Protein AF-A0A6P0Z089-F1 (afdb_monomer)

Mean predicted aligned error: 17.44 Å

Radius of gyration: 48.49 Å; Cα contacts (8 Å, |Δi|>4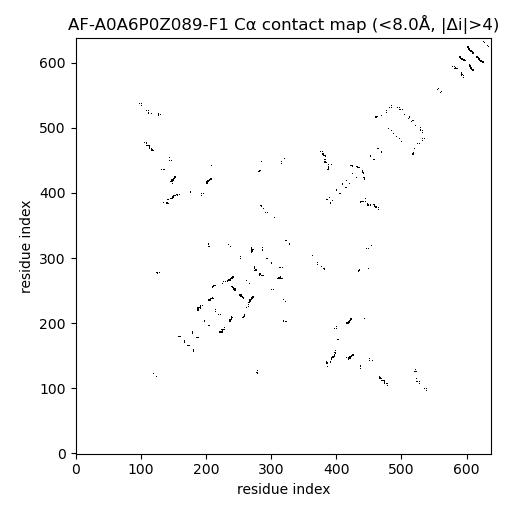): 826; chains: 1; bounding box: 135×86×166 Å

pLDDT: mean 76.05, std 23.88, range [25.08, 98.69]

Sequence (638 aa):
MTHKYQDKTELLNTDTPTRLLPQKTNAKPPGRQKEGKRKSRQKDGQQRNRQEQKITRSPITSSPGGRSRFRPTYLSSLTLSALKSRLWLHDGQSGPLRRMGHGAMLVSAIAAAGVTALDFSWVQVLERESQTFFFQRRGTVLPPQNIVIVEMDEASLSAFAAAEQGYRDEPERYLPLVPIAQWPWQRSAYGIATDRLIQAGAKVVAVDVIIDQPSTWGDWDDLALQQTLQQSPGQAVLASSFNHEQQDTGGLLSGIHPLSSLTDAGAMSGYINYPVEPNGRIHRFSRTWLQLQIANDPVISHHLKKLDPAFHHSFVQQTVAIAQSPATQSLSTQSLSTQPLTTAQSSEQPSVDNPQEGENLSAIAEYDVIANNTHQQRNQQIFFYGPTGETFEYESFWELLDPQTWKQHQQQQTFQDKIVLIGPTAQLFQDFHRTPFGQMPGVEVHANAIATYLEGRTINAALPHPHVRGIFVLIFTLGIGYGIGYPRRLLHRTAITIGAVGAWALLSYLGWLFLSLTFPIAVPMGALISIGMGYVVTGLVQGKIKLRGALKRYVSSPIVQDIINQQDDLQDLISEKEKESIGKRLDGRYEITSLLGAGGFGQTFVARDLHRPGSPQCVVKQLHPVTNDPQVFELSRR

Nearest PDB structures (foldseek):
  7jxy-assembly2_B  TM=6.820E-01  e=1.662E-01  Homo sapiens
  5u6b-assembly3_C  TM=6.631E-01  e=5.126E-01  Homo sapiens
  7kja-assembly1_A  TM=4.760E-01  e=1.759E+00  Homo sapiens
  7jpo-assembly1_C  TM=1.924E-01  e=2.066E+00  Homo sapiens

Structure (mmCIF, N/CA/C/O backbone):
data_AF-A0A6P0Z089-F1
#
_entry.id   AF-A0A6P0Z089-F1
#
loop_
_atom_site.group_PDB
_atom_site.id
_atom_site.type_symbol
_atom_site.label_atom_id
_atom_site.label_alt_id
_atom_site.label_comp_id
_atom_site.label_asym_id
_atom_site.label_entity_id
_atom_site.label_seq_id
_atom_site.pdbx_PDB_ins_code
_atom_site.Cartn_x
_atom_site.Cartn_y
_atom_site.Cartn_z
_atom_site.occupancy
_atom_site.B_iso_or_equiv
_atom_site.auth_seq_id
_atom_site.auth_comp_id
_atom_site.auth_asym_id
_atom_site.auth_atom_id
_atom_site.pdbx_PDB_model_num
ATOM 1 N N . MET A 1 1 ? 38.467 31.682 14.119 1.00 40.34 1 MET A N 1
ATOM 2 C CA . MET A 1 1 ? 37.704 30.941 15.147 1.00 40.34 1 MET A CA 1
ATOM 3 C C . MET A 1 1 ? 37.075 29.747 14.462 1.00 40.34 1 MET A C 1
ATOM 5 O O . MET A 1 1 ? 36.071 29.886 13.784 1.00 40.34 1 MET A O 1
ATOM 9 N N . THR A 1 2 ? 37.761 28.614 14.523 1.00 32.34 2 THR A N 1
ATOM 10 C CA . THR A 1 2 ? 37.500 27.415 13.720 1.00 32.34 2 THR A CA 1
ATOM 11 C C . THR A 1 2 ? 37.865 26.225 14.590 1.00 32.34 2 THR A C 1
ATOM 13 O O . THR A 1 2 ? 39.028 26.106 14.967 1.00 32.34 2 THR A O 1
ATOM 16 N N . HIS A 1 3 ? 36.904 25.362 14.914 1.00 33.75 3 HIS A N 1
ATOM 17 C CA . HIS A 1 3 ? 37.182 24.097 15.587 1.00 33.75 3 HIS A CA 1
ATOM 18 C C . HIS A 1 3 ? 36.707 22.926 14.726 1.00 33.75 3 HIS A C 1
ATOM 20 O O . HIS A 1 3 ? 35.521 22.635 14.631 1.00 33.75 3 HIS A O 1
ATOM 26 N N . LYS A 1 4 ? 37.697 22.271 14.108 1.00 34.19 4 LYS A N 1
ATOM 27 C CA . LYS A 1 4 ? 37.733 20.828 13.849 1.00 34.19 4 LYS A CA 1
ATOM 28 C C . LYS A 1 4 ? 37.973 20.106 15.180 1.00 34.19 4 LYS A C 1
ATOM 30 O O . LYS A 1 4 ? 38.725 20.630 16.003 1.00 34.19 4 LYS A O 1
ATOM 35 N N . TYR A 1 5 ? 37.466 18.883 15.328 1.00 31.95 5 TYR A N 1
ATOM 36 C CA . TYR A 1 5 ? 38.160 17.856 16.106 1.00 31.95 5 TYR A CA 1
ATOM 37 C C . TYR A 1 5 ? 37.970 16.472 15.481 1.00 31.95 5 TYR A C 1
ATOM 39 O O . TYR A 1 5 ? 36.861 16.088 15.120 1.00 31.95 5 TYR A O 1
ATOM 47 N N . GLN A 1 6 ? 39.104 15.792 15.318 1.00 31.16 6 GLN A N 1
ATOM 48 C CA . GLN A 1 6 ? 39.280 14.427 14.841 1.00 31.16 6 GLN A CA 1
ATOM 49 C C . GLN A 1 6 ? 39.202 13.425 16.001 1.00 31.16 6 GLN A C 1
ATOM 51 O O . GLN A 1 6 ? 39.595 13.729 17.125 1.00 31.16 6 GLN A O 1
ATOM 56 N N . ASP A 1 7 ? 38.712 12.247 15.634 1.00 35.69 7 ASP A N 1
ATOM 57 C CA . ASP A 1 7 ? 39.102 10.876 15.979 1.00 35.69 7 ASP A CA 1
ATOM 58 C C . ASP A 1 7 ? 40.245 10.615 16.987 1.00 35.69 7 ASP A C 1
ATOM 60 O O . ASP A 1 7 ? 41.305 11.244 16.927 1.00 35.69 7 ASP A O 1
ATOM 64 N N . LYS A 1 8 ? 40.049 9.585 17.830 1.00 29.72 8 LYS A N 1
ATOM 65 C CA . LYS A 1 8 ? 41.105 8.705 18.365 1.00 29.72 8 LYS A CA 1
ATOM 66 C C . LYS A 1 8 ? 40.525 7.469 19.067 1.00 29.72 8 LYS A C 1
ATOM 68 O O . LYS A 1 8 ? 39.864 7.563 20.099 1.00 29.72 8 LYS A O 1
ATOM 73 N N . THR A 1 9 ? 40.860 6.310 18.515 1.00 32.19 9 THR A N 1
ATOM 74 C CA . THR A 1 9 ? 40.803 4.969 19.114 1.00 32.19 9 THR A CA 1
ATOM 75 C C . THR A 1 9 ? 42.149 4.653 19.783 1.00 32.19 9 THR A C 1
ATOM 77 O O . THR A 1 9 ? 43.170 5.030 19.221 1.00 32.19 9 THR A O 1
ATOM 80 N N . GLU A 1 10 ? 42.169 3.943 20.923 1.00 31.28 10 GLU A N 1
ATOM 81 C CA . GLU A 1 10 ? 43.118 2.838 21.199 1.00 31.28 10 GLU A CA 1
ATOM 82 C C . GLU A 1 10 ? 42.841 2.104 22.536 1.00 31.28 10 GLU A C 1
ATOM 84 O O . GLU A 1 10 ? 42.766 2.712 23.599 1.00 31.28 10 GLU A O 1
ATOM 89 N N . LEU A 1 11 ? 42.716 0.773 22.408 1.00 32.84 11 LEU A N 1
ATOM 90 C CA . LEU A 1 11 ? 43.256 -0.329 23.229 1.00 32.84 11 LEU A CA 1
ATOM 91 C C . LEU A 1 11 ? 43.094 -0.339 24.764 1.00 32.84 11 LEU A C 1
ATOM 93 O O . LEU A 1 11 ? 43.761 0.399 25.477 1.00 32.84 11 LEU A O 1
ATOM 97 N N . LEU A 1 12 ? 42.413 -1.380 25.270 1.00 31.69 12 LEU A N 1
ATOM 98 C CA . LEU A 1 12 ? 42.988 -2.249 26.309 1.00 31.69 12 LEU A CA 1
ATOM 99 C C . LEU A 1 12 ? 42.360 -3.659 26.282 1.00 31.69 12 LEU A C 1
ATOM 101 O O . LEU A 1 12 ? 41.153 -3.827 26.435 1.00 31.69 12 LEU A O 1
ATOM 105 N N . ASN A 1 13 ? 43.226 -4.655 26.095 1.00 30.30 13 ASN A N 1
ATOM 106 C CA . ASN A 1 13 ? 42.994 -6.094 26.235 1.00 30.30 13 ASN A CA 1
ATOM 107 C C . ASN A 1 13 ? 43.137 -6.496 27.714 1.00 30.30 13 ASN A C 1
ATOM 109 O O . ASN A 1 13 ? 44.135 -6.113 28.322 1.00 30.30 13 ASN A O 1
ATOM 113 N N . THR A 1 14 ? 42.258 -7.354 28.241 1.00 31.78 14 THR A N 1
ATOM 114 C CA . THR A 1 14 ? 42.610 -8.336 29.285 1.00 31.78 14 THR A CA 1
ATOM 115 C C . THR A 1 14 ? 41.736 -9.591 29.184 1.00 31.78 14 THR A C 1
ATOM 117 O O . THR A 1 14 ? 40.516 -9.532 29.049 1.00 31.78 14 THR A O 1
ATOM 120 N N . ASP A 1 15 ? 42.427 -10.727 29.230 1.00 32.06 15 ASP A N 1
ATOM 121 C CA . ASP A 1 15 ? 41.975 -12.103 29.031 1.00 32.06 15 ASP A CA 1
ATOM 122 C C . ASP A 1 15 ? 41.294 -12.761 30.252 1.00 32.06 15 ASP A C 1
ATOM 124 O O . ASP A 1 15 ? 41.512 -12.377 31.402 1.00 32.06 15 ASP A O 1
ATOM 128 N N . THR A 1 16 ? 40.662 -13.915 29.957 1.00 32.91 16 THR A N 1
ATOM 129 C CA . THR A 1 16 ? 40.375 -15.128 30.785 1.00 32.91 16 THR A CA 1
ATOM 130 C C . THR A 1 16 ? 39.132 -15.181 31.711 1.00 32.91 16 THR A C 1
ATOM 132 O O . THR A 1 16 ? 38.798 -14.202 32.366 1.00 32.91 16 THR A O 1
ATOM 135 N N . PRO A 1 17 ? 38.533 -16.378 31.962 1.00 42.12 17 PRO A N 1
ATOM 136 C CA . PRO A 1 17 ? 38.135 -17.438 31.024 1.00 42.12 17 PRO A CA 1
ATOM 137 C C . PRO A 1 17 ? 36.702 -17.992 31.243 1.00 42.12 17 PRO A C 1
ATOM 139 O O . PRO A 1 17 ? 36.110 -17.950 32.322 1.00 42.12 17 PRO A O 1
ATOM 142 N N . THR A 1 18 ? 36.197 -18.630 30.190 1.00 31.30 18 THR A N 1
ATOM 143 C CA . THR A 1 18 ? 34.934 -19.373 30.076 1.00 31.30 18 THR A CA 1
ATOM 144 C C . THR A 1 18 ? 34.920 -20.667 30.905 1.00 31.30 18 THR A C 1
ATOM 146 O O . THR A 1 18 ? 35.819 -21.499 30.778 1.00 31.30 18 THR A O 1
ATOM 149 N N . ARG A 1 19 ? 33.849 -20.902 31.684 1.00 30.36 19 ARG A N 1
ATOM 150 C CA . ARG A 1 19 ? 33.515 -22.213 32.277 1.00 30.36 19 ARG A CA 1
ATOM 151 C C . ARG A 1 19 ? 32.163 -22.706 31.752 1.00 30.36 19 ARG A C 1
ATOM 153 O O . ARG A 1 19 ? 31.170 -21.987 31.756 1.00 30.36 19 ARG A O 1
ATOM 160 N N . LEU A 1 20 ? 32.197 -23.943 31.277 1.00 33.22 20 LEU A N 1
ATOM 161 C CA . LEU A 1 20 ? 31.190 -24.700 30.538 1.00 33.22 20 LEU A CA 1
ATOM 162 C C . LEU A 1 20 ? 30.049 -25.290 31.403 1.00 33.22 20 LEU A C 1
ATOM 164 O O . LEU A 1 20 ? 30.305 -25.761 32.510 1.00 33.22 20 LEU A O 1
ATOM 168 N N . LEU A 1 21 ? 28.872 -25.413 30.753 1.00 32.38 21 LEU A N 1
ATOM 169 C CA . LEU A 1 21 ? 27.784 -26.418 30.899 1.00 32.38 21 LEU A CA 1
ATOM 170 C C . LEU A 1 21 ? 26.762 -26.293 32.064 1.00 32.38 21 LEU A C 1
ATOM 172 O O . LEU A 1 21 ? 27.087 -25.686 33.080 1.00 32.38 21 LEU A O 1
ATOM 176 N N . PRO A 1 22 ? 25.552 -26.928 31.990 1.00 41.66 22 PRO A N 1
ATOM 177 C CA . PRO A 1 22 ? 25.028 -27.820 30.933 1.00 41.66 22 PRO A CA 1
ATOM 178 C C . PRO A 1 22 ? 23.576 -27.582 30.444 1.00 41.66 22 PRO A C 1
ATOM 180 O O . PRO A 1 22 ? 22.710 -27.026 31.121 1.00 41.66 22 PRO A O 1
ATOM 183 N N . GLN A 1 23 ? 23.311 -28.165 29.269 1.00 33.09 23 GLN A N 1
ATOM 184 C CA . GLN A 1 23 ? 21.997 -28.540 28.741 1.00 33.09 23 GLN A CA 1
ATOM 185 C C . GLN A 1 23 ? 21.231 -29.483 29.689 1.00 33.09 23 GLN A C 1
ATOM 187 O O . GLN A 1 23 ? 21.818 -30.373 30.306 1.00 33.09 23 GLN A O 1
ATOM 192 N N . LYS A 1 24 ? 19.900 -29.353 29.734 1.00 32.56 24 LYS A N 1
ATOM 193 C CA . LYS A 1 24 ? 18.995 -30.362 30.304 1.00 32.56 24 LYS A CA 1
ATOM 194 C C . LYS A 1 24 ? 18.232 -31.075 29.191 1.00 32.56 24 LYS A C 1
ATOM 196 O O . LYS A 1 24 ? 17.326 -30.508 28.590 1.00 32.56 24 LYS A O 1
ATOM 201 N N . THR A 1 25 ? 18.578 -32.340 28.991 1.00 32.75 25 THR A N 1
ATOM 202 C CA . THR A 1 25 ? 17.744 -33.377 28.378 1.00 32.75 25 THR A CA 1
ATOM 203 C C . THR A 1 25 ? 17.095 -34.242 29.466 1.00 32.75 25 THR A C 1
ATOM 205 O O . THR A 1 25 ? 17.578 -34.279 30.598 1.00 32.75 25 THR A O 1
ATOM 208 N N . ASN A 1 26 ? 16.028 -34.951 29.072 1.00 30.38 26 ASN A N 1
ATOM 209 C CA . ASN A 1 26 ? 15.441 -36.201 29.606 1.00 30.38 26 ASN A CA 1
ATOM 210 C C . ASN A 1 26 ? 13.922 -36.045 29.808 1.00 30.38 26 ASN A C 1
ATOM 212 O O . ASN A 1 26 ? 13.465 -35.298 30.665 1.00 30.38 26 ASN A O 1
ATOM 216 N N . ALA A 1 27 ? 13.093 -36.562 28.897 1.00 32.25 27 ALA A N 1
ATOM 217 C CA . ALA A 1 27 ? 12.726 -37.977 28.719 1.00 32.25 27 ALA A CA 1
ATOM 218 C C . ALA A 1 27 ? 11.880 -38.527 29.885 1.00 32.25 27 ALA A C 1
ATOM 220 O O . ALA A 1 27 ? 12.324 -38.571 31.029 1.00 32.25 27 ALA A O 1
ATOM 221 N N . LYS A 1 28 ? 10.659 -38.987 29.569 1.00 32.47 28 LYS A N 1
ATOM 222 C CA . LYS A 1 28 ? 9.765 -39.732 30.470 1.00 32.47 28 LYS A CA 1
ATOM 223 C C . LYS A 1 28 ? 9.296 -41.022 29.756 1.00 32.47 28 LYS A C 1
ATOM 225 O O . LYS A 1 28 ? 8.945 -40.924 28.581 1.00 32.47 28 LYS A O 1
ATOM 230 N N . PRO A 1 29 ? 9.321 -42.203 30.409 1.00 43.84 29 PRO A N 1
ATOM 231 C CA . PRO A 1 29 ? 9.156 -43.515 29.760 1.00 43.84 29 PRO A CA 1
ATOM 232 C C . PRO A 1 29 ? 7.700 -44.060 29.796 1.00 43.84 29 PRO A C 1
ATOM 234 O O . PRO A 1 29 ? 6.827 -43.406 30.375 1.00 43.84 29 PRO A O 1
ATOM 237 N N . PRO A 1 30 ? 7.418 -45.238 29.181 1.00 50.50 30 PRO A N 1
ATOM 238 C CA . PRO A 1 30 ? 6.067 -45.685 28.819 1.00 50.50 30 PRO A CA 1
ATOM 239 C C . PRO A 1 30 ? 5.469 -46.815 29.693 1.00 50.50 30 PRO A C 1
ATOM 241 O O . PRO A 1 30 ? 6.185 -47.582 30.328 1.00 50.50 30 PRO A O 1
ATOM 244 N N . GLY A 1 31 ? 4.137 -46.973 29.598 1.00 29.89 31 GLY A N 1
ATOM 245 C CA . GLY A 1 31 ? 3.422 -48.264 29.654 1.00 29.89 31 GLY A CA 1
ATOM 246 C C . GLY A 1 31 ? 2.755 -48.707 30.971 1.00 29.89 31 GLY A C 1
ATOM 247 O O . GLY A 1 31 ? 3.440 -49.125 31.895 1.00 29.89 31 GLY A O 1
ATOM 248 N N . ARG A 1 32 ? 1.408 -48.792 30.994 1.00 28.81 32 ARG A N 1
ATOM 249 C CA . ARG A 1 32 ? 0.647 -50.052 31.218 1.00 28.81 32 ARG A CA 1
ATOM 250 C C . ARG A 1 32 ? -0.878 -49.875 31.139 1.00 28.81 32 ARG A C 1
ATOM 252 O O . ARG A 1 32 ? -1.449 -48.914 31.638 1.00 28.81 32 ARG A O 1
ATOM 259 N N . GLN A 1 33 ? -1.495 -50.873 30.510 1.00 30.84 33 GLN A N 1
ATOM 260 C CA . GLN A 1 33 ? -2.925 -51.147 30.352 1.00 30.84 33 GLN A CA 1
ATOM 261 C C . GLN A 1 33 ? -3.602 -51.584 31.669 1.00 30.84 33 GLN A C 1
ATOM 263 O O . GLN A 1 33 ? -2.971 -52.301 32.443 1.00 30.84 33 GLN A O 1
ATOM 268 N N . LYS A 1 34 ? -4.906 -51.301 31.840 1.00 31.05 34 LYS A N 1
ATOM 269 C CA . LYS A 1 34 ? -6.044 -52.260 31.761 1.00 31.05 34 LYS A CA 1
ATOM 270 C C . LYS A 1 34 ? -7.298 -51.756 32.503 1.00 31.05 34 LYS A C 1
ATOM 272 O O . LYS A 1 34 ? -7.187 -51.147 33.555 1.00 31.05 34 LYS A O 1
ATOM 277 N N . GLU A 1 35 ? -8.450 -52.145 31.935 1.00 30.33 35 GLU A N 1
ATOM 278 C CA . GLU A 1 35 ? -9.780 -52.355 32.556 1.00 30.33 35 GLU A CA 1
ATOM 279 C C . GLU A 1 35 ? -10.523 -51.101 33.067 1.00 30.33 35 GLU A C 1
ATOM 281 O O . GLU A 1 35 ? -10.007 -50.304 33.826 1.00 30.33 35 GLU A O 1
ATOM 286 N N . GLY A 1 36 ? -11.770 -50.797 32.707 1.00 28.66 36 GLY A N 1
ATOM 287 C CA . GLY A 1 36 ? -12.865 -51.600 32.179 1.00 28.66 36 GLY A CA 1
ATOM 288 C C . GLY A 1 36 ? -14.111 -51.303 33.021 1.00 28.66 36 GLY A C 1
ATOM 289 O O . GLY A 1 36 ? -14.137 -51.675 34.186 1.00 28.66 36 GLY A O 1
ATOM 290 N N . LYS A 1 37 ? -15.132 -50.639 32.451 1.00 31.27 37 LYS A N 1
ATOM 291 C CA . LYS A 1 37 ? -16.572 -50.899 32.697 1.00 31.27 37 LYS A CA 1
ATOM 292 C C . LYS A 1 37 ? -17.480 -49.899 31.968 1.00 31.27 37 LYS A C 1
ATOM 294 O O . LYS A 1 37 ? -17.666 -48.759 32.376 1.00 31.27 37 LYS A O 1
ATOM 299 N N . ARG A 1 38 ? -18.107 -50.414 30.906 1.00 32.50 38 ARG A N 1
ATOM 300 C CA . ARG A 1 38 ? -19.426 -50.010 30.394 1.00 32.50 38 ARG A CA 1
ATOM 301 C C . ARG A 1 38 ? -20.516 -50.296 31.439 1.00 32.50 38 ARG A C 1
ATOM 303 O O . ARG A 1 38 ? -20.436 -51.323 32.106 1.00 32.50 38 ARG A O 1
ATOM 310 N N . LYS A 1 39 ? -21.556 -49.454 31.472 1.00 32.56 39 LYS A N 1
ATOM 311 C CA . LYS A 1 39 ? -22.994 -49.751 31.718 1.00 32.56 39 LYS A CA 1
ATOM 312 C C . LYS A 1 39 ? -23.749 -48.435 31.449 1.00 32.56 39 LYS A C 1
ATOM 314 O O . LYS A 1 39 ? -23.567 -47.487 32.195 1.00 32.56 39 LYS A O 1
ATOM 319 N N . SER A 1 40 ? -24.376 -48.184 30.297 1.00 30.56 40 SER A N 1
ATOM 320 C CA . SER A 1 40 ? -25.667 -48.698 29.797 1.00 30.56 40 SER A CA 1
ATOM 321 C C . SER A 1 40 ? -26.766 -48.811 30.863 1.00 30.56 40 SER A C 1
ATOM 323 O O . SER A 1 40 ? -26.737 -49.744 31.666 1.00 30.56 40 SER A O 1
ATOM 325 N N . ARG A 1 41 ? -27.778 -47.932 30.802 1.00 32.59 41 ARG A N 1
ATOM 326 C CA . ARG A 1 41 ? -29.163 -48.252 31.191 1.00 32.59 41 ARG A CA 1
ATOM 327 C C . ARG A 1 41 ? -30.178 -47.300 30.530 1.00 32.59 41 ARG A C 1
ATOM 329 O O . ARG A 1 41 ? -30.332 -46.151 30.929 1.00 32.59 41 ARG A O 1
ATOM 336 N N . GLN A 1 42 ? -30.810 -47.834 29.480 1.00 32.75 42 GLN A N 1
ATOM 337 C CA . GLN A 1 42 ? -32.228 -47.701 29.078 1.00 32.75 42 GLN A CA 1
ATOM 338 C C . GLN A 1 42 ? -33.146 -47.461 30.297 1.00 32.75 42 GLN A C 1
ATOM 340 O O . GLN A 1 42 ? -32.912 -48.071 31.337 1.00 32.75 42 GLN A O 1
ATOM 345 N N . LYS A 1 43 ? -34.076 -46.492 30.315 1.00 31.98 43 LYS A N 1
ATOM 346 C CA . LYS A 1 43 ? -35.367 -46.380 29.590 1.00 31.98 43 LYS A CA 1
ATOM 347 C C . LYS A 1 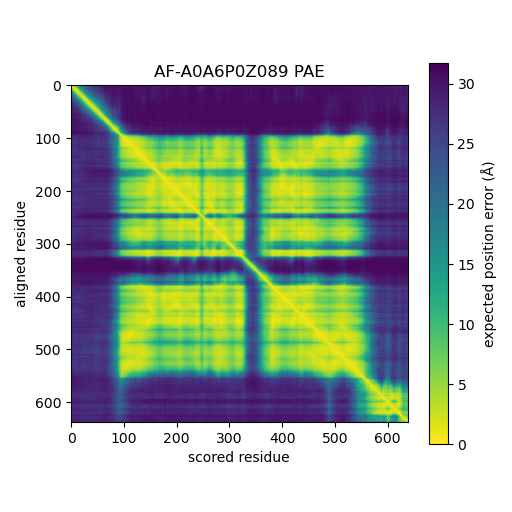43 ? -36.271 -47.620 29.698 1.00 31.98 43 LYS A C 1
ATOM 349 O O . LYS A 1 43 ? -36.195 -48.482 28.840 1.00 31.98 43 LYS A O 1
ATOM 354 N N . ASP A 1 44 ? -37.165 -47.564 30.687 1.00 32.75 44 ASP A N 1
ATOM 355 C CA . ASP A 1 44 ? -38.543 -48.086 30.735 1.00 32.75 44 ASP A CA 1
ATOM 356 C C . ASP A 1 44 ? -39.365 -46.948 31.396 1.00 32.75 44 ASP A C 1
ATOM 358 O O . ASP A 1 44 ? -38.855 -46.281 32.292 1.00 32.75 44 ASP A O 1
ATOM 362 N N . GLY A 1 45 ? -40.572 -46.536 31.008 1.00 29.64 45 GLY A N 1
ATOM 363 C CA . GLY A 1 45 ? -41.606 -47.213 30.243 1.00 29.64 45 GLY A CA 1
ATOM 364 C C . GLY A 1 45 ? -42.774 -47.570 31.165 1.00 29.64 45 GLY A C 1
ATOM 365 O O . GLY A 1 45 ? -42.842 -48.706 31.603 1.00 29.64 45 GLY A O 1
ATOM 366 N N . GLN A 1 46 ? -43.699 -46.638 31.449 1.00 31.95 46 GLN A N 1
ATOM 367 C CA . GLN A 1 46 ? -45.098 -47.012 31.718 1.00 31.95 46 GLN A CA 1
ATOM 368 C C . GLN A 1 46 ? -46.082 -45.837 31.601 1.00 31.95 46 GLN A C 1
ATOM 370 O O . GLN A 1 46 ? -46.100 -44.903 32.399 1.00 31.95 46 GLN A O 1
ATOM 375 N N . GLN A 1 47 ? -46.920 -45.940 30.569 1.00 33.12 47 GLN A N 1
ATOM 376 C CA . GLN A 1 47 ? -48.193 -45.250 30.388 1.00 33.12 47 GLN A CA 1
ATOM 377 C C . GLN A 1 47 ? -49.271 -45.876 31.289 1.00 33.12 47 GLN A C 1
ATOM 379 O O . GLN A 1 47 ? -49.300 -47.094 31.467 1.00 33.12 47 GLN A O 1
ATOM 384 N N . ARG A 1 48 ? -50.251 -45.073 31.717 1.00 33.56 48 ARG A N 1
ATOM 385 C CA . ARG A 1 48 ? -51.636 -45.528 31.921 1.00 33.56 48 ARG A CA 1
ATOM 386 C C . ARG A 1 48 ? -52.604 -44.477 31.375 1.00 33.56 48 ARG A C 1
ATOM 388 O O . ARG A 1 48 ? -52.639 -43.349 31.848 1.00 33.56 48 ARG A O 1
ATOM 395 N N . ASN A 1 49 ? -53.360 -44.898 30.365 1.00 32.06 49 ASN A N 1
ATOM 396 C CA . ASN A 1 49 ? -54.502 -44.233 29.739 1.00 32.06 49 ASN A CA 1
ATOM 397 C C . ASN A 1 49 ? -55.802 -44.882 30.248 1.00 32.06 49 ASN A C 1
ATOM 399 O O . ASN A 1 49 ? -55.822 -46.101 30.418 1.00 32.06 49 ASN A O 1
ATOM 403 N N . ARG A 1 50 ? -56.873 -44.090 30.390 1.00 31.55 50 ARG A N 1
ATOM 404 C CA . ARG A 1 50 ? -58.303 -44.393 30.099 1.00 31.55 50 ARG A CA 1
ATOM 405 C C . ARG A 1 50 ? -59.123 -43.170 30.548 1.00 31.55 50 ARG A C 1
ATOM 407 O O . ARG A 1 50 ? -59.079 -42.823 31.719 1.00 31.55 50 ARG A O 1
ATOM 414 N N . GLN A 1 51 ? -59.591 -42.303 29.643 1.00 32.44 51 GLN A N 1
ATOM 415 C CA . GLN A 1 51 ? -60.846 -42.383 28.867 1.00 32.44 51 GLN A CA 1
ATOM 416 C C . GLN A 1 51 ? -62.081 -42.713 29.713 1.00 32.44 51 GLN A C 1
ATOM 418 O O . GLN A 1 51 ? -62.162 -43.811 30.244 1.00 32.44 51 GLN A O 1
ATOM 423 N N . GLU A 1 52 ? -63.062 -41.802 29.727 1.00 31.56 52 GLU A N 1
ATOM 424 C CA . GLU A 1 52 ? -64.372 -42.053 29.105 1.00 31.56 52 GLU A CA 1
ATOM 425 C C . GLU A 1 52 ? -65.198 -40.760 28.949 1.00 31.56 52 GLU A C 1
ATOM 427 O O . GLU A 1 52 ? -65.308 -39.937 29.854 1.00 31.56 52 GLU A O 1
ATOM 432 N N . GLN A 1 53 ? -65.753 -40.591 27.746 1.00 32.81 53 GLN A N 1
ATOM 433 C CA . GLN A 1 53 ? -66.788 -39.625 27.381 1.00 32.81 53 GLN A CA 1
ATOM 434 C C . GLN A 1 53 ? -68.166 -40.214 27.703 1.00 32.81 53 GLN A C 1
ATOM 436 O O . GLN A 1 53 ? -68.384 -41.407 27.496 1.00 32.81 53 GLN A O 1
ATOM 441 N N . LYS A 1 54 ? -69.146 -39.370 28.046 1.00 29.44 54 LYS A N 1
ATOM 442 C CA . LYS A 1 54 ? -70.554 -39.681 27.764 1.00 29.44 54 LYS A CA 1
ATOM 443 C C . LYS A 1 54 ? -71.381 -38.411 27.567 1.00 29.44 54 LYS A C 1
ATOM 445 O O . LYS A 1 54 ? -71.495 -37.580 28.460 1.00 29.44 54 LYS A O 1
ATOM 450 N N . ILE A 1 55 ? -71.947 -38.292 26.369 1.00 34.62 55 ILE A N 1
ATOM 451 C CA . ILE A 1 55 ? -72.969 -37.324 25.962 1.00 34.62 55 ILE A CA 1
ATOM 452 C C . ILE A 1 55 ? -74.321 -38.040 26.027 1.00 34.62 55 ILE A C 1
ATOM 454 O O . ILE A 1 55 ? -74.452 -39.100 25.420 1.00 34.62 55 ILE A O 1
ATOM 458 N N . THR A 1 56 ? -75.338 -37.431 26.650 1.00 30.75 56 THR A N 1
ATOM 459 C CA . THR A 1 56 ? -76.749 -37.720 26.319 1.00 30.75 56 THR A CA 1
ATOM 460 C C . THR A 1 56 ? -77.684 -36.550 26.667 1.00 30.75 56 THR A C 1
ATOM 462 O O . THR A 1 56 ? -77.840 -36.208 27.829 1.00 30.75 56 THR A O 1
ATOM 465 N N . ARG A 1 57 ? -78.249 -35.961 25.601 1.00 28.95 57 ARG A N 1
ATOM 466 C CA . ARG A 1 57 ? -79.611 -35.427 25.340 1.00 28.95 57 ARG A CA 1
ATOM 467 C C . ARG A 1 57 ? -80.465 -34.744 26.446 1.00 28.95 57 ARG A C 1
ATOM 469 O O . ARG A 1 57 ? -80.743 -35.310 27.492 1.00 28.95 57 ARG A O 1
ATOM 476 N N . SER A 1 58 ? -80.976 -33.570 26.048 1.00 30.17 58 SER A N 1
ATOM 477 C CA . SER A 1 58 ? -82.135 -32.726 26.452 1.00 30.17 58 SER A CA 1
ATOM 478 C C . SER A 1 58 ? -83.477 -33.500 26.648 1.00 30.17 58 SER A C 1
ATOM 480 O O . SER A 1 58 ? -83.464 -34.673 26.269 1.00 30.17 58 SER A O 1
ATOM 482 N N . PRO A 1 59 ? -84.659 -32.917 27.051 1.00 44.22 59 PRO A N 1
ATOM 483 C CA . PRO A 1 59 ? -85.098 -31.502 26.912 1.00 44.22 59 PRO A CA 1
ATOM 484 C C . PRO A 1 59 ? -86.156 -30.926 27.936 1.00 44.22 59 PRO A C 1
ATOM 486 O O . PRO A 1 59 ? -86.592 -31.604 28.853 1.00 44.22 59 PRO A O 1
ATOM 489 N N . ILE A 1 60 ? -86.613 -29.679 27.665 1.00 28.88 60 ILE A N 1
ATOM 490 C CA . ILE A 1 60 ? -87.902 -28.984 28.001 1.00 28.88 60 ILE A CA 1
ATOM 491 C C . ILE A 1 60 ? -88.203 -28.547 29.464 1.00 28.88 60 ILE A C 1
ATOM 493 O O . ILE A 1 60 ? -88.363 -29.387 30.332 1.00 28.88 60 ILE A O 1
ATOM 497 N N . THR A 1 61 ? -88.369 -27.229 29.723 1.00 29.53 61 THR A N 1
ATOM 498 C CA . THR A 1 61 ? -89.660 -26.500 29.952 1.00 29.53 61 THR A CA 1
ATOM 499 C C . THR A 1 61 ? -89.498 -25.144 30.673 1.00 29.53 61 THR A C 1
ATOM 501 O O . THR A 1 61 ? -88.762 -25.024 31.645 1.00 29.53 61 THR A O 1
ATOM 504 N N . SER A 1 62 ? -90.300 -24.173 30.201 1.00 29.39 62 SER A N 1
ATOM 505 C CA . SER A 1 62 ? -90.931 -23.024 30.895 1.00 29.39 62 SER A CA 1
ATOM 506 C C . SER A 1 62 ? -90.112 -21.814 31.395 1.00 29.39 62 SER A C 1
ATOM 508 O O . SER A 1 62 ? -89.491 -21.832 32.452 1.00 29.39 62 SER A O 1
ATOM 510 N N . SER A 1 63 ? -90.286 -20.695 30.674 1.00 29.55 63 SER A N 1
ATOM 511 C CA . SER A 1 63 ? -90.458 -19.320 31.209 1.00 29.55 63 SER A CA 1
ATOM 512 C C . SER A 1 63 ? -91.809 -19.226 31.976 1.00 29.55 63 SER A C 1
ATOM 514 O O . SER A 1 63 ? -92.618 -20.124 31.727 1.00 29.55 63 SER A O 1
ATOM 516 N N . PRO A 1 64 ? -92.159 -18.194 32.797 1.00 43.25 64 PRO A N 1
ATOM 517 C CA . PRO A 1 64 ? -91.690 -16.800 32.731 1.00 43.25 64 PRO A CA 1
ATOM 518 C C . PRO A 1 64 ? -91.529 -16.014 34.059 1.00 43.25 64 PRO A C 1
ATOM 520 O O . PRO A 1 64 ? -92.020 -16.391 35.113 1.00 43.25 64 PRO A O 1
ATOM 523 N N . GLY A 1 65 ? -90.934 -14.818 33.944 1.00 30.08 65 GLY A N 1
ATOM 524 C CA . GLY A 1 65 ? -91.367 -13.632 34.701 1.00 30.08 65 GLY A CA 1
ATOM 525 C C . GLY A 1 65 ? -90.659 -13.327 36.025 1.00 30.08 65 GLY A C 1
ATOM 526 O O . GLY A 1 65 ? -90.917 -13.949 37.046 1.00 30.08 65 GLY A O 1
ATOM 527 N N . GLY A 1 66 ? -89.854 -12.258 36.043 1.00 30.06 66 GLY A N 1
ATOM 528 C CA . GLY A 1 66 ? -89.369 -11.667 37.293 1.00 30.06 66 GLY A CA 1
ATOM 529 C C . GLY A 1 66 ? -88.395 -10.508 37.095 1.00 30.06 66 GLY A C 1
ATOM 530 O O . GLY A 1 66 ? -87.183 -10.692 37.137 1.00 30.06 66 GLY A O 1
ATOM 531 N N . ARG A 1 67 ? -88.914 -9.291 36.893 1.00 36.31 67 ARG A N 1
ATOM 532 C CA . ARG A 1 67 ? -88.128 -8.049 36.992 1.00 36.31 67 ARG A CA 1
ATOM 533 C C . ARG A 1 67 ? -87.694 -7.839 38.447 1.00 36.31 67 ARG A C 1
ATOM 535 O O . ARG A 1 67 ? -88.554 -7.584 39.282 1.00 36.31 67 ARG A O 1
ATOM 542 N N . SER A 1 68 ? -86.390 -7.801 38.737 1.00 33.34 68 SER A N 1
ATOM 543 C CA . SER A 1 68 ? -85.874 -6.945 39.817 1.00 33.34 68 SER A CA 1
ATOM 544 C C . SER A 1 68 ? -84.380 -6.602 39.656 1.00 33.34 68 SER A C 1
ATOM 546 O O . SER A 1 68 ? -83.538 -7.471 39.478 1.00 33.34 68 SER A O 1
ATOM 548 N N . ARG A 1 69 ? -84.101 -5.290 39.707 1.00 33.88 69 ARG A N 1
ATOM 549 C CA . ARG A 1 69 ? -82.858 -4.592 40.105 1.00 33.88 69 ARG A CA 1
ATOM 550 C C . ARG A 1 69 ? -81.507 -5.122 39.590 1.00 33.88 69 ARG A C 1
ATOM 552 O O . ARG A 1 69 ? -80.818 -5.875 40.270 1.00 33.88 69 ARG A O 1
ATOM 559 N N . PHE A 1 70 ? -81.033 -4.526 38.495 1.00 29.70 70 PHE A N 1
ATOM 560 C CA . PHE A 1 70 ? -79.598 -4.413 38.214 1.00 29.70 70 PHE A CA 1
ATOM 561 C C . PHE A 1 70 ? -78.958 -3.358 39.135 1.00 29.70 70 PHE A C 1
ATOM 563 O O . PHE A 1 70 ? -79.347 -2.191 39.118 1.00 29.70 70 PHE A O 1
ATOM 570 N N . ARG A 1 71 ? -77.963 -3.770 39.930 1.00 33.16 71 ARG A N 1
ATOM 571 C CA . ARG A 1 71 ? -76.930 -2.888 40.499 1.00 33.16 71 ARG A CA 1
ATOM 572 C C . ARG A 1 71 ? -75.761 -2.811 39.503 1.00 33.16 71 ARG A C 1
ATOM 574 O O . ARG A 1 71 ? -75.448 -3.836 38.899 1.00 33.16 71 ARG A O 1
ATOM 581 N N . PRO A 1 72 ? -75.082 -1.664 39.343 1.00 36.53 72 PRO A N 1
ATOM 582 C CA . PRO A 1 72 ? -73.891 -1.580 38.511 1.00 36.53 72 PRO A CA 1
ATOM 583 C C . PRO A 1 72 ? -72.690 -2.117 39.300 1.00 36.53 72 PRO A C 1
ATOM 585 O O . PRO A 1 72 ? -72.498 -1.764 40.464 1.00 36.53 72 PRO A O 1
ATOM 588 N N . THR A 1 73 ? -71.862 -2.963 38.691 1.00 35.59 73 THR A N 1
ATOM 589 C CA . THR A 1 73 ? -70.508 -3.231 39.199 1.00 35.59 73 THR A CA 1
ATOM 590 C C . THR A 1 73 ? -69.518 -2.805 38.129 1.00 35.59 73 THR A C 1
ATOM 592 O O . THR A 1 73 ? -69.543 -3.284 37.000 1.00 35.59 73 THR A O 1
ATOM 595 N N . TYR A 1 74 ? -68.711 -1.818 38.502 1.00 34.28 74 TYR A N 1
ATOM 596 C CA . TYR A 1 74 ? -67.697 -1.160 37.699 1.00 34.28 74 TYR A CA 1
ATOM 597 C C . TYR A 1 74 ? -66.648 -2.152 37.174 1.00 34.28 74 TYR A C 1
ATOM 599 O O . TYR A 1 74 ? -65.974 -2.824 37.951 1.00 34.28 74 TYR A O 1
ATOM 607 N N . LEU A 1 75 ? -66.444 -2.165 35.856 1.00 37.88 75 LEU A N 1
ATOM 608 C CA . LEU A 1 75 ? -65.175 -2.552 35.241 1.00 37.88 75 LEU A CA 1
ATOM 609 C C . LEU A 1 75 ? -64.197 -1.384 35.426 1.00 37.88 75 LEU A C 1
ATOM 611 O O . LEU A 1 75 ? -64.194 -0.440 34.638 1.00 37.88 75 LEU A O 1
ATOM 615 N N . SER A 1 76 ? -63.370 -1.417 36.470 1.00 35.50 76 SER A N 1
ATOM 616 C CA . SER A 1 76 ? -62.244 -0.489 36.600 1.00 35.50 76 SER A CA 1
ATOM 617 C C . SER A 1 76 ? -60.986 -1.092 35.974 1.00 35.50 76 SER A C 1
ATOM 619 O O . SER A 1 76 ? -60.321 -1.938 36.565 1.00 35.50 76 SER A O 1
ATOM 621 N N . SER A 1 77 ? -60.697 -0.635 34.756 1.00 40.72 77 SER A N 1
ATOM 622 C CA . SER A 1 77 ? -59.368 -0.262 34.250 1.00 40.72 77 SER A CA 1
ATOM 623 C C . SER A 1 77 ? -58.143 -0.963 34.866 1.00 40.72 77 SER A C 1
ATOM 625 O O . SER A 1 77 ? -57.637 -0.560 35.915 1.00 40.72 77 SER A O 1
ATOM 627 N N . LEU A 1 78 ? -57.552 -1.896 34.116 1.00 46.22 78 LEU A N 1
ATOM 628 C CA . LEU A 1 78 ? -56.110 -2.153 34.177 1.00 46.22 78 LEU A CA 1
ATOM 629 C C . LEU A 1 78 ? -55.392 -0.911 33.630 1.00 46.22 78 LEU A C 1
ATOM 631 O O . LEU A 1 78 ? -55.172 -0.764 32.431 1.00 46.22 78 LEU A O 1
ATOM 635 N N . THR A 1 79 ? -55.092 0.036 34.511 1.00 49.09 79 THR A N 1
ATOM 636 C CA . THR A 1 79 ? -54.338 1.239 34.164 1.00 49.09 79 THR A CA 1
ATOM 637 C C . THR A 1 79 ? -52.881 0.876 33.866 1.00 49.09 79 THR A C 1
ATOM 639 O O . THR A 1 79 ? -52.265 0.055 34.548 1.00 49.09 79 THR A O 1
ATOM 642 N N . LEU A 1 80 ? -52.291 1.535 32.861 1.00 44.59 80 LEU A N 1
ATOM 643 C CA . LEU A 1 80 ? -50.870 1.424 32.484 1.00 44.59 80 LEU A CA 1
ATOM 644 C C . LEU A 1 80 ? -49.894 1.632 33.665 1.00 44.59 80 LEU A C 1
ATOM 646 O O . LEU A 1 80 ? -48.721 1.266 33.580 1.00 44.59 80 LEU A O 1
ATOM 650 N N . SER A 1 81 ? -50.357 2.222 34.769 1.00 40.31 81 SER A N 1
ATOM 651 C CA . SER A 1 81 ? -49.594 2.400 36.005 1.00 40.31 81 SER A CA 1
ATOM 652 C C . SER A 1 81 ? -49.345 1.085 36.752 1.00 40.31 81 SER A C 1
ATOM 654 O O . SER A 1 81 ? -48.268 0.926 37.324 1.00 40.31 81 SER A O 1
ATOM 656 N N . ALA A 1 82 ? -50.264 0.114 36.691 1.00 41.50 82 ALA A N 1
ATOM 657 C CA . ALA A 1 82 ? -50.116 -1.188 37.349 1.00 41.50 82 ALA A CA 1
ATOM 658 C C . ALA A 1 82 ? -49.112 -2.114 36.633 1.00 41.50 82 ALA A C 1
ATOM 660 O O . ALA A 1 82 ? -48.458 -2.942 37.267 1.00 41.50 82 ALA A O 1
ATOM 661 N N . LEU A 1 83 ? -48.930 -1.939 35.317 1.00 39.25 83 LEU A N 1
ATOM 662 C CA . LEU A 1 83 ? -47.879 -2.629 34.561 1.00 39.25 83 LEU A CA 1
ATOM 663 C C . LEU A 1 83 ? -46.509 -1.951 34.756 1.00 39.25 83 LEU A C 1
ATOM 665 O O . LEU A 1 83 ? -45.488 -2.630 34.866 1.00 39.25 83 LEU A O 1
ATOM 669 N N . LYS A 1 84 ? -46.485 -0.615 34.889 1.00 42.09 84 LYS A N 1
ATOM 670 C CA . LYS A 1 84 ? -45.270 0.151 35.214 1.00 42.09 84 LYS A CA 1
ATOM 671 C C . LYS A 1 84 ? -44.745 -0.133 36.623 1.00 42.09 84 LYS A C 1
ATOM 673 O O . LYS A 1 84 ? -43.534 -0.162 36.804 1.00 42.09 84 LYS A O 1
ATOM 678 N N . SER A 1 85 ? -45.608 -0.383 37.608 1.00 37.97 85 SER A N 1
ATOM 679 C CA . SER A 1 85 ? -45.176 -0.629 38.991 1.00 37.97 85 SER A CA 1
ATOM 680 C C . SER A 1 85 ? -44.588 -2.028 39.217 1.00 37.97 85 SER A C 1
ATOM 682 O O . SER A 1 85 ? -43.733 -2.191 40.084 1.00 37.97 85 SER A O 1
ATOM 684 N N . ARG A 1 86 ? -44.953 -3.030 38.404 1.00 37.19 86 ARG A N 1
ATOM 685 C CA . ARG A 1 86 ? -44.385 -4.393 38.488 1.00 37.19 86 ARG A CA 1
ATOM 686 C C . ARG A 1 86 ? -43.045 -4.575 37.772 1.00 37.19 86 ARG A C 1
ATOM 688 O O . ARG A 1 86 ? -42.290 -5.470 38.135 1.00 37.19 86 ARG A O 1
ATOM 695 N N . LEU A 1 87 ? -42.720 -3.716 36.807 1.00 38.91 87 LEU A N 1
ATOM 696 C CA . LEU A 1 87 ? -41.414 -3.695 36.130 1.00 38.91 87 LEU A CA 1
ATOM 697 C C . LEU A 1 87 ? -40.358 -2.850 36.865 1.00 38.91 87 LEU A C 1
ATOM 699 O O . LEU A 1 87 ? -39.207 -2.801 36.434 1.00 38.91 87 LEU A O 1
ATOM 703 N N . TRP A 1 88 ? -40.730 -2.187 37.966 1.00 42.69 88 TRP A N 1
ATOM 704 C CA . TRP A 1 88 ? -39.916 -1.137 38.584 1.00 42.69 88 TRP A CA 1
ATOM 705 C C . TRP A 1 88 ? -39.872 -1.184 40.117 1.00 42.69 88 TRP A C 1
ATOM 707 O O . TRP A 1 88 ? -39.838 -0.140 40.766 1.00 42.69 88 TRP A O 1
ATOM 717 N N . LEU A 1 89 ? -39.835 -2.375 40.725 1.00 42.00 89 LEU A N 1
ATOM 718 C CA . LEU A 1 89 ? -39.651 -2.483 42.176 1.00 42.00 89 LEU A CA 1
ATOM 719 C C . LEU A 1 89 ? -38.453 -3.356 42.587 1.00 42.00 89 LEU A C 1
ATOM 721 O O . LEU A 1 89 ? -38.408 -4.559 42.354 1.00 42.00 89 LEU A O 1
ATOM 725 N N . HIS A 1 90 ? -37.538 -2.655 43.273 1.00 38.03 90 HIS A N 1
ATOM 726 C CA . HIS A 1 90 ? -36.424 -3.062 44.140 1.00 38.03 90 HIS A CA 1
ATOM 727 C C . HIS A 1 90 ? -34.994 -3.178 43.574 1.00 38.03 90 HIS A C 1
ATOM 729 O O . HIS A 1 90 ? -34.442 -4.262 43.414 1.00 38.03 90 HIS A O 1
ATOM 735 N N . ASP A 1 91 ? -34.326 -2.017 43.459 1.00 41.72 91 ASP A N 1
ATOM 736 C CA . 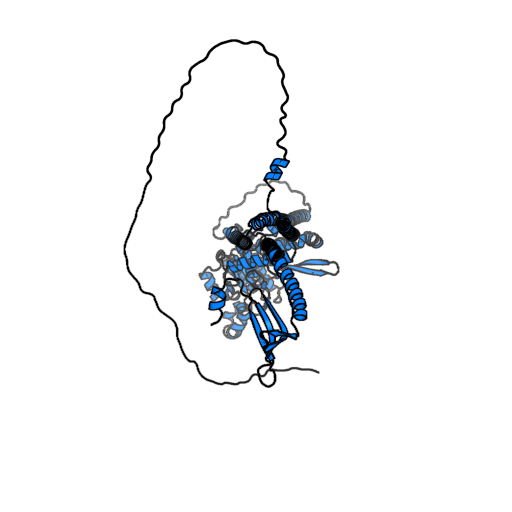ASP A 1 91 ? -32.914 -1.854 43.868 1.00 41.72 91 ASP A CA 1
ATOM 737 C C . ASP A 1 91 ? -32.640 -0.384 44.284 1.00 41.72 91 ASP A C 1
ATOM 739 O O . ASP A 1 91 ? -32.031 0.415 43.571 1.00 41.72 91 ASP A O 1
ATOM 743 N N . GLY A 1 92 ? -33.196 0.019 45.432 1.00 44.69 92 GLY A N 1
ATOM 744 C CA . GLY A 1 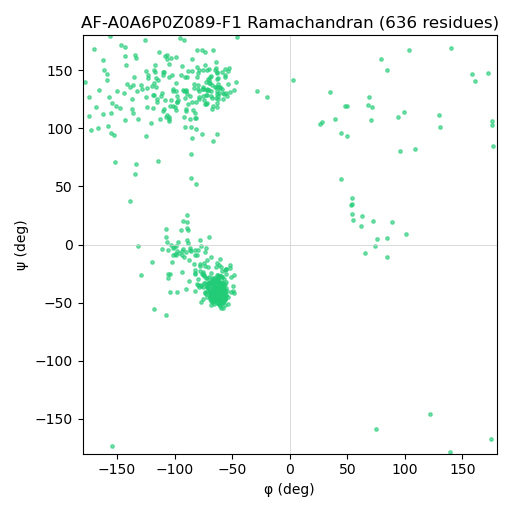92 ? -33.373 1.421 45.854 1.00 44.69 92 GLY A CA 1
ATOM 745 C C . GLY A 1 92 ? -32.115 2.222 46.221 1.00 44.69 92 GLY A C 1
ATOM 746 O O . GLY A 1 92 ? -32.244 3.353 46.672 1.00 44.69 92 GLY A O 1
ATOM 747 N N . GLN A 1 93 ? -30.902 1.692 46.030 1.00 46.97 93 GLN A N 1
ATOM 748 C CA . GLN A 1 93 ? -29.654 2.459 46.216 1.00 46.97 93 GLN A CA 1
ATOM 749 C C . GLN A 1 93 ? -28.649 2.325 45.055 1.00 46.97 93 GLN A C 1
ATOM 751 O O . GLN A 1 93 ? -27.597 2.959 45.079 1.00 46.97 93 GLN A O 1
ATOM 756 N N . SER A 1 94 ? -28.944 1.535 44.013 1.00 53.72 94 SER A N 1
ATOM 757 C CA . SER A 1 94 ? -28.048 1.341 42.854 1.00 53.72 94 SER A CA 1
ATOM 758 C C . SER A 1 94 ? -28.453 2.134 41.604 1.00 53.72 94 SER A C 1
ATOM 760 O O . SER A 1 94 ? -27.641 2.302 40.692 1.00 53.72 94 SER A O 1
ATOM 762 N N . GLY A 1 95 ? -29.687 2.649 41.568 1.00 65.00 95 GLY A N 1
ATOM 763 C CA . GLY A 1 95 ? -30.269 3.375 40.436 1.00 65.00 95 GLY A CA 1
ATOM 764 C C . GLY A 1 95 ? -29.456 4.571 39.916 1.00 65.00 95 GLY A C 1
ATOM 765 O O . GLY A 1 95 ? -29.197 4.611 38.712 1.00 65.00 95 GLY A O 1
ATOM 766 N N . PRO A 1 96 ? -29.019 5.533 40.757 1.00 74.75 96 PRO A N 1
ATOM 767 C CA . PRO A 1 96 ? -28.326 6.725 40.264 1.00 74.75 96 PRO A CA 1
ATOM 768 C C . PRO A 1 96 ? -26.944 6.402 39.681 1.00 74.75 96 PRO A C 1
ATOM 770 O O . PRO A 1 96 ? -26.618 6.883 38.602 1.00 74.75 96 PRO A O 1
ATOM 773 N N . LEU A 1 97 ? -26.168 5.509 40.306 1.00 77.25 97 LEU A N 1
ATOM 774 C CA . LEU A 1 97 ? -24.852 5.115 39.780 1.00 77.25 97 LEU A CA 1
ATOM 775 C C . LEU A 1 97 ? -24.956 4.292 38.487 1.00 77.25 97 LEU A C 1
ATOM 777 O O . LEU A 1 97 ? -24.108 4.426 37.608 1.00 77.25 97 LEU A O 1
ATOM 781 N N . ARG A 1 98 ? -26.010 3.479 38.318 1.00 78.19 98 ARG A N 1
ATOM 782 C CA . ARG A 1 98 ? -26.283 2.822 37.026 1.00 78.19 98 ARG A CA 1
ATOM 783 C C . ARG A 1 98 ? -26.637 3.829 35.937 1.00 78.19 98 ARG A C 1
ATOM 785 O O . ARG A 1 98 ? -26.168 3.680 34.814 1.00 78.19 98 ARG A O 1
ATOM 792 N N . ARG A 1 99 ? -27.418 4.864 36.265 1.00 84.69 99 ARG A N 1
ATOM 793 C CA . ARG A 1 99 ? -27.713 5.968 35.337 1.00 84.69 99 ARG A CA 1
ATOM 794 C C . ARG A 1 99 ? -26.447 6.729 34.946 1.00 84.69 99 ARG A C 1
ATOM 796 O O . ARG A 1 99 ? -26.311 7.062 33.779 1.00 84.69 99 ARG A O 1
ATOM 803 N N . MET A 1 100 ? -25.498 6.916 35.867 1.00 86.19 100 MET A N 1
ATOM 804 C CA . MET A 1 100 ? -24.184 7.488 35.541 1.00 86.19 100 MET A CA 1
ATOM 805 C C . MET A 1 100 ? -23.402 6.609 34.555 1.00 86.19 100 MET A C 1
ATOM 807 O O . MET A 1 100 ? -22.836 7.135 33.606 1.00 86.19 100 MET A O 1
ATOM 811 N N . GLY A 1 101 ? -23.413 5.281 34.727 1.00 87.69 101 GLY A N 1
ATOM 812 C CA . GLY A 1 101 ? -22.784 4.351 33.778 1.00 87.69 101 GLY A CA 1
ATOM 813 C C . GLY A 1 101 ? -23.415 4.409 32.381 1.00 87.69 101 GLY A C 1
ATOM 814 O O . GLY A 1 101 ? -22.703 4.497 31.387 1.00 87.69 101 GLY A O 1
ATOM 815 N N . HIS A 1 102 ? -24.749 4.452 32.302 1.00 91.31 102 HIS A N 1
ATOM 816 C CA . HIS A 1 102 ? -25.461 4.658 31.035 1.00 91.31 102 HIS A CA 1
ATOM 817 C C . HIS A 1 102 ? -25.200 6.046 30.425 1.00 91.31 102 HIS A C 1
ATOM 819 O O . HIS A 1 102 ? -25.094 6.161 29.208 1.00 91.31 102 HIS A O 1
ATOM 825 N N . GLY A 1 103 ? -25.061 7.088 31.250 1.00 91.19 103 GLY A N 1
ATOM 826 C CA . GLY A 1 103 ? -24.690 8.431 30.803 1.00 91.19 103 GLY A CA 1
ATOM 827 C C . GLY A 1 103 ? -23.287 8.466 30.199 1.00 91.19 103 GLY A C 1
ATOM 828 O O . GLY A 1 103 ? -23.120 8.946 29.083 1.00 91.19 103 GLY A O 1
ATOM 829 N N . ALA A 1 104 ? -22.302 7.875 30.883 1.00 90.88 104 ALA A N 1
ATOM 830 C CA . ALA A 1 104 ? -20.946 7.718 30.356 1.00 90.88 104 ALA A CA 1
ATOM 831 C C . ALA A 1 104 ? -20.947 6.934 29.036 1.00 90.88 104 ALA A C 1
ATOM 833 O O . ALA A 1 104 ? -20.279 7.326 28.085 1.00 90.88 104 ALA A O 1
ATOM 834 N N . MET A 1 105 ? -21.761 5.877 28.952 1.00 95.38 105 MET A N 1
ATOM 835 C CA . MET A 1 105 ? -21.916 5.099 27.729 1.00 95.38 105 MET A CA 1
ATOM 836 C C . MET A 1 105 ? -22.443 5.935 26.558 1.00 95.38 105 MET A C 1
ATOM 838 O O . MET A 1 105 ? -21.874 5.880 25.472 1.00 95.38 105 MET A O 1
ATOM 842 N N . LEU A 1 106 ? -23.505 6.714 26.780 1.00 96.44 106 LEU A N 1
ATOM 843 C CA . LEU A 1 106 ? -24.094 7.575 25.755 1.00 96.44 106 LEU A CA 1
ATOM 844 C C . LEU A 1 106 ? -23.089 8.629 25.270 1.00 96.44 106 LEU A C 1
ATOM 846 O O . LEU A 1 106 ? -22.928 8.811 24.068 1.00 96.44 106 LEU A O 1
ATOM 850 N N . VAL A 1 107 ? -22.378 9.277 26.198 1.00 96.56 107 VAL A N 1
ATOM 851 C CA . VAL A 1 107 ? -21.360 10.286 25.873 1.00 96.56 107 VAL A CA 1
ATOM 852 C C . VAL A 1 107 ? -20.234 9.677 25.039 1.00 96.56 107 VAL A C 1
ATOM 854 O O . VAL A 1 107 ? -19.904 10.224 23.990 1.00 96.56 107 VAL A O 1
ATOM 857 N N . SER A 1 108 ? -19.680 8.531 25.449 1.00 96.50 108 SER A N 1
ATOM 858 C CA . SER A 1 108 ? -18.620 7.857 24.689 1.00 96.50 108 SER A CA 1
ATOM 859 C C . SER A 1 108 ? -19.085 7.422 23.298 1.00 96.50 108 SER A C 1
ATOM 861 O O . SER A 1 108 ? -18.348 7.615 22.337 1.00 96.50 108 SER A O 1
ATOM 863 N N . ALA A 1 109 ? -20.298 6.877 23.171 1.00 97.25 109 ALA A N 1
ATOM 864 C CA . ALA A 1 109 ? -20.834 6.432 21.886 1.00 97.25 109 ALA A CA 1
ATOM 865 C C . ALA A 1 109 ? -21.102 7.603 20.922 1.00 97.25 109 ALA A C 1
ATOM 867 O O . ALA A 1 109 ? -20.748 7.519 19.748 1.00 97.25 109 ALA A O 1
ATOM 868 N N . ILE A 1 110 ? -21.669 8.713 21.414 1.00 97.81 110 ILE A N 1
ATOM 869 C CA . ILE A 1 110 ? -21.905 9.926 20.613 1.00 97.81 110 ILE A CA 1
ATOM 870 C C . ILE A 1 110 ? -20.580 10.565 20.197 1.00 97.81 110 ILE A C 1
ATOM 872 O O . ILE A 1 110 ? -20.419 10.916 19.031 1.00 97.81 110 ILE A O 1
ATOM 876 N N . ALA A 1 111 ? -19.622 10.688 21.121 1.00 96.88 111 ALA A N 1
ATOM 877 C CA . ALA A 1 111 ? -18.307 11.242 20.815 1.00 96.88 111 ALA A CA 1
ATOM 878 C C . ALA A 1 111 ? -17.588 10.405 19.746 1.00 96.88 111 ALA A C 1
ATOM 880 O O . ALA A 1 111 ? -17.116 10.959 18.758 1.00 96.88 111 ALA A O 1
ATOM 881 N N . ALA A 1 112 ? -17.576 9.077 19.904 1.00 96.50 112 ALA A N 1
ATOM 882 C CA . ALA A 1 112 ? -16.999 8.141 18.941 1.00 96.50 112 ALA A CA 1
ATOM 883 C C . ALA A 1 112 ? -17.662 8.249 17.558 1.00 96.50 112 ALA A C 1
ATOM 885 O O . ALA A 1 112 ? -16.980 8.379 16.545 1.00 96.50 112 ALA A O 1
ATOM 886 N N . ALA A 1 113 ? -18.995 8.268 17.514 1.00 97.00 113 ALA A N 1
ATOM 887 C CA . ALA A 1 113 ? -19.743 8.444 16.276 1.00 97.00 113 ALA A CA 1
ATOM 888 C C . ALA A 1 113 ? -19.441 9.787 15.595 1.00 97.00 113 ALA A C 1
ATOM 890 O O . ALA A 1 113 ? -19.266 9.825 14.379 1.00 97.00 113 ALA A O 1
ATOM 891 N N . GLY A 1 114 ? -19.343 10.869 16.373 1.00 96.50 114 GLY A N 1
ATOM 892 C CA . GLY A 1 114 ? -19.032 12.209 15.883 1.00 96.50 114 GLY A CA 1
ATOM 893 C C . GLY A 1 114 ? -17.642 12.297 15.258 1.00 96.50 114 GLY A C 1
ATOM 894 O O . GLY A 1 114 ? -17.523 12.733 14.117 1.00 96.50 114 GLY A O 1
ATOM 895 N N . VAL A 1 115 ? -16.598 11.826 15.954 1.00 95.75 115 VAL A N 1
ATOM 896 C CA . VAL A 1 115 ? -15.222 11.877 15.419 1.00 95.75 115 VAL A CA 1
ATOM 897 C C . VAL A 1 115 ? -15.051 11.005 14.172 1.00 95.75 115 VAL A C 1
ATOM 899 O O . VAL A 1 115 ? -14.301 11.378 13.275 1.00 95.75 115 VAL A O 1
ATOM 902 N N . THR A 1 116 ? -15.782 9.887 14.070 1.00 93.50 116 THR A N 1
ATOM 903 C CA . THR A 1 116 ? -15.814 9.056 12.856 1.00 93.50 116 THR A CA 1
ATOM 904 C C . THR A 1 116 ? -16.604 9.712 11.720 1.00 93.50 116 THR A C 1
ATOM 906 O O . THR A 1 116 ? -16.163 9.669 10.575 1.00 93.50 116 THR A O 1
ATOM 909 N N . ALA A 1 117 ? -17.762 10.316 12.003 1.00 94.19 117 ALA A N 1
ATOM 910 C CA . ALA A 1 117 ? -18.605 10.946 10.982 1.00 94.19 117 ALA A CA 1
ATOM 911 C C . ALA A 1 117 ? -17.958 12.186 10.356 1.00 94.19 117 ALA A C 1
ATOM 913 O O . ALA A 1 117 ? -18.183 12.463 9.180 1.00 94.19 117 ALA A O 1
ATOM 914 N N . LEU A 1 118 ? -17.167 12.909 11.149 1.00 92.56 118 LEU A N 1
ATOM 915 C CA . LEU A 1 118 ? -16.461 14.126 10.752 1.00 92.56 118 LEU A CA 1
ATOM 916 C C . LEU A 1 118 ? -15.071 13.854 10.142 1.00 92.56 118 LEU A C 1
ATOM 918 O O . LEU A 1 118 ? -14.374 14.802 9.804 1.00 92.56 118 LEU A O 1
ATOM 922 N N . ASP A 1 119 ? -14.673 12.582 10.007 1.00 87.06 119 ASP A N 1
ATOM 923 C CA . ASP A 1 119 ? -13.449 12.126 9.323 1.00 87.06 119 ASP A CA 1
ATOM 924 C C . ASP A 1 119 ? -12.138 12.781 9.811 1.00 87.06 119 ASP A C 1
ATOM 926 O O . ASP A 1 119 ? -11.239 13.089 9.028 1.00 87.06 119 ASP A O 1
ATOM 930 N N . PHE A 1 120 ? -12.014 12.982 11.129 1.00 88.88 120 PHE A N 1
ATOM 931 C CA . PHE A 1 120 ? -10.840 13.610 11.746 1.00 88.88 120 PHE A CA 1
ATOM 932 C C . PHE A 1 120 ? -9.524 12.914 11.352 1.00 88.88 120 PHE A C 1
ATOM 934 O O . PHE A 1 120 ? -9.413 11.689 11.395 1.00 88.88 120 PHE A O 1
ATOM 941 N N . SER A 1 121 ? -8.477 13.692 11.070 1.00 87.50 121 SER A N 1
ATOM 942 C CA . SER A 1 121 ? -7.182 13.176 10.594 1.00 87.50 121 SER A CA 1
ATOM 943 C C . SER A 1 121 ? -6.543 12.145 11.532 1.00 87.50 121 SER A C 1
ATOM 945 O O . SER A 1 121 ? -6.098 11.094 11.081 1.00 87.50 121 SER A O 1
ATOM 947 N N . TRP A 1 122 ? -6.547 12.385 12.847 1.00 90.88 122 TRP A N 1
ATOM 948 C CA . TRP A 1 122 ? -5.991 11.440 13.826 1.00 90.88 122 TRP A CA 1
ATOM 949 C C . TRP A 1 122 ? -6.780 10.122 13.897 1.00 90.88 122 TRP A C 1
ATOM 951 O O . TRP A 1 122 ? -6.197 9.077 14.187 1.00 90.88 122 TRP A O 1
ATOM 961 N N . VAL A 1 123 ? -8.088 10.145 13.600 1.00 91.88 123 VAL A N 1
ATOM 962 C CA . VAL A 1 123 ? -8.896 8.923 13.470 1.00 91.88 123 VAL A CA 1
ATOM 963 C C . VAL A 1 123 ? -8.401 8.131 12.270 1.00 91.88 123 VAL A C 1
ATOM 965 O O . VAL A 1 123 ? -8.128 6.941 12.402 1.00 91.88 123 VAL A O 1
ATOM 968 N N . GLN A 1 124 ? -8.205 8.791 11.125 1.00 89.94 124 GLN A N 1
ATOM 969 C CA . GLN A 1 124 ? -7.664 8.142 9.932 1.00 89.94 124 GLN A CA 1
ATOM 970 C C . GLN A 1 124 ? -6.280 7.537 10.192 1.00 89.94 124 GLN A C 1
ATOM 972 O O . GLN A 1 124 ? -6.039 6.408 9.775 1.00 89.94 124 GLN A O 1
ATOM 977 N N . VAL A 1 125 ? -5.403 8.222 10.939 1.00 94.12 125 VAL A N 1
ATOM 978 C CA . VAL A 1 125 ? -4.100 7.667 11.350 1.00 94.12 125 VAL A CA 1
ATOM 979 C C . VAL A 1 125 ? -4.281 6.349 12.106 1.00 94.12 125 VAL A C 1
ATOM 981 O O . VAL A 1 125 ? -3.700 5.345 11.708 1.00 94.12 125 VAL A O 1
ATOM 984 N N . LEU A 1 126 ? -5.119 6.308 13.147 1.00 93.94 126 LEU A N 1
ATOM 985 C CA . LEU A 1 126 ? -5.337 5.083 13.929 1.00 93.94 126 LEU A CA 1
ATOM 986 C C . LEU A 1 126 ? -5.946 3.943 13.099 1.00 93.94 126 LEU A C 1
ATOM 988 O O . LEU A 1 126 ? -5.568 2.781 13.269 1.00 93.94 126 LEU A O 1
ATOM 992 N N . GLU A 1 127 ? -6.873 4.258 12.194 1.00 92.94 127 GLU A N 1
ATOM 993 C CA . GLU A 1 127 ? -7.457 3.264 11.289 1.00 92.94 127 GLU A CA 1
ATOM 994 C C . GLU A 1 127 ? -6.409 2.717 10.303 1.00 92.94 127 GLU A C 1
ATOM 996 O O . GLU A 1 127 ? -6.348 1.507 10.076 1.00 92.94 127 GLU A O 1
ATOM 1001 N N . ARG A 1 128 ? -5.528 3.570 9.761 1.00 92.38 128 ARG A N 1
ATOM 1002 C CA . ARG A 1 128 ? -4.440 3.159 8.855 1.00 92.38 128 ARG A CA 1
ATOM 1003 C C . ARG A 1 128 ? -3.344 2.368 9.565 1.00 92.38 128 ARG A C 1
ATOM 1005 O O . ARG A 1 128 ? -2.844 1.398 9.000 1.00 92.38 128 ARG A O 1
ATOM 1012 N N . GLU A 1 129 ? -3.011 2.709 10.807 1.00 94.44 129 GLU A N 1
ATOM 1013 C CA . GLU A 1 129 ? -2.096 1.901 11.626 1.00 94.44 129 GLU A CA 1
ATOM 1014 C C . GLU A 1 129 ? -2.689 0.520 11.937 1.00 94.44 129 GLU A C 1
ATOM 1016 O O . GLU A 1 129 ? -1.993 -0.490 11.852 1.00 94.44 129 GLU A O 1
ATOM 1021 N N . SER A 1 130 ? -3.997 0.441 12.206 1.00 93.50 130 SER A N 1
ATOM 1022 C CA . SER A 1 130 ? -4.687 -0.842 12.410 1.00 93.50 130 SER A CA 1
ATOM 1023 C C . SER A 1 130 ? -4.645 -1.717 11.149 1.00 93.50 130 SER A C 1
ATOM 1025 O O . SER A 1 130 ? -4.405 -2.921 11.231 1.00 93.50 130 SER A O 1
ATOM 1027 N N . GLN A 1 131 ? -4.820 -1.115 9.968 1.00 92.44 131 GLN A N 1
ATOM 1028 C CA . GLN A 1 131 ? -4.688 -1.805 8.678 1.00 92.44 131 GLN A CA 1
ATOM 1029 C C . GLN A 1 131 ? -3.244 -2.237 8.399 1.00 92.44 131 GLN A C 1
ATOM 1031 O O . GLN A 1 131 ? -3.011 -3.355 7.946 1.00 92.44 131 GLN A O 1
ATOM 1036 N N . THR A 1 132 ? -2.269 -1.389 8.725 1.00 93.94 132 THR A N 1
ATOM 1037 C CA . THR A 1 132 ? -0.841 -1.721 8.619 1.00 93.94 132 THR A CA 1
ATOM 1038 C C . THR A 1 132 ? -0.503 -2.943 9.474 1.00 93.94 132 THR A C 1
ATOM 1040 O O . THR A 1 132 ? 0.113 -3.893 8.990 1.00 93.94 132 THR A O 1
ATOM 1043 N N . PHE A 1 133 ? -1.002 -2.984 10.713 1.00 94.62 133 PHE A N 1
ATOM 1044 C CA . PHE A 1 133 ? -0.875 -4.151 11.582 1.00 94.62 133 PHE A CA 1
ATOM 1045 C C . PHE A 1 133 ? -1.492 -5.416 10.960 1.00 94.62 133 PHE A C 1
ATOM 1047 O O . PHE A 1 133 ? -0.929 -6.501 11.097 1.00 94.62 133 PHE A O 1
ATOM 1054 N N . PHE A 1 134 ? -2.614 -5.308 10.237 1.00 96.06 134 PHE A N 1
ATOM 1055 C CA . PHE A 1 134 ? -3.227 -6.457 9.558 1.00 96.06 134 PHE A CA 1
ATOM 1056 C C . PHE A 1 134 ? -2.343 -7.025 8.446 1.00 96.06 134 PHE A C 1
ATOM 1058 O O . PHE A 1 134 ? -2.169 -8.245 8.393 1.00 96.06 134 PHE A O 1
ATOM 1065 N N . PHE A 1 135 ? -1.740 -6.170 7.613 1.00 95.75 135 PHE A N 1
ATOM 1066 C CA . PHE A 1 135 ? -0.775 -6.597 6.594 1.00 95.75 135 PHE A CA 1
ATOM 1067 C C . PHE A 1 135 ? 0.436 -7.292 7.220 1.00 95.75 135 PHE A C 1
ATOM 1069 O O . PHE A 1 135 ? 0.764 -8.415 6.840 1.00 95.75 135 PHE A O 1
ATOM 1076 N N . GLN A 1 136 ? 1.035 -6.681 8.244 1.00 93.94 136 GLN A N 1
ATOM 1077 C CA . GLN A 1 136 ? 2.182 -7.253 8.955 1.00 93.94 136 GLN A CA 1
ATOM 1078 C C . GLN A 1 136 ? 1.839 -8.590 9.616 1.00 93.94 136 GLN A C 1
ATOM 1080 O O . GLN A 1 136 ? 2.643 -9.519 9.606 1.00 93.94 136 GLN A O 1
ATOM 1085 N N . ARG A 1 137 ? 0.623 -8.723 10.162 1.00 96.00 137 ARG A N 1
ATOM 1086 C CA . ARG A 1 137 ? 0.170 -9.970 10.781 1.00 96.00 137 ARG A CA 1
ATOM 1087 C C . ARG A 1 137 ? -0.111 -11.069 9.759 1.00 96.00 137 ARG A C 1
ATOM 1089 O O . ARG A 1 137 ? 0.134 -12.233 10.066 1.00 96.00 137 ARG A O 1
ATOM 1096 N N . ARG A 1 138 ? -0.654 -10.711 8.591 1.00 95.00 138 ARG A N 1
ATOM 1097 C CA . ARG A 1 138 ? -0.892 -11.632 7.470 1.00 95.00 138 ARG A CA 1
ATOM 1098 C C . ARG A 1 138 ? 0.430 -12.141 6.888 1.00 95.00 138 ARG A C 1
ATOM 1100 O O . ARG A 1 138 ? 0.512 -13.317 6.561 1.00 95.00 138 ARG A O 1
ATOM 1107 N N . GLY A 1 139 ? 1.437 -11.273 6.795 1.00 94.25 139 GLY A N 1
ATOM 1108 C CA . GLY A 1 139 ? 2.726 -11.591 6.190 1.00 94.25 139 GLY A CA 1
ATOM 1109 C C . GLY A 1 139 ? 2.669 -11.642 4.661 1.00 94.25 139 GLY A C 1
ATOM 1110 O O . GLY A 1 139 ? 1.777 -11.050 4.031 1.00 94.25 139 GLY A O 1
ATOM 1111 N N . THR A 1 140 ? 3.647 -12.344 4.090 1.00 95.44 140 THR A N 1
ATOM 1112 C CA . THR A 1 140 ? 3.835 -12.530 2.650 1.00 95.44 140 THR A CA 1
ATOM 1113 C C . THR A 1 140 ? 2.761 -13.428 2.041 1.00 95.44 140 THR A C 1
ATOM 1115 O O . THR A 1 140 ? 2.346 -14.439 2.606 1.00 95.44 140 THR A O 1
ATOM 1118 N N . VAL A 1 141 ? 2.297 -13.038 0.860 1.00 95.06 141 VAL A N 1
ATOM 1119 C CA . VAL A 1 141 ? 1.381 -13.783 -0.002 1.00 95.06 141 VAL A CA 1
ATOM 1120 C C . VAL A 1 141 ? 2.016 -13.817 -1.382 1.00 95.06 141 VAL A C 1
ATOM 1122 O O . VAL A 1 141 ? 2.529 -12.801 -1.837 1.00 95.06 141 VAL A O 1
ATOM 1125 N N . LEU A 1 142 ? 1.979 -14.971 -2.047 1.00 94.06 142 LEU A N 1
ATOM 1126 C CA . LEU A 1 142 ? 2.537 -15.108 -3.391 1.00 94.06 142 LEU A CA 1
ATOM 1127 C C . LEU A 1 142 ? 1.794 -14.186 -4.376 1.00 94.06 142 LEU A C 1
ATOM 1129 O O . LEU A 1 142 ? 0.561 -14.278 -4.445 1.00 94.06 142 LEU A O 1
ATOM 1133 N N . PRO A 1 143 ? 2.505 -13.310 -5.108 1.00 94.56 143 PRO A N 1
ATOM 1134 C CA . PRO A 1 143 ? 1.913 -12.512 -6.171 1.00 94.56 143 PRO A CA 1
ATOM 1135 C C . PRO A 1 143 ? 1.675 -13.350 -7.432 1.00 94.56 143 PRO A C 1
ATOM 1137 O O . PRO A 1 143 ? 2.174 -14.476 -7.549 1.00 94.56 143 PRO A O 1
ATOM 1140 N N . PRO A 1 144 ? 0.903 -12.824 -8.396 1.00 94.56 144 PRO A N 1
ATOM 1141 C CA . PRO A 1 144 ? 0.784 -13.461 -9.693 1.00 94.56 144 PRO A CA 1
ATOM 1142 C C . PRO A 1 144 ? 2.155 -13.476 -10.387 1.00 94.56 144 PRO A C 1
ATOM 1144 O O . PRO A 1 144 ? 2.853 -12.468 -10.447 1.00 94.56 144 PRO A O 1
ATOM 1147 N N . GLN A 1 145 ? 2.537 -14.635 -10.923 1.00 93.31 145 GLN A N 1
ATOM 1148 C CA . GLN A 1 145 ? 3.870 -14.849 -11.501 1.00 93.31 145 GLN A CA 1
ATOM 1149 C C . GLN A 1 145 ? 4.073 -14.144 -12.846 1.00 93.31 145 GLN A C 1
ATOM 1151 O O . GLN A 1 145 ? 5.148 -14.228 -13.419 1.00 93.31 145 GLN A O 1
ATOM 1156 N N . ASN A 1 146 ? 3.060 -13.480 -13.399 1.00 95.56 146 ASN A N 1
ATOM 1157 C CA . ASN A 1 146 ? 3.142 -12.814 -14.696 1.00 95.56 146 ASN A CA 1
ATOM 1158 C C . ASN A 1 146 ? 3.618 -11.354 -14.606 1.00 95.56 146 ASN A C 1
ATOM 1160 O O . ASN A 1 146 ? 3.358 -10.593 -15.533 1.00 95.56 146 ASN A O 1
ATOM 1164 N N . ILE A 1 147 ? 4.266 -10.959 -13.510 1.00 97.81 147 ILE A N 1
ATOM 1165 C CA . ILE A 1 147 ? 4.851 -9.628 -13.319 1.00 97.81 147 ILE A CA 1
ATOM 1166 C C . ILE A 1 147 ? 6.326 -9.812 -12.969 1.00 97.81 147 ILE A C 1
ATOM 1168 O O . ILE A 1 147 ? 6.633 -10.542 -12.028 1.00 97.81 147 ILE A O 1
ATOM 1172 N N . VAL A 1 148 ? 7.204 -9.146 -13.714 1.00 98.00 148 VAL A N 1
ATOM 1173 C CA . VAL A 1 148 ? 8.654 -9.128 -13.481 1.00 98.00 148 VAL A CA 1
ATOM 1174 C C . VAL A 1 148 ? 9.103 -7.678 -13.341 1.00 98.00 148 VAL A C 1
ATOM 1176 O O . VAL A 1 148 ? 8.675 -6.818 -14.116 1.00 98.00 148 VAL A O 1
ATOM 1179 N N . ILE A 1 149 ? 9.938 -7.406 -12.343 1.00 98.56 149 ILE A N 1
ATOM 1180 C CA . ILE A 1 149 ? 10.558 -6.100 -12.133 1.00 98.56 149 ILE A CA 1
ATOM 1181 C C . ILE A 1 149 ? 11.973 -6.171 -12.695 1.00 98.56 149 ILE A C 1
ATOM 1183 O O . ILE A 1 149 ? 12.794 -6.955 -12.235 1.00 98.56 149 ILE A O 1
ATOM 1187 N N . VAL A 1 150 ? 12.251 -5.343 -13.691 1.00 98.44 150 VAL A N 1
ATOM 1188 C CA . VAL A 1 150 ? 13.602 -5.082 -14.166 1.00 98.44 150 VAL A CA 1
ATOM 1189 C C . VAL A 1 150 ? 14.128 -3.881 -13.400 1.00 98.44 150 VAL A C 1
ATOM 1191 O O . VAL A 1 150 ? 13.665 -2.750 -13.572 1.00 98.44 150 VAL A O 1
ATOM 1194 N N . GLU A 1 151 ? 15.082 -4.127 -12.524 1.00 96.81 151 GLU A N 1
ATOM 1195 C CA . GLU A 1 151 ? 15.530 -3.130 -11.578 1.00 96.81 151 GLU A CA 1
ATOM 1196 C C . GLU A 1 151 ? 16.724 -2.320 -12.076 1.00 96.81 151 GLU A C 1
ATOM 1198 O O . GLU A 1 151 ? 17.731 -2.847 -12.546 1.00 96.81 151 GLU A O 1
ATOM 1203 N N . MET A 1 152 ? 16.629 -1.000 -11.931 1.00 96.94 152 MET A N 1
ATOM 1204 C CA . MET A 1 152 ? 17.775 -0.105 -12.047 1.00 96.94 152 MET A CA 1
ATOM 1205 C C . MET A 1 152 ? 18.446 -0.047 -10.673 1.00 96.94 152 MET A C 1
ATOM 1207 O O . MET A 1 152 ? 18.231 0.877 -9.881 1.00 96.94 152 MET A O 1
ATOM 1211 N N . ASP A 1 153 ? 19.192 -1.104 -10.383 1.00 95.50 153 ASP A N 1
ATOM 1212 C CA . ASP A 1 153 ? 19.865 -1.367 -9.117 1.00 95.50 153 ASP A CA 1
ATOM 1213 C C . ASP A 1 153 ? 21.308 -0.835 -9.093 1.00 95.50 153 ASP A C 1
ATOM 1215 O O . ASP A 1 153 ? 21.863 -0.317 -10.070 1.00 95.50 153 ASP A O 1
ATOM 1219 N N . GLU A 1 154 ? 21.949 -0.965 -7.937 1.00 94.31 154 GLU A N 1
ATOM 1220 C CA . GLU A 1 154 ? 23.347 -0.617 -7.718 1.00 94.31 154 GLU A CA 1
ATOM 1221 C C . GLU A 1 154 ? 24.282 -1.421 -8.630 1.00 94.31 154 GLU A C 1
ATOM 1223 O O . GLU A 1 154 ? 25.312 -0.889 -9.061 1.00 94.31 154 GLU A O 1
ATOM 1228 N N . ALA A 1 155 ? 23.931 -2.669 -8.965 1.00 93.25 155 ALA A N 1
ATOM 1229 C CA . ALA A 1 155 ? 24.688 -3.468 -9.924 1.00 93.25 155 ALA A CA 1
ATOM 1230 C C . ALA A 1 155 ? 24.626 -2.837 -11.318 1.00 93.25 155 ALA A C 1
ATOM 1232 O O . ALA A 1 155 ? 25.667 -2.659 -11.934 1.00 93.25 155 ALA A O 1
ATOM 1233 N N . SER A 1 156 ? 23.458 -2.386 -11.776 1.00 94.44 156 SER A N 1
ATOM 1234 C CA . SER A 1 156 ? 23.305 -1.713 -13.068 1.00 94.44 156 SER A CA 1
ATOM 1235 C C . SER A 1 156 ? 24.039 -0.375 -13.124 1.00 94.44 156 SER A C 1
ATOM 1237 O O . SER A 1 156 ? 24.691 -0.069 -14.119 1.00 94.44 156 SER A O 1
ATOM 1239 N N . LEU A 1 157 ? 24.000 0.409 -12.041 1.00 91.12 157 LEU A N 1
ATOM 1240 C CA . LEU A 1 157 ? 24.734 1.679 -11.944 1.00 91.12 157 LEU A CA 1
ATOM 1241 C C . LEU A 1 157 ? 26.256 1.496 -11.935 1.00 91.12 157 LEU A C 1
ATOM 1243 O O . LEU A 1 157 ? 26.987 2.372 -12.393 1.00 91.12 157 LEU A O 1
ATOM 1247 N N . SER A 1 158 ? 26.737 0.379 -11.389 1.00 88.31 158 SER A N 1
ATOM 1248 C CA . SER A 1 158 ? 28.166 0.073 -11.296 1.00 88.31 158 SER A CA 1
ATOM 1249 C C . SER A 1 158 ? 28.655 -0.914 -12.355 1.00 88.31 158 SER A C 1
ATOM 1251 O O . SER A 1 158 ? 29.860 -1.137 -12.433 1.00 88.31 158 SER A O 1
ATOM 1253 N N . ALA A 1 159 ? 27.775 -1.455 -13.204 1.00 82.38 159 ALA A N 1
ATOM 1254 C CA . ALA A 1 159 ? 28.087 -2.528 -14.147 1.00 82.38 159 ALA A CA 1
ATOM 1255 C C . ALA A 1 159 ? 29.241 -2.148 -15.075 1.00 82.38 159 ALA A C 1
ATOM 1257 O O . ALA A 1 159 ? 30.207 -2.897 -15.218 1.00 82.38 159 ALA A O 1
ATOM 1258 N N . PHE A 1 160 ? 29.188 -0.943 -15.650 1.00 79.25 160 PHE A N 1
ATOM 1259 C CA . PHE A 1 160 ? 30.268 -0.458 -16.502 1.00 79.25 160 PHE A CA 1
ATOM 1260 C C . PHE A 1 160 ? 31.542 -0.144 -15.714 1.00 79.25 160 PHE A C 1
ATOM 1262 O O . PHE A 1 160 ? 32.628 -0.474 -16.170 1.00 79.25 160 PHE A O 1
ATOM 1269 N N . ALA A 1 161 ? 31.434 0.452 -14.523 1.00 78.19 161 ALA A N 1
ATOM 1270 C CA . ALA A 1 161 ? 32.598 0.746 -13.686 1.00 78.19 161 ALA A CA 1
ATOM 1271 C C . ALA A 1 161 ? 33.325 -0.542 -13.251 1.00 78.19 161 ALA A C 1
ATOM 1273 O O . ALA A 1 161 ? 34.550 -0.620 -13.299 1.00 78.19 161 ALA A O 1
ATOM 1274 N N . ALA A 1 162 ? 32.576 -1.587 -12.894 1.00 70.94 162 ALA A N 1
ATOM 1275 C CA . ALA A 1 162 ? 33.104 -2.914 -12.590 1.00 70.94 162 ALA A CA 1
ATOM 1276 C C . ALA A 1 162 ? 33.738 -3.578 -13.823 1.00 70.94 162 ALA A C 1
ATOM 1278 O O . ALA A 1 162 ? 34.714 -4.320 -13.709 1.00 70.94 162 ALA A O 1
ATOM 1279 N N . ALA A 1 163 ? 33.205 -3.275 -15.005 1.00 73.31 163 ALA A N 1
ATOM 1280 C CA . ALA A 1 163 ? 33.723 -3.708 -16.289 1.00 73.31 163 ALA A CA 1
ATOM 1281 C C . ALA A 1 163 ? 34.827 -2.805 -16.859 1.00 73.31 163 ALA A C 1
ATOM 1283 O O . ALA A 1 163 ? 35.392 -3.160 -17.885 1.00 73.31 163 ALA A O 1
ATOM 1284 N N . GLU A 1 164 ? 35.171 -1.668 -16.243 1.00 76.06 164 GLU A N 1
ATOM 1285 C CA . GLU A 1 164 ? 35.982 -0.629 -16.895 1.00 76.06 164 GLU A CA 1
ATOM 1286 C C . GLU A 1 164 ? 37.378 -1.143 -17.265 1.00 76.06 164 GLU A C 1
ATOM 1288 O O . GLU A 1 164 ? 37.881 -0.890 -18.360 1.00 76.06 164 GLU A O 1
ATOM 1293 N N . GLN A 1 165 ? 37.996 -1.915 -16.369 1.00 73.06 165 GLN A N 1
ATOM 1294 C CA . GLN A 1 165 ? 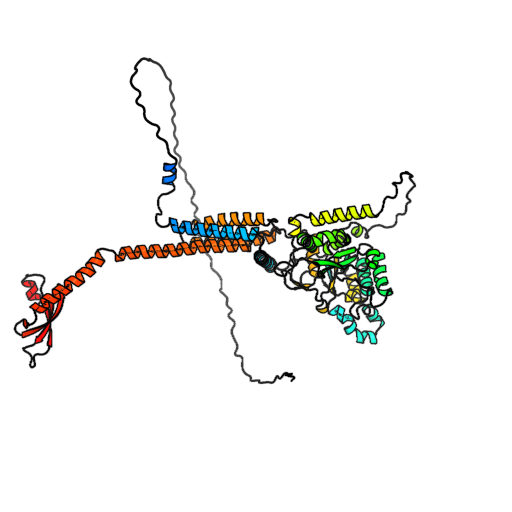39.279 -2.552 -16.649 1.00 73.06 165 GLN A CA 1
ATOM 1295 C C . GLN A 1 165 ? 39.144 -3.609 -17.756 1.00 73.06 165 GLN A C 1
ATOM 1297 O O . GLN A 1 165 ? 39.934 -3.612 -18.693 1.00 73.06 165 GLN A O 1
ATOM 1302 N N . GLY A 1 166 ? 38.092 -4.429 -17.704 1.00 74.06 166 GLY A N 1
ATOM 1303 C CA . GLY A 1 166 ? 37.785 -5.406 -18.747 1.00 74.06 166 GLY A CA 1
ATOM 1304 C C . GLY A 1 166 ? 37.453 -4.769 -20.099 1.00 74.06 166 GLY A C 1
ATOM 1305 O O . GLY A 1 166 ? 37.788 -5.339 -21.124 1.00 74.06 166 GLY A O 1
ATOM 1306 N N . TYR A 1 167 ? 36.865 -3.573 -20.135 1.00 77.62 167 TYR A N 1
ATOM 1307 C CA . TYR A 1 167 ? 36.586 -2.823 -21.362 1.00 77.62 167 TYR A CA 1
ATOM 1308 C C . TYR A 1 167 ? 37.868 -2.290 -22.009 1.00 77.62 167 TYR A C 1
ATOM 1310 O O . TYR A 1 167 ? 37.957 -2.227 -23.232 1.00 77.62 167 TYR A O 1
ATOM 1318 N N . ARG A 1 168 ? 38.887 -1.935 -21.214 1.00 81.25 168 ARG A N 1
ATOM 1319 C CA . ARG A 1 168 ? 40.201 -1.548 -21.757 1.00 81.25 168 ARG A CA 1
ATOM 1320 C C . ARG A 1 168 ? 40.901 -2.721 -22.444 1.00 81.25 168 ARG A C 1
ATOM 1322 O O . ARG A 1 168 ? 41.576 -2.502 -23.447 1.00 81.25 168 ARG A O 1
ATOM 1329 N N . ASP A 1 169 ? 40.717 -3.928 -21.916 1.00 83.38 169 ASP A N 1
ATOM 1330 C CA . ASP A 1 169 ? 41.377 -5.142 -22.402 1.00 83.38 169 ASP A CA 1
ATOM 1331 C C . ASP A 1 169 ? 40.563 -5.862 -23.505 1.00 83.38 169 ASP A C 1
ATOM 1333 O O . ASP A 1 169 ? 41.126 -6.340 -24.489 1.00 83.38 169 ASP A O 1
ATOM 1337 N N . GLU A 1 170 ? 39.234 -5.895 -23.381 1.00 84.31 170 GLU A N 1
ATOM 1338 C CA . GLU A 1 170 ? 38.267 -6.557 -24.271 1.00 84.31 170 GLU A CA 1
ATOM 1339 C C . GLU A 1 170 ? 37.083 -5.614 -24.604 1.00 84.31 170 GLU A C 1
ATOM 1341 O O . GLU A 1 170 ? 35.944 -5.851 -24.181 1.00 84.31 170 GLU A O 1
ATOM 1346 N N . PRO A 1 171 ? 37.300 -4.535 -25.380 1.00 83.44 171 PRO A N 1
ATOM 1347 C CA . PRO A 1 171 ? 36.288 -3.496 -25.594 1.00 83.44 171 PRO A CA 1
ATOM 1348 C C . PRO A 1 171 ? 35.001 -4.017 -26.241 1.00 83.44 171 PRO A C 1
ATOM 1350 O O . PRO A 1 171 ? 33.913 -3.591 -25.861 1.00 83.44 171 PRO A O 1
ATOM 1353 N N . GLU A 1 172 ? 35.092 -4.976 -27.168 1.00 85.00 172 GLU A N 1
ATOM 1354 C CA . GLU A 1 172 ? 33.910 -5.530 -27.844 1.00 85.00 172 GLU A CA 1
ATOM 1355 C C . GLU A 1 172 ? 32.957 -6.261 -26.892 1.00 85.00 172 GLU A C 1
ATOM 1357 O O . GLU A 1 172 ? 31.745 -6.241 -27.099 1.00 85.00 172 GLU A O 1
ATOM 1362 N N . ARG A 1 173 ? 33.480 -6.872 -25.822 1.00 83.94 173 ARG A N 1
ATOM 1363 C CA . ARG A 1 173 ? 32.669 -7.616 -24.853 1.00 83.94 173 ARG A CA 1
ATOM 1364 C C . ARG A 1 173 ? 31.771 -6.696 -24.033 1.00 83.94 173 ARG A C 1
ATOM 1366 O O . ARG A 1 173 ? 30.625 -7.043 -23.767 1.00 83.94 173 ARG A O 1
ATOM 1373 N N . TYR A 1 174 ? 32.297 -5.541 -23.637 1.00 84.50 174 TYR A N 1
ATOM 1374 C CA . TYR A 1 174 ? 31.618 -4.605 -22.738 1.00 84.50 174 TYR A CA 1
ATOM 1375 C C . TYR A 1 174 ? 30.971 -3.425 -23.468 1.00 84.50 174 TYR A C 1
ATOM 1377 O O . TYR A 1 174 ? 30.278 -2.623 -22.842 1.00 84.50 174 TYR A O 1
ATOM 1385 N N . LEU A 1 175 ? 31.132 -3.346 -24.793 1.00 88.69 175 LEU A N 1
ATOM 1386 C CA . LEU A 1 175 ? 30.461 -2.369 -25.648 1.00 88.69 175 LEU A CA 1
ATOM 1387 C C . LEU A 1 175 ? 28.937 -2.285 -25.400 1.00 88.69 175 LEU A C 1
ATOM 1389 O O . LEU A 1 175 ? 28.431 -1.166 -25.327 1.00 88.69 175 LEU A O 1
ATOM 1393 N N . PRO A 1 176 ? 28.199 -3.397 -25.179 1.00 91.88 176 PRO A N 1
ATOM 1394 C CA . PRO A 1 176 ? 26.765 -3.336 -24.877 1.00 91.88 176 PRO A CA 1
ATOM 1395 C C . PRO A 1 176 ? 26.410 -2.635 -23.557 1.00 91.88 176 PRO A C 1
ATOM 1397 O O . PRO A 1 176 ? 25.269 -2.215 -23.398 1.00 91.88 176 PRO A O 1
ATOM 1400 N N . LEU A 1 177 ? 27.356 -2.492 -22.620 1.00 92.50 177 LEU A N 1
ATOM 1401 C CA . LEU A 1 177 ? 27.145 -1.824 -21.328 1.00 92.50 177 LEU A CA 1
ATOM 1402 C C . LEU A 1 177 ? 27.486 -0.326 -21.361 1.00 92.50 177 LEU A C 1
ATOM 1404 O O . LEU A 1 177 ? 27.152 0.398 -20.425 1.00 92.50 177 LEU A O 1
ATOM 1408 N N . VAL A 1 178 ? 28.119 0.164 -22.432 1.00 91.38 178 VAL A N 1
ATOM 1409 C CA . VAL A 1 178 ? 28.450 1.591 -22.600 1.00 91.38 178 VAL A CA 1
ATOM 1410 C C . VAL A 1 178 ? 27.225 2.513 -22.450 1.00 91.38 178 VAL A C 1
ATOM 1412 O O . VAL A 1 178 ? 27.360 3.541 -21.785 1.00 91.38 178 VAL A O 1
ATOM 1415 N N . PRO A 1 179 ? 26.024 2.175 -22.968 1.00 94.88 179 PRO A N 1
ATOM 1416 C C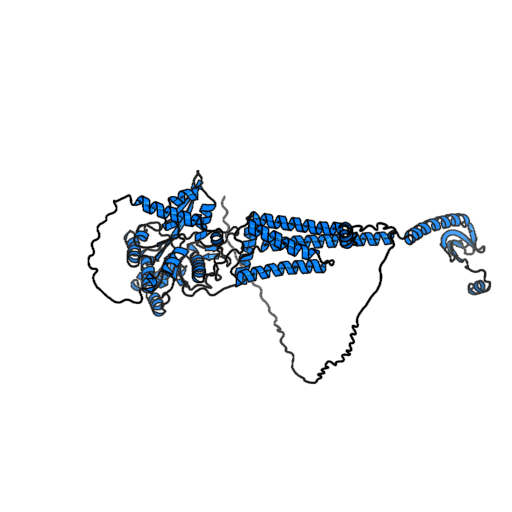A . PRO A 1 179 ? 24.836 3.020 -22.812 1.00 94.88 179 PRO A CA 1
ATOM 1417 C C . PRO A 1 179 ? 24.424 3.310 -21.357 1.00 94.88 179 PRO A C 1
ATOM 1419 O O . PRO A 1 179 ? 23.771 4.322 -21.096 1.00 94.88 179 PRO A O 1
ATOM 1422 N N . ILE A 1 180 ? 24.827 2.461 -20.403 1.00 94.25 180 ILE A N 1
ATOM 1423 C CA . ILE A 1 180 ? 24.555 2.627 -18.964 1.00 94.25 180 ILE A CA 1
ATOM 1424 C C . ILE A 1 180 ? 25.799 3.021 -18.157 1.00 94.25 180 ILE A C 1
ATOM 1426 O O . ILE A 1 180 ? 25.782 2.980 -16.928 1.00 94.25 180 ILE A O 1
ATOM 1430 N N . ALA A 1 181 ? 26.879 3.434 -18.828 1.00 90.31 181 ALA A N 1
ATOM 1431 C CA . ALA A 1 181 ? 28.155 3.743 -18.187 1.00 90.31 181 ALA A CA 1
ATOM 1432 C C . ALA A 1 181 ? 28.104 4.921 -17.208 1.00 90.31 181 ALA A C 1
ATOM 1434 O O . ALA A 1 181 ? 28.854 4.957 -16.233 1.00 90.31 181 ALA A O 1
ATOM 1435 N N . GLN A 1 182 ? 27.236 5.895 -17.475 1.00 89.19 182 GLN A N 1
ATOM 1436 C CA . GLN A 1 182 ? 27.088 7.089 -16.659 1.00 89.19 182 GLN A CA 1
ATOM 1437 C C . GLN A 1 182 ? 25.617 7.478 -16.568 1.00 89.19 182 GLN A C 1
ATOM 1439 O O . GLN A 1 182 ? 24.897 7.448 -17.561 1.00 89.19 182 GLN A O 1
ATOM 1444 N N . TRP A 1 183 ? 25.184 7.875 -15.372 1.00 88.62 183 TRP A N 1
ATOM 1445 C CA . TRP A 1 183 ? 23.873 8.480 -15.168 1.00 88.62 183 TRP A CA 1
ATOM 1446 C C . TRP A 1 183 ? 23.874 9.969 -15.575 1.00 88.62 183 TRP A C 1
ATOM 1448 O O . TRP A 1 183 ? 24.800 10.685 -15.175 1.00 88.62 183 TRP A O 1
ATOM 1458 N N . PRO A 1 184 ? 22.837 10.481 -16.270 1.00 92.31 184 PRO A N 1
ATOM 1459 C CA . PRO A 1 184 ? 21.686 9.765 -16.836 1.00 92.31 184 PRO A CA 1
ATOM 1460 C C . PRO A 1 184 ? 22.047 8.816 -17.985 1.00 92.31 184 PRO A C 1
ATOM 1462 O O . PRO A 1 184 ? 22.830 9.172 -18.866 1.00 92.31 184 PRO A O 1
ATOM 1465 N N . TRP A 1 185 ? 21.451 7.619 -17.974 1.00 94.44 185 TRP A N 1
ATOM 1466 C CA . TRP A 1 185 ? 21.681 6.601 -19.005 1.00 94.44 185 TRP A CA 1
ATOM 1467 C C . TRP A 1 185 ? 21.185 7.044 -20.384 1.00 94.44 185 TRP A C 1
ATOM 1469 O O . TRP A 1 185 ? 20.196 7.774 -20.498 1.00 94.44 185 TRP A O 1
ATOM 1479 N N . GLN A 1 186 ? 21.854 6.547 -21.424 1.00 96.62 186 GLN A N 1
ATOM 1480 C CA . GLN A 1 186 ? 21.492 6.780 -22.821 1.00 96.62 186 GLN A CA 1
ATOM 1481 C C . GLN A 1 186 ? 20.109 6.188 -23.137 1.00 96.62 186 GLN A C 1
ATOM 1483 O O . GLN A 1 186 ? 19.752 5.106 -22.667 1.00 96.62 186 GLN A O 1
ATOM 1488 N N . ARG A 1 187 ? 19.322 6.876 -23.965 1.00 96.56 187 ARG A N 1
ATOM 1489 C CA . ARG A 1 187 ? 18.005 6.426 -24.446 1.00 96.56 187 ARG A CA 1
ATOM 1490 C C . ARG A 1 187 ? 18.097 5.143 -25.262 1.00 96.56 187 ARG A C 1
ATOM 1492 O O . ARG A 1 187 ? 17.219 4.290 -25.147 1.00 96.56 187 ARG A O 1
ATOM 1499 N N . SER A 1 188 ? 19.194 4.954 -25.987 1.00 96.62 188 SER A N 1
ATOM 1500 C CA . SER A 1 188 ? 19.531 3.700 -26.661 1.00 96.62 188 SER A CA 1
ATOM 1501 C C . SER A 1 188 ? 19.557 2.492 -25.714 1.00 96.62 188 SER A C 1
ATOM 1503 O O . SER A 1 188 ? 19.147 1.412 -26.130 1.00 96.62 188 SER A O 1
ATOM 1505 N N . ALA A 1 189 ? 19.928 2.653 -24.435 1.00 97.12 189 ALA A N 1
ATOM 1506 C CA . ALA A 1 189 ? 19.858 1.576 -23.440 1.00 97.12 189 ALA A CA 1
ATOM 1507 C C . ALA A 1 189 ? 18.412 1.102 -23.223 1.00 97.12 189 ALA A C 1
ATOM 1509 O O . ALA A 1 189 ? 18.122 -0.092 -23.286 1.00 97.12 189 ALA A O 1
ATOM 1510 N N . TYR A 1 190 ? 17.495 2.053 -23.014 1.00 97.12 190 TYR A N 1
ATOM 1511 C CA . TYR A 1 190 ? 16.066 1.775 -22.863 1.00 97.12 190 TYR A CA 1
ATOM 1512 C C . TYR A 1 190 ? 15.469 1.212 -24.154 1.00 97.12 190 TYR A C 1
ATOM 1514 O O . TYR A 1 190 ? 14.638 0.312 -24.082 1.00 97.12 190 TYR A O 1
ATOM 1522 N N . GLY A 1 191 ? 15.914 1.692 -25.321 1.00 96.56 191 GLY A N 1
ATOM 1523 C CA . GLY A 1 191 ? 15.518 1.157 -26.625 1.00 96.56 191 GLY A CA 1
ATOM 1524 C C . GLY A 1 191 ? 15.901 -0.316 -26.771 1.00 96.56 191 GLY A C 1
ATOM 1525 O O . GLY A 1 191 ? 15.033 -1.153 -26.986 1.00 96.56 191 GLY A O 1
ATOM 1526 N N . ILE A 1 192 ? 17.174 -0.658 -26.539 1.00 96.88 192 ILE A N 1
ATOM 1527 C CA . ILE A 1 192 ? 17.666 -2.044 -26.605 1.00 96.88 192 ILE A CA 1
ATOM 1528 C C . ILE A 1 192 ? 16.911 -2.945 -25.624 1.00 96.88 192 ILE A C 1
ATOM 1530 O O . ILE A 1 192 ? 16.473 -4.027 -26.008 1.00 96.88 192 ILE A O 1
ATOM 1534 N N . ALA A 1 193 ? 16.752 -2.513 -24.369 1.00 97.75 193 ALA A N 1
ATOM 1535 C CA . ALA A 1 193 ? 16.042 -3.287 -23.355 1.00 97.75 193 ALA A CA 1
ATOM 1536 C C . ALA A 1 193 ? 14.568 -3.504 -23.738 1.00 97.75 193 ALA A C 1
ATOM 1538 O O . ALA A 1 193 ? 14.079 -4.630 -23.698 1.00 97.75 193 ALA A O 1
ATOM 1539 N N . THR A 1 194 ? 13.873 -2.446 -24.162 1.00 97.12 194 THR A N 1
ATOM 1540 C CA . THR A 1 194 ? 12.457 -2.507 -24.556 1.00 97.12 194 THR A CA 1
ATOM 1541 C C . THR A 1 194 ? 12.255 -3.419 -25.763 1.00 97.12 194 THR A C 1
ATOM 1543 O O . THR A 1 194 ? 11.395 -4.296 -25.719 1.00 97.12 194 THR A O 1
ATOM 1546 N N . ASP A 1 195 ? 13.077 -3.268 -26.804 1.00 96.81 195 ASP A N 1
ATOM 1547 C CA . ASP A 1 195 ? 13.040 -4.109 -28.004 1.00 96.81 195 ASP A CA 1
ATOM 1548 C C . ASP A 1 195 ? 13.240 -5.591 -27.655 1.00 96.81 195 ASP A C 1
ATOM 1550 O O . ASP A 1 195 ? 12.430 -6.448 -28.010 1.00 96.81 195 ASP A O 1
ATOM 1554 N N . ARG A 1 196 ? 14.276 -5.889 -26.861 1.00 97.25 196 ARG A N 1
ATOM 1555 C CA . ARG A 1 196 ? 14.587 -7.242 -26.383 1.00 97.25 196 ARG A CA 1
ATOM 1556 C C . ARG A 1 196 ? 13.425 -7.868 -25.616 1.00 97.25 196 ARG A C 1
ATOM 1558 O O . ARG A 1 196 ? 13.058 -9.011 -25.891 1.00 97.25 196 ARG A O 1
ATOM 1565 N N . LEU A 1 197 ? 12.834 -7.133 -24.677 1.00 97.88 197 LEU A N 1
ATOM 1566 C CA . LEU A 1 197 ? 11.715 -7.608 -23.860 1.00 97.88 197 LEU A CA 1
ATOM 1567 C C . LEU A 1 197 ? 10.461 -7.878 -24.703 1.00 97.88 197 LEU A C 1
ATOM 1569 O O . LEU A 1 197 ? 9.831 -8.924 -24.538 1.00 97.88 197 LEU A O 1
ATOM 1573 N N . ILE A 1 198 ? 10.124 -6.978 -25.631 1.00 95.75 198 ILE A N 1
ATOM 1574 C CA . ILE A 1 198 ? 8.980 -7.146 -26.538 1.00 95.75 198 ILE A CA 1
ATOM 1575 C C . ILE A 1 198 ? 9.189 -8.361 -27.450 1.00 95.75 198 ILE A C 1
ATOM 1577 O O . ILE A 1 198 ? 8.315 -9.224 -27.540 1.00 95.75 198 ILE A O 1
ATOM 1581 N N . GLN A 1 199 ? 10.368 -8.496 -28.066 1.00 95.31 199 GLN A N 1
ATOM 1582 C CA . GLN A 1 199 ? 10.700 -9.656 -28.902 1.00 95.31 199 GLN A CA 1
ATOM 1583 C C . GLN A 1 199 ? 10.707 -10.975 -28.114 1.00 95.31 199 GLN A C 1
ATOM 1585 O O . GLN A 1 199 ? 10.414 -12.030 -28.677 1.00 95.31 199 GLN A O 1
ATOM 1590 N N . ALA A 1 200 ? 11.011 -10.929 -26.814 1.00 96.31 200 ALA A N 1
ATOM 1591 C CA . ALA A 1 200 ? 10.939 -12.076 -25.911 1.00 96.31 200 ALA A CA 1
ATOM 1592 C C . ALA A 1 200 ? 9.507 -12.419 -25.448 1.00 96.31 200 ALA A C 1
ATOM 1594 O O . ALA A 1 200 ? 9.336 -13.324 -24.631 1.00 96.31 200 ALA A O 1
ATOM 1595 N N . GLY A 1 201 ? 8.485 -11.724 -25.960 1.00 95.12 201 GLY A N 1
ATOM 1596 C CA . GLY A 1 201 ? 7.079 -12.023 -25.696 1.00 95.12 201 GLY A CA 1
ATOM 1597 C C . GLY A 1 201 ? 6.499 -11.335 -24.460 1.00 95.12 201 GLY A C 1
ATOM 1598 O O . GLY A 1 201 ? 5.467 -11.788 -23.955 1.00 95.12 201 GLY A O 1
ATOM 1599 N N . ALA A 1 202 ? 7.126 -10.264 -23.959 1.00 97.12 202 ALA A N 1
ATOM 1600 C CA . ALA A 1 202 ? 6.519 -9.427 -22.928 1.00 97.12 202 ALA A CA 1
ATOM 1601 C C . ALA A 1 202 ? 5.205 -8.817 -23.443 1.00 97.12 202 ALA A C 1
ATOM 1603 O O . ALA A 1 202 ? 5.127 -8.311 -24.559 1.00 97.12 202 ALA A O 1
ATOM 1604 N N . LYS A 1 203 ? 4.156 -8.836 -22.615 1.00 95.00 203 LYS A N 1
ATOM 1605 C CA . LYS A 1 203 ? 2.839 -8.273 -22.966 1.00 95.00 203 LYS A CA 1
ATOM 1606 C C . LYS A 1 203 ? 2.829 -6.752 -22.967 1.00 95.00 203 LYS A C 1
ATOM 1608 O O . LYS A 1 203 ? 2.043 -6.132 -23.676 1.00 95.00 203 LYS A O 1
ATOM 1613 N N . VAL A 1 204 ? 3.628 -6.169 -22.086 1.00 96.94 204 VAL A N 1
ATOM 1614 C CA . VAL A 1 204 ? 3.795 -4.728 -21.937 1.00 96.94 204 VAL A CA 1
ATOM 1615 C C . VAL A 1 204 ? 5.121 -4.477 -21.234 1.00 96.94 204 VAL A C 1
ATOM 1617 O O . VAL A 1 204 ? 5.481 -5.214 -20.309 1.00 96.94 204 VAL A O 1
ATOM 1620 N N . VAL A 1 205 ? 5.820 -3.431 -21.664 1.00 98.12 205 VAL A N 1
ATOM 1621 C CA . VAL A 1 205 ? 7.026 -2.917 -21.011 1.00 98.12 205 VAL A CA 1
ATOM 1622 C C . VAL A 1 205 ? 6.699 -1.541 -20.445 1.00 98.12 205 VAL A C 1
ATOM 1624 O O . VAL A 1 205 ? 6.500 -0.581 -21.185 1.00 98.12 205 VAL A O 1
ATOM 1627 N N . ALA A 1 206 ? 6.591 -1.440 -19.127 1.00 98.12 206 ALA A N 1
ATOM 1628 C CA . ALA A 1 206 ? 6.276 -0.189 -18.455 1.00 98.12 206 ALA A CA 1
ATOM 1629 C C . ALA A 1 206 ? 7.548 0.382 -17.824 1.00 98.12 206 ALA A C 1
ATOM 1631 O O . ALA A 1 206 ? 8.156 -0.260 -16.973 1.00 98.12 206 ALA A O 1
ATOM 1632 N N . VAL A 1 207 ? 7.953 1.576 -18.242 1.00 97.94 207 VAL A N 1
ATOM 1633 C CA . VAL A 1 207 ? 9.186 2.240 -17.818 1.00 97.94 207 VAL A CA 1
ATOM 1634 C C . VAL A 1 207 ? 8.850 3.352 -16.830 1.00 97.94 207 VAL A C 1
ATOM 1636 O O . VAL A 1 207 ? 8.345 4.412 -17.203 1.00 97.94 207 VAL A O 1
ATOM 1639 N N . ASP A 1 208 ? 9.155 3.099 -15.562 1.00 96.69 208 ASP A N 1
ATOM 1640 C CA . ASP A 1 208 ? 9.021 4.013 -14.427 1.00 96.69 208 ASP A CA 1
ATOM 1641 C C . ASP A 1 208 ? 10.211 4.987 -14.350 1.00 96.69 208 ASP A C 1
ATOM 1643 O O . ASP A 1 208 ? 10.927 5.094 -13.357 1.00 96.69 208 ASP A O 1
ATOM 1647 N N . VAL A 1 209 ? 10.479 5.655 -15.474 1.00 94.88 209 VAL A N 1
ATOM 1648 C CA . VAL A 1 209 ? 11.476 6.719 -15.607 1.00 94.88 209 VAL A CA 1
ATOM 1649 C C . VAL A 1 209 ? 10.856 7.823 -16.442 1.00 94.88 209 VAL A C 1
ATOM 1651 O O . VAL A 1 209 ? 10.395 7.593 -17.560 1.00 94.88 209 VAL A O 1
ATOM 1654 N N . ILE A 1 210 ? 10.858 9.037 -15.903 1.00 93.38 210 ILE A N 1
ATOM 1655 C CA . ILE A 1 210 ? 10.317 10.202 -16.596 1.00 93.38 210 ILE A CA 1
ATOM 1656 C C . ILE A 1 210 ? 11.374 10.719 -17.577 1.00 93.38 210 ILE A C 1
ATOM 1658 O O . ILE A 1 210 ? 12.507 11.017 -17.196 1.00 93.38 210 ILE A O 1
ATOM 1662 N N . ILE A 1 211 ? 11.001 10.792 -18.854 1.00 94.69 211 ILE A N 1
ATOM 1663 C CA . ILE A 1 211 ? 11.863 11.224 -19.960 1.00 94.69 211 ILE A CA 1
ATOM 1664 C C . ILE A 1 211 ? 11.299 12.524 -20.530 1.00 94.69 211 ILE A C 1
ATOM 1666 O O . ILE A 1 211 ? 10.706 12.517 -21.597 1.00 94.69 211 ILE A O 1
ATOM 1670 N N . ASP A 1 212 ? 11.425 13.628 -19.800 1.00 93.12 212 ASP A N 1
ATOM 1671 C CA . ASP A 1 212 ? 10.805 14.923 -20.127 1.00 93.12 212 ASP A CA 1
ATOM 1672 C C . ASP A 1 212 ? 11.752 15.917 -20.821 1.00 93.12 212 ASP A C 1
ATOM 1674 O O . ASP A 1 212 ? 11.320 16.961 -21.307 1.00 93.12 212 ASP A O 1
ATOM 1678 N N . GLN A 1 213 ? 13.045 15.592 -20.883 1.00 94.44 213 GLN A N 1
ATOM 1679 C CA . GLN A 1 213 ? 14.088 16.413 -21.499 1.00 94.44 213 GLN A CA 1
ATOM 1680 C C . GLN A 1 213 ? 14.830 15.636 -22.599 1.00 94.44 213 GLN A C 1
ATOM 1682 O O . GLN A 1 213 ? 15.051 14.426 -22.426 1.00 94.44 213 GLN A O 1
ATOM 1687 N N . PRO A 1 214 ? 15.265 16.318 -23.684 1.00 95.25 214 PRO A N 1
ATOM 1688 C CA . PRO A 1 214 ? 16.110 15.728 -24.722 1.00 95.25 214 PRO A CA 1
ATOM 1689 C C . PRO A 1 214 ? 17.373 15.084 -24.150 1.00 95.25 214 PRO A C 1
ATOM 1691 O O . PRO A 1 214 ? 17.909 15.531 -23.129 1.00 95.25 214 PRO A O 1
ATOM 1694 N N . SER A 1 215 ? 17.866 14.041 -24.812 1.00 95.44 215 SER A N 1
ATOM 1695 C CA . SER A 1 215 ? 19.078 13.347 -24.393 1.00 95.44 215 SER A CA 1
ATOM 1696 C C . SER A 1 215 ? 20.291 14.277 -24.393 1.00 95.44 215 SER A C 1
ATOM 1698 O O . SER A 1 215 ? 20.584 14.979 -25.363 1.00 95.44 215 SER A O 1
ATOM 1700 N N . THR A 1 216 ? 21.087 14.207 -23.325 1.00 93.75 216 THR A N 1
ATOM 1701 C CA . THR A 1 216 ? 22.385 14.895 -23.238 1.00 93.75 216 THR A CA 1
ATOM 1702 C C . THR A 1 216 ? 23.433 14.315 -24.190 1.00 93.75 216 THR A C 1
ATOM 1704 O O . THR A 1 216 ? 24.500 14.904 -24.353 1.00 93.75 216 THR A O 1
ATOM 1707 N N . TRP A 1 217 ? 23.151 13.161 -24.802 1.00 91.56 217 TRP A N 1
ATOM 1708 C CA . TRP A 1 217 ? 24.036 12.462 -25.736 1.00 91.56 217 TRP A CA 1
ATOM 1709 C C . TRP A 1 217 ? 23.782 12.842 -27.204 1.00 91.56 217 TRP A C 1
ATOM 1711 O O . TRP A 1 217 ? 24.550 12.439 -28.082 1.00 91.56 217 TRP A O 1
ATOM 1721 N N . GLY A 1 218 ? 22.762 13.668 -27.460 1.00 92.31 218 GLY A N 1
ATOM 1722 C CA . GLY A 1 218 ? 22.385 14.186 -28.775 1.00 92.31 218 GLY A CA 1
ATOM 1723 C C . GLY A 1 218 ? 21.159 13.496 -29.376 1.00 92.31 218 GLY A C 1
ATOM 1724 O O . GLY A 1 218 ? 20.741 12.430 -28.932 1.00 92.31 218 GLY A O 1
ATOM 1725 N N . ASP A 1 219 ? 20.614 14.097 -30.435 1.00 93.81 219 ASP A N 1
ATOM 1726 C CA . ASP A 1 219 ? 19.324 13.714 -31.036 1.00 93.81 219 ASP A CA 1
ATOM 1727 C C . ASP A 1 219 ? 19.260 12.253 -31.520 1.00 93.81 219 ASP A C 1
ATOM 1729 O O . ASP A 1 219 ? 18.190 11.648 -31.559 1.00 93.81 219 ASP A O 1
ATOM 1733 N N . TRP A 1 220 ? 20.405 11.664 -31.888 1.00 94.81 220 TRP A N 1
ATOM 1734 C CA . TRP A 1 220 ? 20.486 10.264 -32.324 1.00 94.81 220 TRP A CA 1
ATOM 1735 C C . TRP A 1 220 ? 20.083 9.283 -31.217 1.00 94.81 220 TRP A C 1
ATOM 1737 O O . TRP A 1 220 ? 19.574 8.203 -31.514 1.00 94.81 220 TRP A O 1
ATOM 1747 N N . ASP A 1 221 ? 20.316 9.648 -29.957 1.00 96.44 221 ASP A N 1
ATOM 1748 C CA . ASP A 1 221 ? 20.033 8.795 -28.811 1.00 96.44 221 ASP A CA 1
ATOM 1749 C C . ASP A 1 221 ? 18.522 8.764 -28.545 1.00 96.44 221 ASP A C 1
ATOM 1751 O O . ASP A 1 221 ? 17.933 7.685 -28.469 1.00 96.44 221 ASP A O 1
ATOM 1755 N N . ASP A 1 222 ? 17.862 9.929 -28.533 1.00 95.69 222 ASP A N 1
ATOM 1756 C CA . ASP A 1 222 ? 16.394 10.010 -28.471 1.00 95.69 222 ASP A CA 1
ATOM 1757 C C . ASP A 1 222 ? 15.744 9.264 -29.650 1.00 95.69 222 ASP A C 1
ATOM 1759 O O . ASP A 1 222 ? 14.777 8.522 -29.459 1.00 95.69 222 ASP A O 1
ATOM 1763 N N . LEU A 1 223 ? 16.317 9.386 -30.856 1.00 96.06 223 LEU A N 1
ATOM 1764 C CA . LEU A 1 223 ? 15.856 8.669 -32.046 1.00 96.06 223 LEU A CA 1
ATOM 1765 C C . LEU A 1 223 ? 15.950 7.142 -31.886 1.00 96.06 223 LEU A C 1
ATOM 1767 O O . LEU A 1 223 ? 15.083 6.430 -32.389 1.00 96.06 223 LEU A O 1
ATOM 1771 N N . ALA A 1 224 ? 16.958 6.622 -31.181 1.00 95.00 224 ALA A N 1
ATOM 1772 C CA . ALA A 1 224 ? 17.117 5.182 -30.970 1.00 95.00 224 ALA A CA 1
ATOM 1773 C C . ALA A 1 224 ? 15.953 4.585 -30.157 1.00 95.00 224 ALA A C 1
ATOM 1775 O O . ALA A 1 224 ? 15.396 3.543 -30.519 1.00 95.00 224 ALA A O 1
ATOM 1776 N N . LEU A 1 225 ? 15.534 5.269 -29.086 1.00 96.25 225 LEU A N 1
ATOM 1777 C CA . LEU A 1 225 ? 14.344 4.873 -28.330 1.00 96.25 225 LEU A CA 1
ATOM 1778 C C . LEU A 1 225 ? 13.071 5.095 -29.156 1.00 96.25 225 LEU A C 1
ATOM 1780 O O . LEU A 1 225 ? 12.210 4.217 -29.204 1.00 96.25 225 LEU A O 1
ATOM 1784 N N . GLN A 1 226 ? 12.976 6.224 -29.861 1.00 96.81 226 GLN A N 1
ATOM 1785 C CA . GLN A 1 226 ? 11.833 6.544 -30.714 1.00 96.81 226 GLN A CA 1
ATOM 1786 C C . GLN A 1 226 ? 11.568 5.455 -31.767 1.00 96.81 226 GLN A C 1
ATOM 1788 O O . GLN A 1 226 ? 10.434 5.012 -31.929 1.00 96.81 226 GLN A O 1
ATOM 1793 N N . GLN A 1 227 ? 12.611 4.987 -32.457 1.00 96.00 227 GLN A N 1
ATOM 1794 C CA . GLN A 1 227 ? 12.509 3.930 -33.466 1.00 96.00 227 GLN A CA 1
ATOM 1795 C C . GLN A 1 227 ? 11.990 2.616 -32.878 1.00 96.00 227 GLN A C 1
ATOM 1797 O O . GLN A 1 227 ? 11.166 1.952 -33.503 1.00 96.00 227 GLN A O 1
ATOM 1802 N N . THR A 1 228 ? 12.433 2.260 -31.670 1.00 95.06 228 THR A N 1
ATOM 1803 C CA . THR A 1 228 ? 11.956 1.058 -30.969 1.00 95.06 228 THR A CA 1
ATOM 1804 C C . THR A 1 228 ? 10.454 1.149 -30.691 1.00 95.06 228 THR A C 1
ATOM 1806 O O . THR A 1 228 ? 9.699 0.217 -30.965 1.00 95.06 228 THR A O 1
ATOM 1809 N N . LEU A 1 229 ? 10.002 2.303 -30.197 1.00 95.50 229 LEU A N 1
ATOM 1810 C CA . LEU A 1 229 ? 8.594 2.550 -29.886 1.00 95.50 229 LEU A CA 1
ATOM 1811 C C . LEU A 1 229 ? 7.717 2.529 -31.149 1.00 95.50 229 LEU A C 1
ATOM 1813 O O . LEU A 1 229 ? 6.653 1.912 -31.138 1.00 95.50 229 LEU A O 1
ATOM 1817 N N . GLN A 1 230 ? 8.208 3.095 -32.260 1.00 96.00 230 GLN A N 1
ATOM 1818 C CA . GLN A 1 230 ? 7.517 3.078 -33.559 1.00 96.00 230 GLN A CA 1
ATOM 1819 C C . GLN A 1 230 ? 7.318 1.667 -34.118 1.00 96.00 230 GLN A C 1
ATOM 1821 O O . GLN A 1 230 ? 6.341 1.419 -34.824 1.00 96.00 230 GLN A O 1
ATOM 1826 N N . GLN A 1 231 ? 8.237 0.742 -33.833 1.00 92.81 231 GLN A N 1
ATOM 1827 C CA . GLN A 1 231 ? 8.142 -0.644 -34.298 1.00 92.81 231 GLN A CA 1
ATOM 1828 C C . GLN A 1 231 ? 7.107 -1.459 -33.513 1.00 92.81 231 GLN A C 1
ATOM 1830 O O . GLN A 1 231 ? 6.563 -2.423 -34.050 1.00 92.81 231 GLN A O 1
ATOM 1835 N N . SER A 1 232 ? 6.812 -1.064 -32.271 1.00 88.12 232 SER A N 1
ATOM 1836 C CA . SER A 1 232 ? 5.892 -1.771 -31.373 1.00 88.12 232 SER A CA 1
ATOM 1837 C C . SER A 1 232 ? 4.919 -0.808 -30.672 1.00 88.12 232 SER A C 1
ATOM 1839 O O . SER A 1 232 ? 4.910 -0.719 -29.438 1.00 88.12 232 SER A O 1
ATOM 1841 N N . PRO A 1 233 ? 4.080 -0.076 -31.434 1.00 88.56 233 PRO A N 1
ATOM 1842 C CA . PRO A 1 233 ? 3.210 0.952 -30.876 1.00 88.56 233 PRO A CA 1
ATOM 1843 C C . PRO A 1 233 ? 2.211 0.348 -29.884 1.00 88.5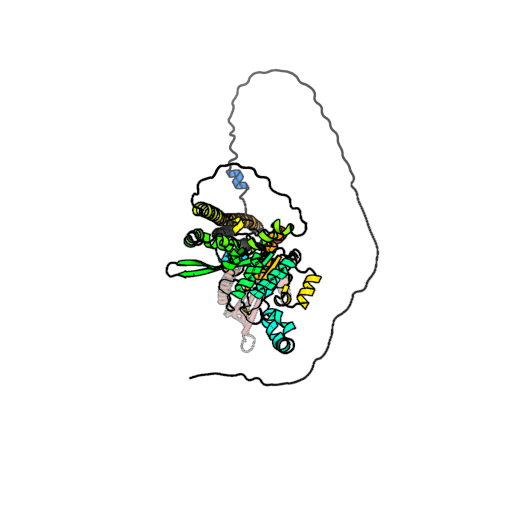6 233 PRO A C 1
ATOM 1845 O O . PRO A 1 233 ? 1.634 -0.717 -30.116 1.00 88.56 233 PRO A O 1
ATOM 1848 N N . GLY A 1 234 ? 1.999 1.039 -28.765 1.00 87.44 234 GLY A N 1
ATOM 1849 C CA . GLY A 1 234 ? 1.051 0.643 -27.727 1.00 87.44 234 GLY A CA 1
ATOM 1850 C C . GLY A 1 234 ? 1.505 -0.505 -26.822 1.00 87.44 234 GLY A C 1
ATOM 1851 O O . GLY A 1 234 ? 0.715 -0.928 -25.985 1.00 87.44 234 GLY A O 1
ATOM 1852 N N . GLN A 1 235 ? 2.741 -1.004 -26.946 1.00 92.19 235 GLN A N 1
ATOM 1853 C CA . GLN A 1 235 ? 3.294 -2.047 -26.059 1.00 92.19 235 GLN A CA 1
ATOM 1854 C C . GLN A 1 235 ? 4.203 -1.497 -24.953 1.00 92.19 235 GLN A C 1
ATOM 1856 O O . GLN A 1 235 ? 4.579 -2.235 -24.041 1.00 92.19 235 GLN A O 1
ATOM 1861 N N . ALA A 1 236 ? 4.529 -0.204 -25.003 1.00 95.38 236 ALA A N 1
ATOM 1862 C CA . ALA A 1 236 ? 5.322 0.474 -23.989 1.00 95.38 236 ALA A CA 1
ATOM 1863 C C . ALA A 1 236 ? 4.505 1.543 -23.251 1.00 95.38 236 ALA A C 1
ATOM 1865 O O . ALA A 1 236 ? 3.711 2.267 -23.862 1.00 95.38 236 ALA A O 1
ATOM 1866 N N . VAL A 1 237 ? 4.725 1.654 -21.941 1.00 96.25 237 VAL A N 1
ATOM 1867 C CA . VAL A 1 237 ? 4.166 2.717 -21.092 1.00 96.25 237 VAL A CA 1
ATOM 1868 C C . VAL A 1 237 ? 5.307 3.516 -20.490 1.00 96.25 237 VAL A C 1
ATOM 1870 O O . VAL A 1 237 ? 6.194 2.934 -19.879 1.00 96.25 237 VAL A O 1
ATOM 1873 N N . LEU A 1 238 ? 5.273 4.835 -20.622 1.00 96.38 238 LEU A N 1
ATOM 1874 C CA . LEU A 1 238 ? 6.234 5.743 -20.007 1.00 96.38 238 LEU A CA 1
ATOM 1875 C C . LEU A 1 238 ? 5.602 6.462 -18.813 1.00 96.38 238 LEU A C 1
ATOM 1877 O O . LEU A 1 238 ? 4.412 6.800 -18.819 1.00 96.38 238 LEU A O 1
ATOM 1881 N N . ALA A 1 239 ? 6.406 6.691 -17.778 1.00 95.56 239 ALA A N 1
ATOM 1882 C CA . ALA A 1 239 ? 5.984 7.434 -16.604 1.00 95.56 239 ALA A CA 1
ATOM 1883 C C . ALA A 1 239 ? 5.789 8.923 -16.913 1.00 95.56 239 ALA A C 1
ATOM 1885 O O . ALA A 1 239 ? 6.653 9.588 -17.485 1.00 95.56 239 ALA A O 1
ATOM 1886 N N . SER A 1 240 ? 4.662 9.456 -16.453 1.00 93.88 240 SER A N 1
ATOM 1887 C CA . SER A 1 240 ? 4.453 10.886 -16.244 1.00 93.88 240 SER A CA 1
ATOM 1888 C C . SER A 1 240 ? 4.294 11.172 -14.755 1.00 93.88 240 SER A C 1
ATOM 1890 O O . SER A 1 240 ? 4.071 10.272 -13.941 1.00 93.88 240 SER A O 1
ATOM 1892 N N . SER A 1 241 ? 4.394 12.433 -14.360 1.00 91.75 241 SER A N 1
ATOM 1893 C CA . SER A 1 241 ? 4.090 12.829 -12.988 1.00 91.75 241 SER A CA 1
ATOM 1894 C C . SER A 1 241 ? 3.411 14.179 -12.937 1.00 91.75 241 SER A C 1
ATOM 1896 O O . SER A 1 241 ? 3.323 14.905 -13.921 1.00 91.75 241 SER A O 1
ATOM 1898 N N . PHE A 1 242 ? 2.912 14.512 -11.761 1.00 87.12 242 PHE A N 1
ATOM 1899 C CA . PHE A 1 242 ? 2.435 15.838 -11.441 1.00 87.12 242 PHE A CA 1
ATOM 1900 C C . PHE A 1 242 ? 3.228 16.422 -10.289 1.00 87.12 242 PHE A C 1
ATOM 1902 O O . PHE A 1 242 ? 3.399 15.774 -9.250 1.00 87.12 242 PHE A O 1
ATOM 1909 N N . ASN A 1 243 ? 3.594 17.686 -10.443 1.00 82.50 243 ASN A N 1
ATOM 1910 C CA . ASN A 1 243 ? 4.201 18.496 -9.409 1.00 82.50 243 ASN A CA 1
ATOM 1911 C C . ASN A 1 243 ? 3.232 19.582 -8.944 1.00 82.50 243 ASN A C 1
ATOM 1913 O O . ASN A 1 243 ? 2.434 20.121 -9.712 1.00 82.50 243 ASN A O 1
ATOM 1917 N N . HIS A 1 244 ? 3.306 19.898 -7.653 1.00 69.62 244 HIS A N 1
ATOM 1918 C CA . HIS A 1 244 ? 2.690 21.101 -7.110 1.00 69.62 244 HIS A CA 1
ATOM 1919 C C . HIS A 1 244 ? 3.679 22.250 -7.267 1.00 69.62 244 HIS A C 1
ATOM 1921 O O . HIS A 1 244 ? 4.679 22.315 -6.552 1.00 69.62 244 HIS A O 1
ATOM 1927 N N . GLU A 1 245 ? 3.394 23.160 -8.188 1.00 62.91 245 GLU A N 1
ATOM 1928 C CA . GLU A 1 245 ? 4.096 24.432 -8.269 1.00 62.91 245 GLU A CA 1
ATOM 1929 C C . GLU A 1 245 ? 3.358 25.447 -7.406 1.00 62.91 245 GLU A C 1
ATOM 1931 O O . GLU A 1 245 ? 2.207 25.800 -7.659 1.00 62.91 245 GLU A O 1
ATOM 1936 N N . GLN A 1 246 ? 4.007 25.907 -6.342 1.00 57.31 246 GLN A N 1
ATOM 1937 C CA . GLN A 1 246 ? 3.436 26.933 -5.485 1.00 57.31 246 GLN A CA 1
ATOM 1938 C C . GLN A 1 246 ? 3.691 28.305 -6.115 1.00 57.31 246 GLN A C 1
ATOM 1940 O O . GLN A 1 246 ? 4.830 28.765 -6.141 1.00 57.31 246 GLN A O 1
ATOM 1945 N N . GLN A 1 247 ? 2.642 28.945 -6.633 1.00 56.78 247 GLN A N 1
ATOM 1946 C CA . GLN A 1 247 ? 2.697 30.317 -7.139 1.00 56.78 247 GLN A CA 1
ATOM 1947 C C . GLN A 1 247 ? 2.059 31.285 -6.129 1.00 56.78 247 GLN A C 1
ATOM 1949 O O . GLN A 1 247 ? 1.269 30.886 -5.269 1.00 56.78 247 GLN A O 1
ATOM 1954 N N . ASP A 1 248 ? 2.375 32.578 -6.247 1.00 49.41 248 ASP A N 1
ATOM 1955 C CA . ASP A 1 248 ? 1.886 33.641 -5.348 1.00 49.41 248 ASP A CA 1
ATOM 1956 C C . ASP A 1 248 ? 0.347 33.767 -5.317 1.00 49.41 248 ASP A C 1
ATOM 1958 O O . ASP A 1 248 ? -0.224 34.326 -4.380 1.00 49.41 248 ASP A O 1
ATOM 1962 N N . THR A 1 249 ? -0.342 33.236 -6.331 1.00 53.03 249 THR A N 1
ATOM 1963 C CA . THR A 1 249 ? -1.805 33.271 -6.497 1.00 53.03 249 THR A CA 1
ATOM 1964 C C . THR A 1 249 ? -2.504 31.949 -6.155 1.00 53.03 249 THR A C 1
ATOM 1966 O O . THR A 1 249 ? -3.733 31.884 -6.224 1.00 53.03 249 THR A O 1
ATOM 1969 N N . GLY A 1 250 ? -1.759 30.911 -5.756 1.00 55.62 250 GLY A N 1
ATOM 1970 C CA . GLY A 1 250 ? -2.272 29.568 -5.464 1.00 55.62 250 GLY A CA 1
ATOM 1971 C C . GLY A 1 250 ? -1.340 28.458 -5.964 1.00 55.62 250 GLY A C 1
ATOM 1972 O O . GLY A 1 250 ? -0.385 28.710 -6.694 1.00 55.62 250 GLY A O 1
ATOM 1973 N N . GLY A 1 251 ? -1.599 27.213 -5.557 1.00 60.94 251 GLY A N 1
ATOM 1974 C CA . GLY A 1 251 ? -0.885 26.054 -6.100 1.00 60.94 251 GLY A CA 1
ATOM 1975 C C . GLY A 1 251 ? -1.389 25.717 -7.503 1.00 60.94 251 GLY A C 1
ATOM 1976 O O . GLY A 1 251 ? -2.592 25.565 -7.700 1.00 60.94 251 GLY A O 1
ATOM 1977 N N . LEU A 1 252 ? -0.484 25.592 -8.472 1.00 68.44 252 LEU A N 1
ATOM 1978 C CA . LEU A 1 252 ? -0.783 25.053 -9.794 1.00 68.44 252 LEU A CA 1
ATOM 1979 C C . LEU A 1 252 ? -0.302 23.601 -9.863 1.00 68.44 252 LEU A C 1
ATOM 1981 O O . LEU A 1 252 ? 0.826 23.283 -9.485 1.00 68.44 252 LEU A O 1
ATOM 1985 N N . LEU A 1 253 ? -1.165 22.716 -10.358 1.00 74.44 253 LEU A N 1
ATOM 1986 C CA . LEU A 1 253 ? -0.776 21.356 -10.706 1.00 74.44 253 LEU A CA 1
ATOM 1987 C C . LEU A 1 253 ? -0.115 21.394 -12.089 1.00 74.44 253 LEU A C 1
ATOM 1989 O O . LEU A 1 253 ? -0.800 21.632 -13.083 1.00 74.44 253 LEU A O 1
ATOM 1993 N N . SER A 1 254 ? 1.198 21.189 -12.148 1.00 77.81 254 SER A N 1
ATOM 1994 C CA . SER A 1 254 ? 1.951 21.120 -13.403 1.00 77.81 254 SER A CA 1
ATOM 1995 C C . SER A 1 254 ? 2.266 19.662 -13.704 1.00 77.81 254 SER A C 1
ATOM 1997 O O . SER A 1 254 ? 2.794 18.944 -12.852 1.00 77.81 254 SER A O 1
ATOM 1999 N N . GLY A 1 255 ? 1.866 19.195 -14.879 1.00 82.19 255 GLY A N 1
ATOM 2000 C CA . GLY A 1 255 ? 2.113 17.830 -15.310 1.00 82.19 255 GLY A CA 1
ATOM 2001 C C . GLY A 1 255 ? 3.421 17.728 -16.092 1.00 82.19 255 GLY A C 1
ATOM 2002 O O . GLY A 1 255 ? 3.662 18.515 -17.002 1.00 82.19 255 GLY A O 1
ATOM 2003 N N . ILE A 1 256 ? 4.248 16.748 -15.748 1.00 88.69 256 ILE A N 1
ATOM 2004 C CA . ILE A 1 256 ? 5.490 16.410 -16.441 1.00 88.69 256 ILE A CA 1
ATOM 2005 C C . ILE A 1 256 ? 5.223 15.195 -17.321 1.00 88.69 256 ILE A C 1
ATOM 2007 O O . ILE A 1 256 ? 4.875 14.122 -16.818 1.00 88.69 256 ILE A O 1
ATOM 2011 N N . HIS A 1 257 ? 5.403 15.369 -18.626 1.00 87.75 257 HIS A N 1
ATOM 2012 C CA . HIS A 1 257 ? 5.217 14.320 -19.620 1.00 87.75 257 HIS A CA 1
ATOM 2013 C C . HIS A 1 257 ? 6.541 13.782 -20.144 1.00 87.75 257 HIS A C 1
ATOM 2015 O O . HIS A 1 257 ? 7.523 14.524 -20.198 1.00 87.75 257 HIS A O 1
ATOM 2021 N N . PRO A 1 258 ? 6.540 12.535 -20.639 1.00 92.31 258 PRO A N 1
ATOM 2022 C CA . PRO A 1 258 ? 7.536 12.110 -21.600 1.00 92.31 258 PRO A CA 1
ATOM 2023 C C . PRO A 1 258 ? 7.604 13.077 -22.793 1.00 92.31 258 PRO A C 1
ATOM 2025 O O . PRO A 1 258 ? 6.602 13.692 -23.163 1.00 92.31 258 PRO A O 1
ATOM 2028 N N . LEU A 1 259 ? 8.773 13.177 -23.421 1.00 92.81 259 LEU A N 1
ATOM 2029 C CA . LEU A 1 259 ? 8.974 13.909 -24.666 1.00 92.81 259 LEU A CA 1
ATOM 2030 C C . LEU A 1 259 ? 7.902 13.518 -25.685 1.00 92.81 259 LEU A C 1
ATOM 2032 O O . LEU A 1 259 ? 7.679 12.328 -25.929 1.00 92.81 259 LEU A O 1
ATOM 2036 N N . SER A 1 260 ? 7.293 14.518 -26.327 1.00 91.44 260 SER A N 1
ATOM 2037 C CA . SER A 1 260 ? 6.220 14.285 -27.298 1.00 91.44 260 SER A CA 1
ATOM 2038 C C . SER A 1 260 ? 6.670 13.376 -28.441 1.00 91.44 260 SER A C 1
ATOM 2040 O O . SER A 1 260 ? 5.914 12.530 -28.891 1.00 91.44 260 SER A O 1
ATOM 2042 N N . SER A 1 261 ? 7.943 13.452 -28.846 1.00 93.44 261 SER A N 1
ATOM 2043 C CA . SER A 1 261 ? 8.525 12.568 -29.861 1.00 93.44 261 SER A CA 1
ATOM 2044 C C . SER A 1 261 ? 8.410 11.076 -29.520 1.00 93.44 261 SER A C 1
ATOM 2046 O O . SER A 1 261 ? 8.321 10.259 -30.438 1.00 93.44 261 SER A O 1
ATOM 2048 N N . LEU A 1 262 ? 8.397 10.714 -28.232 1.00 94.31 262 LEU A N 1
ATOM 2049 C CA . LEU A 1 262 ? 8.251 9.337 -27.756 1.00 94.31 262 LEU A CA 1
ATOM 2050 C C . LEU A 1 262 ? 6.782 8.905 -27.711 1.00 94.31 262 LEU A C 1
ATOM 2052 O O . LEU A 1 262 ? 6.463 7.778 -28.090 1.00 94.31 262 LEU A O 1
ATOM 2056 N N . THR A 1 263 ? 5.878 9.791 -27.291 1.00 91.44 263 THR A N 1
ATOM 2057 C CA . THR A 1 263 ? 4.434 9.507 -27.317 1.00 91.44 263 THR A CA 1
ATOM 2058 C C . THR A 1 263 ? 3.901 9.449 -28.749 1.00 91.44 263 THR A C 1
ATOM 2060 O O . THR A 1 263 ? 3.167 8.526 -29.090 1.00 91.44 263 THR A O 1
ATOM 2063 N N . ASP A 1 264 ? 4.365 10.342 -29.629 1.00 92.94 264 ASP A N 1
ATOM 2064 C CA . ASP A 1 264 ? 4.060 10.357 -31.068 1.00 92.94 264 ASP A CA 1
ATOM 2065 C C . ASP A 1 264 ? 4.588 9.099 -31.776 1.00 92.94 264 ASP A C 1
ATOM 2067 O O . ASP A 1 264 ? 4.045 8.655 -32.787 1.00 92.94 264 ASP A O 1
ATOM 2071 N N . ALA A 1 265 ? 5.640 8.489 -31.225 1.00 93.06 265 ALA A N 1
ATOM 2072 C CA . ALA A 1 265 ? 6.175 7.207 -31.665 1.00 93.06 265 ALA A CA 1
ATOM 2073 C C . ALA A 1 265 ? 5.347 5.995 -31.210 1.00 93.06 265 ALA A C 1
ATOM 2075 O O . ALA A 1 265 ? 5.679 4.872 -31.573 1.00 93.06 265 ALA A O 1
ATOM 2076 N N . GLY A 1 266 ? 4.267 6.199 -30.454 1.00 90.56 266 GLY A N 1
ATOM 2077 C CA . GLY A 1 266 ? 3.355 5.140 -30.030 1.00 90.56 266 GLY A CA 1
ATOM 2078 C C . GLY A 1 266 ? 3.557 4.659 -28.594 1.00 90.56 266 GLY A C 1
ATOM 2079 O O . GLY A 1 266 ? 2.932 3.668 -28.213 1.00 90.56 266 GLY A O 1
ATOM 2080 N N . ALA A 1 267 ? 4.390 5.324 -27.783 1.00 92.06 267 ALA A N 1
ATOM 2081 C CA . ALA A 1 267 ? 4.408 5.073 -26.344 1.00 92.06 267 ALA A CA 1
ATOM 2082 C C . ALA A 1 267 ? 3.147 5.630 -25.678 1.00 92.06 267 ALA A C 1
ATOM 2084 O O . ALA A 1 267 ? 2.778 6.787 -25.878 1.00 92.06 267 ALA A O 1
ATOM 2085 N N . MET A 1 268 ? 2.525 4.827 -24.819 1.00 92.94 268 MET A N 1
ATOM 2086 C CA . MET A 1 268 ? 1.473 5.327 -23.940 1.00 92.94 268 MET A CA 1
ATOM 2087 C C . MET A 1 268 ? 2.109 6.024 -22.733 1.00 92.94 268 MET A C 1
ATOM 2089 O O . MET A 1 268 ? 3.209 5.669 -22.318 1.00 92.94 268 MET A O 1
ATOM 2093 N N . SER A 1 269 ? 1.414 6.982 -22.128 1.00 92.00 269 SER A N 1
ATOM 2094 C CA . SER A 1 269 ? 1.869 7.666 -20.912 1.00 92.00 269 SER A CA 1
ATOM 2095 C C . SER A 1 269 ? 0.893 7.413 -19.767 1.00 92.00 269 SER A C 1
ATOM 2097 O O . SER A 1 269 ? -0.304 7.252 -19.995 1.00 92.00 269 SER A O 1
ATOM 2099 N N . GLY A 1 270 ? 1.383 7.406 -18.527 1.00 93.06 270 GLY A N 1
ATOM 2100 C CA . GLY A 1 270 ? 0.510 7.386 -17.355 1.00 93.06 270 GLY A CA 1
ATOM 2101 C C . GLY A 1 270 ? 1.202 7.883 -16.093 1.00 93.06 270 GLY A C 1
ATOM 2102 O O . GLY A 1 270 ? 2.400 7.668 -15.909 1.00 93.06 270 GLY A O 1
ATOM 2103 N N . TYR A 1 271 ? 0.442 8.535 -15.207 1.00 93.31 271 TYR A N 1
ATOM 2104 C CA . TYR A 1 271 ? 1.042 9.206 -14.052 1.00 93.31 271 TYR A CA 1
ATOM 2105 C C . TYR A 1 271 ? 1.369 8.253 -12.898 1.00 93.31 271 TYR A C 1
ATOM 2107 O O . TYR A 1 271 ? 0.603 7.327 -12.594 1.00 93.31 271 TYR A O 1
ATOM 2115 N N . ILE A 1 272 ? 2.480 8.518 -12.211 1.00 94.56 272 ILE A N 1
ATOM 2116 C CA . ILE A 1 272 ? 3.007 7.661 -11.136 1.00 94.56 272 ILE A CA 1
ATOM 2117 C C . ILE A 1 272 ? 2.634 8.128 -9.721 1.00 94.56 272 ILE A C 1
ATOM 2119 O O . ILE A 1 272 ? 2.875 7.425 -8.744 1.00 94.56 272 ILE A O 1
ATOM 2123 N N . ASN A 1 273 ? 1.989 9.288 -9.577 1.00 94.06 273 ASN A N 1
ATOM 2124 C CA . ASN A 1 273 ? 1.643 9.844 -8.268 1.00 94.06 273 ASN A CA 1
ATOM 2125 C C . ASN A 1 273 ? 0.670 8.950 -7.470 1.00 94.06 273 ASN A C 1
ATOM 2127 O O . ASN A 1 273 ? -0.371 8.516 -7.972 1.00 94.06 273 ASN A O 1
ATOM 2131 N N . TYR A 1 274 ? 0.962 8.764 -6.178 1.00 94.69 274 TYR A N 1
ATOM 2132 C CA . TYR A 1 274 ? 0.100 8.068 -5.220 1.00 94.69 274 TYR A CA 1
ATOM 2133 C C . TYR A 1 274 ? -0.376 8.988 -4.095 1.00 94.69 274 TYR A C 1
ATOM 2135 O O . TYR A 1 274 ? 0.349 9.890 -3.667 1.00 94.69 274 TYR A O 1
ATOM 2143 N N . PRO A 1 275 ? -1.588 8.764 -3.555 1.00 92.50 275 PRO A N 1
ATOM 2144 C CA . PRO A 1 275 ? -2.039 9.485 -2.375 1.00 92.50 275 PRO A CA 1
ATOM 2145 C C . PRO A 1 275 ? -1.277 9.005 -1.135 1.00 92.50 275 PRO A C 1
ATOM 2147 O O . PRO A 1 275 ? -1.338 7.833 -0.754 1.00 92.50 275 PRO A O 1
ATOM 2150 N N . VAL A 1 276 ? -0.596 9.941 -0.478 1.00 91.81 276 VAL A N 1
ATOM 2151 C CA . VAL A 1 276 ? 0.021 9.715 0.829 1.00 91.81 276 VAL A CA 1
ATOM 2152 C C . VAL A 1 276 ? -1.046 9.931 1.902 1.00 91.81 276 VAL A C 1
ATOM 2154 O O . VAL A 1 276 ? -1.591 11.024 2.047 1.00 91.81 276 VAL A O 1
ATOM 2157 N N . GLU A 1 277 ? -1.388 8.873 2.637 1.00 90.00 277 GLU A N 1
ATOM 2158 C CA . GLU A 1 277 ? -2.401 8.930 3.698 1.00 90.00 277 GLU A CA 1
ATOM 2159 C C . GLU A 1 277 ? -1.866 9.676 4.941 1.00 90.00 277 GLU A C 1
ATOM 2161 O O . GLU A 1 277 ? -0.652 9.826 5.087 1.00 90.00 277 GLU A O 1
ATOM 2166 N N . PRO A 1 278 ? -2.722 10.094 5.899 1.00 90.00 278 PRO A N 1
ATOM 2167 C CA . PRO A 1 278 ? -2.296 10.853 7.084 1.00 90.00 278 PRO A CA 1
ATOM 2168 C C . PRO A 1 278 ? -1.195 10.205 7.939 1.00 90.00 278 PRO A C 1
ATOM 2170 O O . PRO A 1 278 ? -0.520 10.897 8.696 1.00 90.00 278 PRO A O 1
ATOM 2173 N N . ASN A 1 279 ? -0.999 8.886 7.837 1.00 91.06 279 ASN A N 1
ATOM 2174 C CA . ASN A 1 279 ? 0.098 8.177 8.499 1.00 91.06 279 ASN A CA 1
ATOM 2175 C C . ASN A 1 279 ? 1.396 8.113 7.667 1.00 91.06 279 ASN A C 1
ATOM 2177 O O . ASN A 1 279 ? 2.303 7.345 7.991 1.00 91.06 279 ASN A O 1
ATOM 2181 N N . GLY A 1 280 ? 1.478 8.892 6.588 1.00 93.12 280 GLY A N 1
ATOM 2182 C CA . GLY A 1 280 ? 2.648 9.011 5.725 1.00 93.12 280 GLY A CA 1
ATOM 2183 C C . GLY A 1 280 ? 2.905 7.794 4.838 1.00 93.12 280 GLY A C 1
ATOM 2184 O O . GLY A 1 280 ? 4.044 7.603 4.430 1.00 93.12 280 GLY A O 1
ATOM 2185 N N . ARG A 1 281 ? 1.898 6.943 4.589 1.00 95.69 281 ARG A N 1
ATOM 2186 C CA . ARG A 1 281 ? 2.037 5.698 3.816 1.00 95.69 281 ARG A CA 1
ATOM 2187 C C . ARG A 1 281 ? 1.067 5.619 2.645 1.00 95.69 281 ARG A C 1
ATOM 2189 O O . ARG A 1 281 ? -0.077 6.067 2.750 1.00 95.69 281 ARG A O 1
ATOM 2196 N N . ILE A 1 282 ? 1.480 4.934 1.586 1.00 95.88 282 ILE A N 1
ATOM 2197 C CA . ILE A 1 282 ? 0.621 4.584 0.455 1.00 95.88 282 ILE A CA 1
ATOM 2198 C C . ILE A 1 282 ? -0.248 3.381 0.831 1.00 95.88 282 ILE A C 1
ATOM 2200 O O . ILE A 1 282 ? 0.250 2.335 1.241 1.00 95.88 282 ILE A O 1
ATOM 2204 N N . HIS A 1 283 ? -1.563 3.538 0.679 1.00 93.31 283 HIS A N 1
ATOM 2205 C CA . HIS A 1 283 ? -2.539 2.449 0.828 1.00 93.31 283 HIS A CA 1
ATOM 2206 C C . HIS A 1 283 ? -3.494 2.339 -0.358 1.00 93.31 283 HIS A C 1
ATOM 2208 O O . HIS A 1 283 ? -4.071 1.278 -0.580 1.00 93.31 283 HIS A O 1
ATOM 2214 N N . ARG A 1 284 ? -3.728 3.438 -1.079 1.00 93.06 284 ARG A N 1
ATOM 2215 C CA . ARG A 1 284 ? -4.703 3.525 -2.170 1.00 93.06 284 ARG A CA 1
ATOM 2216 C C . ARG A 1 284 ? -4.000 3.565 -3.518 1.00 93.06 284 ARG A C 1
ATOM 2218 O O . ARG A 1 284 ? -2.828 3.907 -3.602 1.00 93.06 284 ARG A O 1
ATOM 2225 N N . PHE A 1 285 ? -4.746 3.229 -4.563 1.00 93.50 285 PHE A N 1
ATOM 2226 C CA . PHE A 1 285 ? -4.255 3.250 -5.938 1.00 93.50 285 PHE A CA 1
ATOM 2227 C C . PHE A 1 285 ? -3.874 4.655 -6.415 1.00 93.50 285 PHE A C 1
ATOM 2229 O O . PHE A 1 285 ? -4.498 5.640 -6.015 1.00 93.50 285 PHE A O 1
ATOM 2236 N N . SER A 1 286 ? -2.929 4.722 -7.357 1.00 92.06 286 SER A N 1
ATOM 2237 C CA . SER A 1 286 ? -2.506 5.962 -8.020 1.00 92.06 286 SER A CA 1
ATOM 2238 C C . SER A 1 286 ? -3.669 6.700 -8.680 1.00 92.06 286 SER A C 1
ATOM 2240 O O . SER A 1 286 ? -3.803 7.898 -8.475 1.00 92.06 286 SER A O 1
ATOM 2242 N N . ARG A 1 287 ? -4.617 5.993 -9.320 1.00 88.44 287 ARG A N 1
ATOM 2243 C CA . ARG A 1 287 ? -5.835 6.601 -9.910 1.00 88.44 287 ARG A CA 1
ATOM 2244 C C . ARG A 1 287 ? -6.624 7.515 -8.957 1.00 88.44 287 ARG A C 1
ATOM 2246 O O . ARG A 1 287 ? -7.359 8.401 -9.380 1.00 88.44 287 ARG A O 1
ATOM 2253 N N . THR A 1 288 ? -6.531 7.243 -7.653 1.00 88.69 288 THR A N 1
ATOM 2254 C CA . THR A 1 288 ? -7.252 7.979 -6.614 1.00 88.69 288 THR A CA 1
ATOM 2255 C C . THR A 1 288 ? -6.582 9.316 -6.313 1.00 88.69 288 THR A C 1
ATOM 2257 O O . THR A 1 288 ? -7.239 10.227 -5.816 1.00 88.69 288 THR A O 1
ATOM 2260 N N . TRP A 1 289 ? -5.288 9.455 -6.609 1.00 88.88 289 TRP A N 1
ATOM 2261 C CA . TRP A 1 289 ? -4.530 10.672 -6.351 1.00 88.88 289 TRP A CA 1
ATOM 2262 C C . TRP A 1 289 ? -5.151 11.872 -7.065 1.00 88.88 289 TRP A C 1
ATOM 2264 O O . TRP A 1 289 ? -5.538 12.830 -6.399 1.00 88.88 289 TRP A O 1
ATOM 2274 N N . LEU A 1 290 ? -5.348 11.780 -8.386 1.00 82.75 290 LEU A N 1
ATOM 2275 C CA . LEU A 1 290 ? -5.892 12.883 -9.179 1.00 82.75 290 LEU A CA 1
ATOM 2276 C C . LEU A 1 290 ? -7.310 13.257 -8.724 1.00 82.75 290 LEU A C 1
ATOM 2278 O O . LEU A 1 290 ? -7.638 14.431 -8.580 1.00 82.75 290 LEU A O 1
ATOM 2282 N N . GLN A 1 291 ? -8.124 12.254 -8.384 1.00 80.75 291 GLN A N 1
ATOM 2283 C CA . GLN A 1 291 ? -9.474 12.451 -7.846 1.00 80.75 291 GLN A CA 1
ATOM 2284 C C . GLN A 1 291 ? -9.472 13.226 -6.523 1.00 80.75 291 GLN A C 1
ATOM 2286 O O . GLN A 1 291 ? -10.360 14.044 -6.284 1.00 80.75 291 GLN A O 1
ATOM 2291 N N . LEU A 1 292 ? -8.497 12.970 -5.646 1.00 81.00 292 LEU A N 1
ATOM 2292 C CA . LEU A 1 292 ? -8.356 13.702 -4.388 1.00 81.00 292 LEU A CA 1
ATOM 2293 C C . LEU A 1 292 ? -7.872 15.136 -4.616 1.00 81.00 292 LEU A C 1
ATOM 2295 O O . LEU A 1 292 ? -8.353 16.027 -3.922 1.00 81.00 292 LEU A O 1
ATOM 2299 N N . GLN A 1 293 ? -6.992 15.372 -5.595 1.00 81.56 293 GLN A N 1
ATOM 2300 C CA . GLN A 1 293 ? -6.589 16.734 -5.965 1.00 81.56 293 GLN A CA 1
ATOM 2301 C C . GLN A 1 293 ? -7.790 17.542 -6.479 1.00 81.56 293 GLN A C 1
ATOM 2303 O O . GLN A 1 293 ? -8.053 18.633 -5.982 1.00 81.56 293 GLN A O 1
ATOM 2308 N N . ILE A 1 294 ? -8.589 16.961 -7.385 1.00 76.44 294 ILE A N 1
ATOM 2309 C CA . ILE A 1 294 ? -9.819 17.579 -7.914 1.00 76.44 294 ILE A CA 1
ATOM 2310 C C . ILE A 1 294 ? -10.821 17.889 -6.796 1.00 76.44 294 ILE A C 1
ATOM 2312 O O . ILE A 1 294 ? -11.423 18.959 -6.777 1.00 76.44 294 ILE A O 1
ATOM 2316 N N . ALA A 1 295 ? -11.031 16.945 -5.875 1.00 75.50 295 ALA A N 1
ATOM 2317 C CA . ALA A 1 295 ? -12.030 17.090 -4.819 1.00 75.50 295 ALA A CA 1
ATOM 2318 C C . ALA A 1 295 ? -11.653 18.142 -3.764 1.00 75.50 295 ALA A C 1
ATOM 2320 O O . ALA A 1 295 ? -12.545 18.709 -3.134 1.00 75.50 295 ALA A O 1
ATOM 2321 N N . ASN A 1 296 ? -10.355 18.368 -3.551 1.00 75.25 296 ASN A N 1
ATOM 2322 C CA . ASN A 1 296 ? -9.859 19.274 -2.520 1.00 75.25 296 ASN A CA 1
ATOM 2323 C C . ASN A 1 296 ? -9.606 20.695 -3.039 1.00 75.25 296 ASN A C 1
ATOM 2325 O O . ASN A 1 296 ? -9.653 21.625 -2.235 1.00 75.25 296 ASN A O 1
ATOM 2329 N N . ASP A 1 297 ? -9.372 20.875 -4.344 1.00 71.94 297 ASP A N 1
ATOM 2330 C CA . ASP A 1 297 ? -9.076 22.182 -4.932 1.00 71.94 297 ASP A CA 1
ATOM 2331 C C . ASP A 1 297 ? -9.923 22.472 -6.196 1.00 71.94 297 ASP A C 1
ATOM 2333 O O . ASP A 1 297 ? -9.679 21.922 -7.280 1.00 71.94 297 ASP A O 1
ATOM 2337 N N . PRO A 1 298 ? -10.903 23.394 -6.098 1.00 68.19 298 PRO A N 1
ATOM 2338 C CA . PRO A 1 298 ? -11.710 23.825 -7.236 1.00 68.19 298 PRO A CA 1
ATOM 2339 C C . PRO A 1 298 ? -10.895 24.460 -8.378 1.00 68.19 298 PRO A C 1
ATOM 2341 O O . PRO A 1 298 ? -11.317 24.391 -9.533 1.00 68.19 298 PRO A O 1
ATOM 2344 N N . VAL A 1 299 ? -9.737 25.065 -8.101 1.00 68.62 299 VAL A N 1
ATOM 2345 C CA . VAL A 1 299 ? -8.873 25.703 -9.110 1.00 68.62 299 VAL A CA 1
ATOM 2346 C C . VAL A 1 299 ? -8.148 24.650 -9.944 1.00 68.62 299 VAL A C 1
ATOM 2348 O O . VAL A 1 299 ? -8.106 24.766 -11.175 1.00 68.62 299 VAL A O 1
ATOM 2351 N N . ILE A 1 300 ? -7.658 23.589 -9.296 1.00 67.50 300 ILE A N 1
ATOM 2352 C CA . ILE A 1 300 ? -7.082 22.413 -9.968 1.00 67.50 300 ILE A CA 1
ATOM 2353 C C . ILE A 1 300 ? -8.143 21.758 -10.856 1.00 67.50 300 ILE A C 1
ATOM 2355 O O . ILE A 1 300 ? -7.871 21.427 -12.009 1.00 67.50 300 ILE A O 1
ATOM 2359 N N . SER A 1 301 ? -9.385 21.663 -10.370 1.00 64.50 301 SER A N 1
ATOM 2360 C CA . SER A 1 301 ? -10.503 21.111 -11.143 1.00 64.50 301 SER A CA 1
ATOM 2361 C C . SER A 1 301 ? -10.756 21.862 -12.463 1.00 64.50 301 SER A C 1
ATOM 2363 O O . SER A 1 301 ? -11.111 21.236 -13.461 1.00 64.50 301 SER A O 1
ATOM 2365 N N . HIS A 1 302 ? -10.544 23.184 -12.493 1.00 65.44 302 HIS A N 1
ATOM 2366 C CA . HIS A 1 302 ? -10.714 24.006 -13.692 1.00 65.44 302 HIS A CA 1
ATOM 2367 C C . HIS A 1 302 ? -9.521 23.898 -14.655 1.00 65.44 302 HIS A C 1
ATOM 2369 O O . HIS A 1 302 ? -9.721 23.882 -15.868 1.00 65.44 302 HIS A O 1
ATOM 2375 N N . HIS A 1 303 ? -8.296 23.795 -14.131 1.00 66.69 303 HIS A N 1
ATOM 2376 C CA . HIS A 1 303 ? -7.091 23.609 -14.947 1.00 66.69 303 HIS A CA 1
ATOM 2377 C C . HIS A 1 303 ? -7.017 22.212 -15.568 1.00 66.69 303 HIS A C 1
ATOM 2379 O O . HIS A 1 303 ? -6.585 22.086 -16.707 1.00 66.69 303 HIS A O 1
ATOM 2385 N N . LEU A 1 304 ? -7.522 21.184 -14.882 1.00 64.56 304 LEU A N 1
ATOM 2386 C CA . LEU A 1 304 ? -7.581 19.817 -15.406 1.00 64.56 304 LEU A CA 1
ATOM 2387 C C . LEU A 1 304 ? -8.436 19.663 -16.659 1.00 64.56 304 LEU A C 1
ATOM 2389 O O . LEU A 1 304 ? -8.095 18.858 -17.510 1.00 64.56 304 LEU A O 1
ATOM 2393 N N . LYS A 1 305 ? -9.471 20.489 -16.846 1.00 62.25 305 LYS A N 1
ATOM 2394 C CA . LYS A 1 305 ? -10.228 20.516 -18.112 1.00 62.25 305 LYS A CA 1
ATOM 2395 C C . LYS A 1 305 ? -9.390 20.957 -19.317 1.00 62.25 305 LYS A C 1
ATOM 2397 O O . LYS A 1 305 ? -9.839 20.806 -20.444 1.00 62.25 305 LYS A O 1
ATOM 2402 N N . LYS A 1 306 ? -8.226 21.562 -19.069 1.00 63.62 306 LYS A N 1
ATOM 2403 C CA . LYS A 1 306 ? -7.271 22.022 -20.082 1.00 63.62 306 LYS A CA 1
ATOM 2404 C C . LYS A 1 306 ? -6.034 21.124 -20.167 1.00 63.62 306 LYS A C 1
ATOM 2406 O O . LYS A 1 306 ? -5.171 21.401 -20.992 1.00 63.62 306 LYS A O 1
ATOM 2411 N N . LEU A 1 307 ? -5.914 20.124 -19.290 1.00 63.09 307 LEU A N 1
ATOM 2412 C CA . LEU A 1 307 ? -4.814 19.166 -19.317 1.00 63.09 307 LEU A CA 1
ATOM 2413 C C . LEU A 1 307 ? -5.091 18.107 -20.390 1.00 63.09 307 LEU A C 1
ATOM 2415 O O . LEU A 1 307 ? -6.243 17.778 -20.667 1.00 63.09 307 LEU A O 1
ATOM 2419 N N . ASP A 1 308 ? -4.019 17.614 -21.005 1.00 63.78 308 ASP A N 1
ATOM 2420 C CA . ASP A 1 308 ? -4.068 16.556 -22.014 1.00 63.78 308 ASP A CA 1
ATOM 2421 C C . ASP A 1 308 ? -4.798 15.317 -21.451 1.00 63.78 308 ASP A C 1
ATOM 2423 O O . ASP A 1 308 ? -4.438 14.866 -20.358 1.00 63.78 308 ASP A O 1
ATOM 2427 N N . PRO A 1 309 ? -5.790 14.738 -22.157 1.00 64.81 309 PRO A N 1
ATOM 2428 C CA . PRO A 1 309 ? -6.429 13.478 -21.777 1.00 64.81 309 PRO A CA 1
ATOM 2429 C C . PRO A 1 309 ? -5.454 12.343 -21.432 1.00 64.81 309 PRO A C 1
ATOM 2431 O O . PRO A 1 309 ? -5.764 11.500 -20.589 1.00 64.81 309 PRO A O 1
ATOM 2434 N N . ALA A 1 310 ? -4.234 12.351 -21.980 1.00 62.47 310 ALA A N 1
ATOM 2435 C CA . ALA A 1 310 ? -3.163 11.427 -21.604 1.00 62.47 310 ALA A CA 1
ATOM 2436 C C . ALA A 1 310 ? -2.831 11.435 -20.091 1.00 62.47 310 ALA A C 1
ATOM 2438 O O . ALA A 1 310 ? -2.290 10.463 -19.565 1.00 62.47 310 ALA A O 1
ATOM 2439 N N . PHE A 1 311 ? -3.183 12.495 -19.355 1.00 66.19 311 PHE A N 1
ATOM 2440 C CA . PHE A 1 311 ? -3.031 12.590 -17.899 1.00 66.19 311 PHE A CA 1
ATOM 2441 C C . PHE A 1 311 ? -4.122 11.902 -17.080 1.00 66.19 311 PHE A C 1
ATOM 2443 O O . PHE A 1 311 ? -4.022 11.818 -15.852 1.00 66.19 311 PHE A O 1
ATOM 2450 N N . HIS A 1 312 ? -5.193 11.445 -17.714 1.00 73.06 312 HIS A N 1
ATOM 2451 C CA . HIS A 1 312 ? -6.346 10.909 -17.003 1.00 73.06 312 HIS A CA 1
ATOM 2452 C C . HIS A 1 312 ? -6.101 9.503 -16.451 1.00 73.06 312 HIS A C 1
ATOM 2454 O O . HIS A 1 312 ? -6.707 9.111 -15.445 1.00 73.06 312 HIS A O 1
ATOM 2460 N N . HIS A 1 313 ? -5.165 8.763 -17.046 1.00 86.56 313 HIS A N 1
ATOM 2461 C CA . HIS A 1 313 ? -4.832 7.406 -16.640 1.00 86.56 313 HIS A CA 1
ATOM 2462 C C . HIS A 1 313 ? -3.560 7.353 -15.803 1.00 86.56 313 HIS A C 1
ATOM 2464 O O . HIS A 1 313 ? -2.525 7.929 -16.140 1.00 86.56 313 HIS A O 1
ATOM 2470 N N . SER A 1 314 ? -3.627 6.614 -14.696 1.00 92.88 314 SER A N 1
ATOM 2471 C CA . SER A 1 314 ? -2.415 6.317 -13.944 1.00 92.88 314 SER A CA 1
ATOM 2472 C C . SER A 1 314 ? -1.560 5.288 -14.680 1.00 92.88 314 SER A C 1
ATOM 2474 O O . SER A 1 314 ? -2.081 4.434 -15.401 1.00 92.88 314 SER A O 1
ATOM 2476 N N . PHE A 1 315 ? -0.253 5.306 -14.432 1.00 95.56 315 PHE A N 1
ATOM 2477 C CA . PHE A 1 315 ? 0.718 4.360 -14.991 1.00 95.56 315 PHE A CA 1
ATOM 2478 C C . PHE A 1 315 ? 0.269 2.895 -14.842 1.00 95.56 315 PHE A C 1
ATOM 2480 O O . PHE A 1 315 ? 0.328 2.093 -15.773 1.00 95.56 315 PHE A O 1
ATOM 2487 N N . VAL A 1 316 ? -0.294 2.565 -13.674 1.00 96.06 316 VAL A N 1
ATOM 2488 C CA . VAL A 1 316 ? -0.856 1.242 -13.363 1.00 96.06 316 VAL A CA 1
ATOM 2489 C C . VAL A 1 316 ? -2.058 0.912 -14.247 1.00 96.06 316 VAL A C 1
ATOM 2491 O O . VAL A 1 316 ? -2.155 -0.205 -14.749 1.00 96.06 316 VAL A O 1
ATOM 2494 N N . GLN A 1 317 ? -2.990 1.855 -14.426 1.00 93.00 317 GLN A N 1
ATOM 2495 C CA . GLN A 1 317 ? -4.174 1.632 -15.260 1.00 93.00 317 GLN A CA 1
ATOM 2496 C C . GLN A 1 317 ? -3.780 1.409 -16.717 1.00 93.00 317 GLN A C 1
ATOM 2498 O O . GLN A 1 317 ? -4.285 0.475 -17.336 1.00 93.00 317 GLN A O 1
ATOM 2503 N N . GLN A 1 318 ? -2.846 2.216 -17.219 1.00 93.38 318 GLN A N 1
ATOM 2504 C CA . GLN A 1 318 ? -2.362 2.121 -18.588 1.00 93.38 318 GLN A CA 1
ATOM 2505 C C . GLN A 1 318 ? -1.674 0.777 -18.849 1.00 93.38 318 GLN A C 1
ATOM 2507 O O . GLN A 1 318 ? -1.988 0.087 -19.817 1.00 93.38 318 GLN A O 1
ATOM 2512 N N . THR A 1 319 ? -0.811 0.356 -17.923 1.00 96.25 319 THR A N 1
ATOM 2513 C CA . THR A 1 319 ? -0.102 -0.928 -18.004 1.00 96.25 319 THR A CA 1
ATOM 2514 C C . THR A 1 319 ? -1.071 -2.112 -18.009 1.00 96.25 319 THR A C 1
ATOM 2516 O O . THR A 1 319 ? -0.959 -3.007 -18.846 1.00 96.25 319 THR A O 1
ATOM 2519 N N . VAL A 1 320 ? -2.065 -2.115 -17.111 1.00 94.69 320 VAL A N 1
ATOM 2520 C CA . VAL A 1 320 ? -3.076 -3.186 -17.046 1.00 94.69 320 VAL A CA 1
ATOM 2521 C C . VAL A 1 320 ? -3.944 -3.212 -18.305 1.00 94.69 320 VAL A C 1
ATOM 2523 O O . VAL A 1 320 ? -4.215 -4.295 -18.821 1.00 94.69 320 VAL A O 1
ATOM 2526 N N . ALA A 1 321 ? -4.362 -2.048 -18.814 1.00 92.25 321 ALA A N 1
ATOM 2527 C CA . ALA A 1 321 ? -5.195 -1.955 -20.011 1.00 92.25 321 ALA A CA 1
ATOM 2528 C C . ALA A 1 321 ? -4.502 -2.565 -21.241 1.00 92.25 321 ALA A C 1
ATOM 2530 O O . ALA A 1 321 ? -5.111 -3.347 -21.974 1.00 92.25 321 ALA A O 1
ATOM 2531 N N . ILE A 1 322 ? -3.213 -2.278 -21.430 1.00 92.56 322 ILE A N 1
ATOM 2532 C CA . ILE A 1 322 ? -2.411 -2.845 -22.524 1.00 92.56 322 ILE A CA 1
ATOM 2533 C C . ILE A 1 322 ? -2.197 -4.346 -22.320 1.00 92.56 322 ILE A C 1
ATOM 2535 O O . ILE A 1 322 ? -2.434 -5.135 -23.234 1.00 92.56 322 ILE A O 1
ATOM 2539 N N . ALA A 1 323 ? -1.825 -4.770 -21.109 1.00 92.19 323 ALA A N 1
ATOM 2540 C CA . ALA A 1 323 ? -1.580 -6.181 -20.811 1.00 92.19 323 ALA A CA 1
ATOM 2541 C C . ALA A 1 323 ? -2.819 -7.074 -21.016 1.00 92.19 323 ALA A C 1
ATOM 2543 O O . ALA A 1 323 ? -2.687 -8.272 -21.278 1.00 92.19 323 ALA A O 1
ATOM 2544 N N . GLN A 1 324 ? -4.020 -6.506 -20.873 1.00 88.88 324 GLN A N 1
ATOM 2545 C CA . GLN A 1 324 ? -5.298 -7.191 -21.076 1.00 88.88 324 GLN A CA 1
ATOM 2546 C C . GLN A 1 324 ? -5.867 -7.024 -22.496 1.00 88.88 324 GLN A C 1
ATOM 2548 O O . GLN A 1 324 ? -6.886 -7.642 -22.811 1.00 88.88 324 GLN A O 1
ATOM 2553 N N . SER A 1 325 ? -5.240 -6.216 -23.357 1.00 82.38 325 SER A N 1
ATOM 2554 C CA . SER A 1 325 ? -5.757 -5.935 -24.696 1.00 82.38 325 SER A CA 1
ATOM 2555 C C . SER A 1 325 ? -5.670 -7.163 -25.624 1.00 82.38 325 SER A C 1
ATOM 2557 O O . SER A 1 325 ? -4.649 -7.855 -25.640 1.00 82.38 325 SER A O 1
ATOM 2559 N N . PRO A 1 326 ? -6.703 -7.442 -26.451 1.00 59.16 326 PRO A N 1
ATOM 2560 C CA . PRO A 1 326 ? -6.719 -8.595 -27.361 1.00 59.16 326 PRO A CA 1
ATOM 2561 C C . PRO A 1 326 ? -5.603 -8.581 -28.415 1.00 59.16 326 PRO A C 1
ATOM 2563 O O . PRO A 1 326 ? -5.168 -9.643 -28.856 1.00 59.16 326 PRO A O 1
ATOM 2566 N N . ALA A 1 327 ? -5.118 -7.396 -28.807 1.00 53.22 327 ALA A N 1
ATOM 2567 C CA . ALA A 1 327 ? -4.030 -7.241 -29.777 1.00 53.22 327 ALA A CA 1
ATOM 2568 C C . ALA A 1 327 ? -2.754 -7.977 -29.327 1.00 53.22 327 ALA A C 1
ATOM 2570 O O . ALA A 1 327 ? -2.122 -8.669 -30.124 1.00 53.22 327 ALA A O 1
ATOM 2571 N N . THR A 1 328 ? -2.463 -7.950 -28.026 1.00 48.88 328 THR A N 1
ATOM 2572 C CA . THR A 1 328 ? -1.323 -8.622 -27.390 1.00 48.88 328 THR A CA 1
ATOM 2573 C C . THR A 1 328 ? -1.470 -10.150 -27.358 1.00 48.88 328 THR A C 1
ATOM 2575 O O . THR A 1 328 ? -0.483 -10.867 -27.243 1.00 48.88 328 THR A O 1
ATOM 2578 N N . GLN A 1 329 ? -2.690 -10.683 -27.508 1.00 41.03 329 GLN A N 1
ATOM 2579 C CA . GLN A 1 329 ? -2.945 -12.130 -27.600 1.00 41.03 329 GLN A CA 1
ATOM 2580 C C . GLN A 1 329 ? -2.839 -12.671 -29.037 1.00 41.03 329 GLN A C 1
ATOM 2582 O O . GLN A 1 329 ? -2.786 -13.884 -29.225 1.00 41.03 329 GLN A O 1
ATOM 2587 N N . SER A 1 330 ? -2.808 -11.799 -30.053 1.00 30.95 330 SER A N 1
ATOM 2588 C CA . SER A 1 330 ? -2.926 -12.191 -31.470 1.00 30.95 330 SER A CA 1
ATOM 2589 C C . SER A 1 330 ? -1.601 -12.366 -32.228 1.00 30.95 330 SER A C 1
ATOM 2591 O O . SER A 1 330 ? -1.602 -12.888 -33.340 1.00 30.95 330 SER A O 1
ATOM 2593 N N . LEU A 1 331 ? -0.458 -12.018 -31.630 1.00 38.75 331 LEU A N 1
ATOM 2594 C CA . LEU A 1 331 ? 0.856 -12.127 -32.287 1.00 38.75 331 LEU A CA 1
ATOM 2595 C C . LEU A 1 331 ? 1.450 -13.550 -32.299 1.00 38.75 331 LEU A C 1
ATOM 2597 O O . LEU A 1 331 ? 2.473 -13.773 -32.941 1.00 38.75 331 LEU A O 1
ATOM 2601 N N . SER A 1 332 ? 0.808 -14.536 -31.661 1.00 33.91 332 SER A N 1
ATOM 2602 C CA . SER A 1 332 ? 1.273 -15.934 -31.656 1.00 33.91 332 SER A CA 1
ATOM 2603 C C . SER A 1 332 ? 0.652 -16.823 -32.742 1.00 33.91 332 SER A C 1
ATOM 2605 O O . SER A 1 332 ? 1.144 -17.926 -32.973 1.00 33.91 332 SER A O 1
ATOM 2607 N N . THR A 1 333 ? -0.363 -16.363 -33.481 1.00 32.12 333 THR A N 1
ATOM 2608 C CA . THR A 1 333 ? -0.936 -17.124 -34.602 1.00 32.12 333 THR A CA 1
ATOM 2609 C C . THR A 1 333 ? -1.613 -16.207 -35.620 1.00 32.12 333 THR A C 1
ATOM 2611 O O . THR A 1 333 ? -2.792 -15.914 -35.459 1.00 32.12 333 THR A O 1
ATOM 2614 N N . GLN A 1 334 ? -0.924 -15.821 -36.700 1.00 29.19 334 GLN A N 1
ATOM 2615 C CA . GLN A 1 334 ? -1.489 -15.894 -38.059 1.00 29.19 334 GLN A CA 1
ATOM 2616 C C . GLN A 1 334 ? -0.467 -15.535 -39.146 1.00 29.19 334 GLN A C 1
ATOM 2618 O O . GLN A 1 334 ? -0.048 -14.399 -39.338 1.00 29.19 334 GLN A O 1
ATOM 2623 N N . SER A 1 335 ? -0.111 -16.583 -39.881 1.00 27.14 335 SER A N 1
ATOM 2624 C CA . SER A 1 335 ? 0.460 -16.603 -41.220 1.00 27.14 335 SER A CA 1
ATOM 2625 C C . SER A 1 335 ? -0.398 -15.865 -42.255 1.00 27.14 335 SER A C 1
ATOM 2627 O O . SER A 1 335 ? -1.624 -15.878 -42.167 1.00 27.14 335 SER A O 1
ATOM 2629 N N . LEU A 1 336 ? 0.285 -15.330 -43.274 1.00 35.09 336 LEU A N 1
ATOM 2630 C CA . LEU A 1 336 ? -0.213 -14.770 -44.537 1.00 35.09 336 LEU A CA 1
ATOM 2631 C C . LEU A 1 336 ? -1.633 -15.199 -44.956 1.00 35.09 336 LEU A C 1
ATOM 2633 O O . LEU A 1 336 ? -1.889 -16.375 -45.209 1.00 35.09 336 LEU A O 1
ATOM 2637 N N . SER A 1 337 ? -2.482 -14.209 -45.231 1.00 25.08 337 SER A N 1
ATOM 2638 C CA . SER A 1 337 ? -3.544 -14.321 -46.234 1.00 25.08 337 SER A CA 1
ATOM 2639 C C . SER A 1 337 ? -3.873 -12.938 -46.795 1.00 25.08 337 SER A C 1
ATOM 2641 O O . SER A 1 337 ? -4.677 -12.187 -46.251 1.00 25.08 337 SER A O 1
ATOM 2643 N N . THR A 1 338 ? -3.238 -12.616 -47.916 1.00 33.06 338 THR A N 1
ATOM 2644 C CA . THR A 1 338 ? -3.678 -11.591 -48.861 1.00 33.06 338 THR A CA 1
ATOM 2645 C C . THR A 1 338 ? -5.026 -11.994 -49.453 1.00 33.06 338 THR A C 1
ATOM 2647 O O . THR A 1 338 ? -5.128 -13.105 -49.956 1.00 33.06 338 THR A O 1
ATOM 2650 N N . GLN A 1 339 ? -6.027 -11.104 -49.441 1.00 26.81 339 GLN A N 1
ATOM 2651 C CA . GLN A 1 339 ? -7.066 -10.979 -50.481 1.00 26.81 339 GLN A CA 1
ATOM 2652 C C . GLN A 1 339 ? -7.759 -9.600 -50.402 1.00 26.81 339 GLN A C 1
ATOM 2654 O O . GLN A 1 339 ? -7.778 -8.988 -49.334 1.00 26.81 339 GLN A O 1
ATOM 2659 N N . PRO A 1 340 ? -8.245 -9.067 -51.541 1.00 28.05 340 PRO A N 1
ATOM 2660 C CA . PRO A 1 340 ? -8.421 -7.633 -51.760 1.00 28.05 340 PRO A CA 1
ATOM 2661 C C . PRO A 1 340 ? -9.838 -7.146 -51.430 1.00 28.05 340 PRO A C 1
ATOM 2663 O O . PRO A 1 340 ? -10.818 -7.841 -51.692 1.00 28.05 340 PRO A O 1
ATOM 2666 N N . LEU A 1 341 ? -9.961 -5.916 -50.918 1.00 26.08 341 LEU A N 1
ATOM 2667 C CA . LEU A 1 341 ? -11.262 -5.276 -50.733 1.00 26.08 341 LEU A CA 1
ATOM 2668 C C . LEU A 1 341 ? -11.749 -4.639 -52.042 1.00 26.08 341 LEU A C 1
ATOM 2670 O O . LEU A 1 341 ? -11.184 -3.669 -52.547 1.00 26.08 341 LEU A O 1
ATOM 2674 N N . THR A 1 342 ? -12.830 -5.208 -52.564 1.00 25.50 342 THR A N 1
ATOM 2675 C CA . THR A 1 342 ? -13.689 -4.667 -53.617 1.00 25.50 342 THR A CA 1
ATOM 2676 C C . THR A 1 342 ? -14.366 -3.363 -53.200 1.00 25.50 342 THR A C 1
ATOM 2678 O O . THR A 1 342 ? -14.808 -3.183 -52.068 1.00 25.50 342 THR A O 1
ATOM 2681 N N . THR A 1 343 ? -14.477 -2.481 -54.184 1.00 27.42 343 THR A N 1
ATOM 2682 C CA . THR A 1 343 ? -15.107 -1.165 -54.173 1.00 27.42 343 THR A CA 1
ATOM 2683 C C . THR A 1 343 ? -16.605 -1.243 -53.865 1.00 27.42 343 THR A C 1
ATOM 2685 O O . THR A 1 343 ? -17.338 -1.962 -54.541 1.00 27.42 343 THR A O 1
ATOM 2688 N N . ALA A 1 344 ? -17.081 -0.432 -52.920 1.00 27.81 344 ALA A N 1
ATOM 2689 C CA . ALA A 1 344 ? -18.477 -0.013 -52.852 1.00 27.81 344 ALA A CA 1
ATOM 2690 C C . ALA A 1 344 ? -18.524 1.488 -52.547 1.00 27.81 344 ALA A C 1
ATOM 2692 O O . ALA A 1 344 ? -18.091 1.945 -51.492 1.00 27.81 344 ALA A O 1
ATOM 2693 N N . GLN A 1 345 ? -19.003 2.248 -53.531 1.00 26.41 345 GLN A N 1
ATOM 2694 C CA . GLN A 1 345 ? -19.334 3.661 -53.415 1.00 26.41 345 GLN A CA 1
ATOM 2695 C C . GLN A 1 345 ? -20.620 3.814 -52.593 1.00 26.41 345 GLN A C 1
ATOM 2697 O O . GLN A 1 345 ? -21.649 3.247 -52.952 1.00 26.41 345 GLN A O 1
ATOM 2702 N N . SER A 1 346 ? -20.589 4.659 -51.566 1.00 26.44 346 SER A N 1
ATOM 2703 C CA . SER A 1 346 ? -21.765 5.408 -51.122 1.00 26.44 346 SER A CA 1
ATOM 2704 C C . SER A 1 346 ? -21.309 6.792 -50.684 1.00 26.44 346 SER A C 1
ATOM 2706 O O . SER A 1 346 ? -20.620 6.968 -49.682 1.00 26.44 346 SER A O 1
ATOM 2708 N N . SER A 1 347 ? -21.651 7.749 -51.531 1.00 31.11 347 SER A N 1
ATOM 2709 C CA . SER A 1 347 ? -21.551 9.184 -51.346 1.00 31.11 347 SER A CA 1
ATOM 2710 C C . SER A 1 347 ? -22.442 9.649 -50.198 1.00 31.11 347 SER A C 1
ATOM 2712 O O . SER A 1 347 ? -23.657 9.542 -50.311 1.00 31.11 347 SER A O 1
ATOM 2714 N N . GLU A 1 348 ? -21.835 10.215 -49.160 1.00 28.80 348 GLU A N 1
ATOM 2715 C CA . GLU A 1 348 ? -22.378 11.322 -48.365 1.00 28.80 348 GLU A CA 1
ATOM 2716 C C . GLU A 1 348 ? -21.230 11.866 -47.503 1.00 28.80 348 GLU A C 1
ATOM 2718 O O . GLU A 1 348 ? -20.814 11.259 -46.521 1.00 28.80 348 GLU A O 1
ATOM 2723 N N . GLN A 1 349 ? -20.640 12.980 -47.943 1.00 25.62 349 GLN A N 1
ATOM 2724 C CA . GLN A 1 349 ? -19.702 13.758 -47.136 1.00 25.62 349 GLN A CA 1
ATOM 2725 C C . GLN A 1 349 ? -20.506 14.528 -46.080 1.00 25.62 349 GLN A C 1
ATOM 2727 O O . GLN A 1 349 ? -21.358 15.328 -46.475 1.00 25.62 349 GLN A O 1
ATOM 2732 N N . PRO A 1 350 ? -20.220 14.397 -44.773 1.00 28.48 350 PRO A N 1
ATOM 2733 C CA . PRO A 1 350 ? -20.488 15.481 -43.853 1.00 28.48 350 PRO A CA 1
ATOM 2734 C C . PRO A 1 350 ? -19.420 16.554 -44.072 1.00 28.48 350 PRO A C 1
ATOM 2736 O O . PRO A 1 350 ? -18.225 16.274 -44.208 1.00 28.48 350 PRO A O 1
ATOM 2739 N N . SER A 1 351 ? -19.896 17.786 -44.149 1.00 27.62 351 SER A N 1
ATOM 2740 C CA . SER A 1 351 ? -19.120 19.015 -44.120 1.00 27.62 351 SER A CA 1
ATOM 2741 C C . SER A 1 351 ? -18.090 19.014 -42.991 1.00 27.62 351 SER A C 1
ATOM 2743 O O . SER A 1 351 ? -18.350 18.564 -41.879 1.00 27.62 351 SER A O 1
ATOM 2745 N N . VAL A 1 352 ? -16.913 19.541 -43.321 1.00 40.56 352 VAL A N 1
ATOM 2746 C CA . VAL A 1 352 ? -15.799 19.812 -42.415 1.00 40.56 352 VAL A CA 1
ATOM 2747 C C . VAL A 1 352 ? -16.245 20.854 -41.389 1.00 40.56 352 VAL A C 1
ATOM 2749 O O . VAL A 1 352 ? -16.162 22.048 -41.661 1.00 40.56 352 VAL A O 1
ATOM 2752 N N . ASP A 1 353 ? -16.702 20.399 -40.225 1.00 33.94 353 ASP A N 1
ATOM 2753 C CA . ASP A 1 353 ? -16.823 21.222 -39.025 1.00 33.94 353 ASP A CA 1
ATOM 2754 C C . ASP A 1 353 ? -15.723 20.812 -38.037 1.00 33.94 353 ASP A C 1
ATOM 2756 O O . ASP A 1 353 ? -15.660 19.689 -37.546 1.00 33.94 353 ASP A O 1
ATOM 2760 N N . ASN A 1 354 ? -14.792 21.749 -37.865 1.00 34.59 354 ASN A N 1
ATOM 2761 C CA . ASN A 1 354 ? -13.842 21.947 -36.773 1.00 34.59 354 ASN A CA 1
ATOM 2762 C C . ASN A 1 354 ? -13.412 20.703 -35.939 1.00 34.59 354 ASN A C 1
ATOM 2764 O O . ASN A 1 354 ? -14.116 20.315 -35.004 1.00 34.59 354 ASN A O 1
ATOM 2768 N N . PRO A 1 355 ? -12.195 20.150 -36.146 1.00 38.69 355 PRO A N 1
ATOM 2769 C CA . PRO A 1 355 ? -11.661 19.027 -35.355 1.00 38.69 355 PRO A CA 1
ATOM 2770 C C . PRO A 1 355 ? -11.618 19.281 -33.837 1.00 38.69 355 PRO A C 1
ATOM 2772 O O . PRO A 1 355 ? -11.621 18.342 -33.047 1.00 38.69 355 PRO A O 1
ATOM 2775 N N . GLN A 1 356 ? -11.618 20.552 -33.418 1.00 39.62 356 GLN A N 1
ATOM 2776 C CA . GLN A 1 356 ? -11.487 20.941 -32.014 1.00 39.62 356 GLN A CA 1
ATOM 2777 C C . GLN A 1 356 ? -12.765 20.794 -31.172 1.00 39.62 356 GLN A C 1
ATOM 2779 O O . GLN A 1 356 ? -12.674 20.801 -29.944 1.00 39.62 356 GLN A O 1
ATOM 2784 N N . GLU A 1 357 ? -13.956 20.660 -31.771 1.00 33.75 357 GLU A N 1
ATOM 2785 C CA . GLU A 1 357 ? -15.190 20.451 -30.989 1.00 33.75 357 GLU A CA 1
ATOM 2786 C C . GLU A 1 357 ? -15.365 18.986 -30.560 1.00 33.75 357 GLU A C 1
ATOM 2788 O O . GLU A 1 357 ? -15.826 18.729 -29.447 1.00 33.75 357 GLU A O 1
ATOM 2793 N N . GLY A 1 358 ? -14.924 18.026 -31.383 1.00 35.38 358 GLY A N 1
ATOM 2794 C CA . GLY A 1 358 ? -14.966 16.595 -31.058 1.00 35.38 358 GLY A CA 1
ATOM 2795 C C . GLY A 1 358 ? -14.005 16.196 -29.933 1.00 35.38 358 GLY A C 1
ATOM 2796 O O . GLY A 1 358 ? -14.414 15.496 -29.008 1.00 35.38 358 GLY A O 1
ATOM 2797 N N . GLU A 1 359 ? -12.763 16.697 -29.964 1.00 46.06 359 GLU A N 1
ATOM 2798 C CA . GLU A 1 359 ? -11.747 16.432 -28.929 1.00 46.06 359 GLU A CA 1
ATOM 2799 C C . GLU A 1 359 ? -12.117 17.051 -27.571 1.00 46.06 359 GLU A C 1
ATOM 2801 O O . GLU A 1 359 ? -11.957 16.415 -26.525 1.00 46.06 359 GLU A O 1
ATOM 2806 N N . ASN A 1 360 ? -12.688 18.263 -27.575 1.00 47.88 360 ASN A N 1
ATOM 2807 C CA . ASN A 1 360 ? -13.154 18.911 -26.348 1.00 47.88 360 ASN A CA 1
ATOM 2808 C C . ASN A 1 360 ? -14.326 18.153 -25.712 1.00 47.88 360 ASN A C 1
ATOM 2810 O O . ASN A 1 360 ? -14.365 18.009 -24.494 1.00 47.88 360 ASN A O 1
ATOM 2814 N N . LEU A 1 361 ? -15.266 17.628 -26.503 1.00 47.69 361 LEU A N 1
ATOM 2815 C CA . LEU A 1 361 ? -16.393 16.852 -25.976 1.00 47.69 361 LEU A CA 1
ATOM 2816 C C . LEU A 1 361 ? -15.945 15.522 -25.345 1.00 47.69 361 LEU A C 1
ATOM 2818 O O . LEU A 1 361 ? -16.472 15.157 -24.292 1.00 47.69 361 LEU A O 1
ATOM 2822 N N . SER A 1 362 ? -14.956 14.826 -25.923 1.00 52.00 362 SER A N 1
ATOM 2823 C CA . SER A 1 362 ? -14.382 13.610 -25.323 1.00 52.00 362 SER A CA 1
ATOM 2824 C C . SER A 1 362 ? -13.583 13.897 -24.052 1.00 52.00 362 SER A C 1
ATOM 2826 O O . SER A 1 362 ? -13.761 13.193 -23.060 1.00 52.00 362 SER A O 1
ATOM 2828 N N . ALA A 1 363 ? -12.773 14.962 -24.037 1.00 51.16 363 ALA A N 1
ATOM 2829 C CA . ALA A 1 363 ? -12.002 15.361 -22.859 1.00 51.16 363 ALA A CA 1
ATOM 2830 C C . ALA A 1 363 ? -12.914 15.808 -21.702 1.00 51.16 363 ALA A C 1
ATOM 2832 O O . ALA A 1 363 ? -12.685 15.452 -20.545 1.00 51.16 363 ALA A O 1
ATOM 2833 N N . ILE A 1 364 ? -13.997 16.534 -22.011 1.00 53.72 364 ILE A N 1
ATOM 2834 C CA . ILE A 1 364 ? -15.019 16.933 -21.033 1.00 53.72 364 ILE A CA 1
ATOM 2835 C C . ILE A 1 364 ? -15.753 15.703 -20.482 1.00 53.72 364 ILE A C 1
ATOM 2837 O O . ILE A 1 364 ? -15.936 15.605 -19.268 1.00 53.72 364 ILE A O 1
ATOM 2841 N N . ALA A 1 365 ? -16.133 14.747 -21.337 1.00 53.56 365 ALA A N 1
ATOM 2842 C CA . ALA A 1 365 ? -16.791 13.516 -20.904 1.00 53.56 365 ALA A CA 1
ATOM 2843 C C . ALA A 1 365 ? -15.883 12.651 -20.013 1.00 53.56 365 ALA A C 1
ATOM 2845 O O . ALA A 1 365 ? -16.343 12.100 -19.013 1.00 53.56 365 ALA A O 1
ATOM 2846 N N . GLU A 1 366 ? -14.592 12.553 -20.331 1.00 57.06 366 GLU A N 1
ATOM 2847 C CA . GLU A 1 366 ? -13.626 11.785 -19.544 1.00 57.06 366 GLU A CA 1
ATOM 2848 C C . GLU A 1 366 ? -13.291 12.458 -18.204 1.00 57.06 366 GLU A C 1
ATOM 2850 O O . GLU A 1 366 ? -13.273 11.793 -17.165 1.00 57.06 366 GLU A O 1
ATOM 2855 N N . TYR A 1 367 ? -13.141 13.787 -18.184 1.00 60.62 367 TYR A N 1
ATOM 2856 C CA . TYR A 1 367 ? -13.046 14.559 -16.944 1.00 60.62 367 TYR A CA 1
ATOM 2857 C C . TYR A 1 367 ? -14.271 14.334 -16.049 1.00 60.62 367 TYR A C 1
ATOM 2859 O O . TYR A 1 367 ? -14.124 14.070 -14.852 1.00 60.62 367 TYR A O 1
ATOM 2867 N N . ASP A 1 368 ? -15.480 14.401 -16.616 1.00 56.78 368 ASP A N 1
ATOM 2868 C CA . ASP A 1 368 ? -16.712 14.166 -15.867 1.00 56.78 368 ASP A CA 1
ATOM 2869 C C . ASP A 1 368 ? -16.751 12.734 -15.312 1.00 56.78 368 ASP A C 1
ATOM 2871 O O . ASP A 1 368 ? -17.239 12.533 -14.203 1.00 56.78 368 ASP A O 1
ATOM 2875 N N . VAL A 1 369 ? -16.177 11.740 -15.998 1.00 60.16 369 VAL A N 1
ATOM 2876 C CA . VAL A 1 369 ? -16.010 10.373 -15.467 1.00 60.16 369 VAL A CA 1
ATOM 2877 C C . VAL A 1 369 ? -15.024 10.335 -14.291 1.00 60.16 369 VAL A C 1
ATOM 2879 O O . VAL A 1 369 ? -15.319 9.717 -13.265 1.00 60.16 369 VAL A O 1
ATOM 2882 N N . ILE A 1 370 ? -13.881 11.022 -14.376 1.00 60.75 370 ILE A N 1
ATOM 2883 C CA . ILE A 1 370 ? -12.889 11.086 -13.286 1.00 60.75 370 ILE A CA 1
ATOM 2884 C C . ILE A 1 370 ? -13.469 11.792 -12.054 1.00 60.75 370 ILE A C 1
ATOM 2886 O O . ILE A 1 370 ? -13.300 11.305 -10.931 1.00 60.75 370 ILE A O 1
ATOM 2890 N N . ALA A 1 371 ? -14.179 12.903 -12.261 1.00 57.53 371 ALA A N 1
ATOM 2891 C CA . ALA A 1 371 ? -14.809 13.697 -11.212 1.00 57.53 371 ALA A CA 1
ATOM 2892 C C . ALA A 1 371 ? -16.033 12.995 -10.590 1.00 57.53 371 ALA A C 1
ATOM 2894 O O . ALA A 1 371 ? -16.235 13.074 -9.375 1.00 57.53 371 ALA A O 1
ATOM 2895 N N . ASN A 1 372 ? -16.821 12.264 -11.390 1.00 51.53 372 ASN A N 1
ATOM 2896 C CA . ASN A 1 372 ? -18.036 11.573 -10.935 1.00 51.53 372 ASN A CA 1
ATOM 2897 C C . ASN A 1 372 ? -17.797 10.147 -10.420 1.00 51.53 372 ASN A C 1
ATOM 2899 O O . ASN A 1 372 ? -18.753 9.464 -10.032 1.00 51.53 372 ASN A O 1
ATOM 2903 N N . ASN A 1 373 ? -16.548 9.681 -10.352 1.00 59.47 373 ASN A N 1
ATOM 2904 C CA . ASN A 1 373 ? -16.255 8.373 -9.781 1.00 59.47 373 ASN A CA 1
ATOM 2905 C C . ASN A 1 373 ? -16.728 8.267 -8.320 1.00 59.47 373 ASN A C 1
ATOM 2907 O O . ASN A 1 373 ? -16.535 9.144 -7.466 1.00 59.47 373 ASN A O 1
ATOM 2911 N N . THR A 1 374 ? -17.390 7.147 -8.026 1.00 59.00 374 THR A N 1
ATOM 2912 C CA . THR A 1 374 ? -18.089 6.935 -6.754 1.00 59.00 374 THR A CA 1
ATOM 2913 C C . THR A 1 374 ? -17.137 7.039 -5.552 1.00 59.00 374 THR A C 1
ATOM 2915 O O . THR A 1 374 ? -15.971 6.644 -5.609 1.00 59.00 374 THR A O 1
ATOM 2918 N N . HIS A 1 375 ? -17.639 7.500 -4.397 1.00 58.91 375 HIS A N 1
ATOM 2919 C CA . HIS A 1 375 ? -16.902 7.463 -3.116 1.00 58.91 375 HIS A CA 1
ATOM 2920 C C . HIS A 1 375 ? -16.337 6.068 -2.773 1.00 58.91 375 HIS A C 1
ATOM 2922 O O . HIS A 1 375 ? -15.424 5.947 -1.955 1.00 58.91 375 HIS A O 1
ATOM 2928 N N . GLN A 1 376 ? -16.886 5.013 -3.379 1.00 57.16 376 GLN A N 1
ATOM 2929 C CA . GLN A 1 376 ? -16.403 3.645 -3.270 1.00 57.16 376 GLN A CA 1
ATOM 2930 C C . GLN A 1 376 ? -15.057 3.454 -3.982 1.00 57.16 376 GLN A C 1
ATOM 2932 O O . GLN A 1 376 ? -14.135 2.930 -3.363 1.00 57.16 376 GLN A O 1
ATOM 2937 N N . GLN A 1 377 ? -14.899 3.944 -5.215 1.00 62.84 377 GLN A N 1
ATOM 2938 C CA . GLN A 1 377 ? -13.629 3.859 -5.948 1.00 62.84 377 GLN A CA 1
ATOM 2939 C C . GLN A 1 377 ? -12.514 4.685 -5.290 1.00 62.84 377 GLN A C 1
ATOM 2941 O O . GLN A 1 377 ? -11.390 4.203 -5.165 1.00 62.84 377 GLN A O 1
ATOM 2946 N N . ARG A 1 378 ? -12.845 5.858 -4.728 1.00 66.81 378 ARG A N 1
ATOM 2947 C CA . ARG A 1 378 ? -11.905 6.680 -3.935 1.00 66.81 378 ARG A CA 1
ATOM 2948 C C . ARG A 1 378 ? -11.365 5.989 -2.678 1.00 66.81 378 ARG A C 1
ATOM 2950 O O . ARG A 1 378 ? -10.375 6.427 -2.103 1.00 66.81 378 ARG A O 1
ATOM 2957 N N . ASN A 1 379 ? -12.009 4.922 -2.214 1.00 73.75 379 ASN A N 1
ATOM 2958 C CA . ASN A 1 379 ? -11.603 4.189 -1.016 1.00 73.75 379 ASN A CA 1
ATOM 2959 C C . ASN A 1 379 ? -10.976 2.823 -1.315 1.00 73.75 379 ASN A C 1
ATOM 2961 O O . ASN A 1 379 ? -10.707 2.077 -0.375 1.00 73.75 379 ASN A O 1
ATOM 2965 N N . GLN A 1 380 ? -10.735 2.503 -2.588 1.00 87.19 380 GLN A N 1
ATOM 2966 C CA . GLN A 1 380 ? -10.092 1.256 -2.982 1.00 87.19 380 GLN A CA 1
ATOM 2967 C C . GLN A 1 380 ? -8.608 1.268 -2.622 1.00 87.19 380 GLN A C 1
ATOM 2969 O O . GLN A 1 380 ? -7.871 2.200 -2.956 1.00 87.19 380 GLN A O 1
ATOM 2974 N N . GLN A 1 381 ? -8.191 0.217 -1.929 1.00 93.06 381 GLN A N 1
ATOM 2975 C CA . GLN A 1 381 ? -6.846 0.036 -1.409 1.00 93.06 381 GLN A CA 1
ATOM 2976 C C . GLN A 1 381 ? -6.101 -1.076 -2.147 1.00 93.06 381 GLN A C 1
ATOM 2978 O O . GLN A 1 381 ? -6.704 -2.056 -2.597 1.00 93.06 381 GLN A O 1
ATOM 2983 N N . ILE A 1 382 ? -4.785 -0.899 -2.240 1.00 95.81 382 ILE A N 1
ATOM 2984 C CA . ILE A 1 382 ? -3.842 -1.853 -2.818 1.00 95.81 382 ILE A CA 1
ATOM 2985 C C . ILE A 1 382 ? -3.710 -3.038 -1.862 1.00 95.81 382 ILE A C 1
ATOM 2987 O O . ILE A 1 382 ? -3.531 -2.867 -0.653 1.00 95.81 382 ILE A O 1
ATOM 2991 N N . PHE A 1 383 ? -3.781 -4.248 -2.409 1.00 95.75 383 PHE A N 1
ATOM 2992 C CA . PHE A 1 383 ? -3.438 -5.462 -1.689 1.00 95.75 383 PHE A CA 1
ATOM 2993 C C . PHE A 1 383 ? -1.927 -5.659 -1.811 1.00 95.75 383 PHE A C 1
ATOM 2995 O O . PHE A 1 383 ? -1.446 -6.242 -2.773 1.00 95.75 383 PHE A O 1
ATOM 3002 N N . PHE A 1 384 ? -1.161 -5.143 -0.850 1.00 97.12 384 PHE A N 1
ATOM 3003 C CA . PHE A 1 384 ? 0.279 -5.405 -0.815 1.00 97.12 384 PHE A CA 1
ATOM 3004 C C . PHE A 1 384 ? 0.525 -6.894 -0.590 1.00 97.12 384 PHE A C 1
ATOM 3006 O O . PHE A 1 384 ? -0.131 -7.475 0.275 1.00 97.12 384 PHE A O 1
ATOM 3013 N N . TYR A 1 385 ? 1.450 -7.506 -1.320 1.00 96.75 385 TYR A N 1
ATOM 3014 C CA . TYR A 1 385 ? 1.741 -8.940 -1.264 1.00 96.75 385 TYR A CA 1
ATOM 3015 C C . TYR A 1 385 ? 2.765 -9.274 -0.181 1.00 96.75 385 TYR A C 1
ATOM 3017 O O . TYR A 1 385 ? 2.629 -10.304 0.475 1.00 96.75 385 TYR A O 1
ATOM 3025 N N . GLY A 1 386 ? 3.698 -8.373 0.124 1.00 96.56 386 GLY A N 1
ATOM 3026 C CA . GLY A 1 386 ? 4.698 -8.594 1.165 1.00 96.56 386 GLY A CA 1
ATOM 3027 C C . GLY A 1 386 ? 5.747 -7.487 1.250 1.00 96.56 386 GLY A C 1
ATOM 3028 O O . GLY A 1 386 ? 5.535 -6.411 0.684 1.00 96.56 386 GLY A O 1
ATOM 3029 N N . PRO A 1 387 ? 6.838 -7.732 1.998 1.00 96.31 387 PRO A N 1
ATOM 3030 C CA . PRO A 1 387 ? 8.013 -6.873 2.027 1.00 96.31 387 PRO A CA 1
ATOM 3031 C C . PRO A 1 387 ? 8.729 -6.811 0.678 1.00 96.31 387 PRO A C 1
ATOM 3033 O O . PRO A 1 387 ? 8.635 -7.731 -0.137 1.00 96.31 387 PRO A O 1
ATOM 3036 N N . THR A 1 388 ? 9.472 -5.720 0.512 1.00 94.25 388 THR A N 1
ATOM 3037 C CA . THR A 1 388 ? 10.326 -5.419 -0.638 1.00 94.25 388 THR A CA 1
ATOM 3038 C C . THR A 1 388 ? 11.279 -6.565 -0.955 1.00 94.25 388 THR A C 1
ATOM 3040 O O . THR A 1 388 ? 11.954 -7.060 -0.052 1.00 94.25 388 THR A O 1
ATOM 3043 N N . GLY A 1 389 ? 11.347 -6.974 -2.224 1.00 91.25 389 GLY A N 1
ATOM 3044 C CA . GLY A 1 389 ? 12.295 -7.993 -2.699 1.00 91.25 389 GLY A CA 1
ATOM 3045 C C . GLY A 1 389 ? 11.978 -9.443 -2.305 1.00 91.25 389 GLY A C 1
ATOM 3046 O O . GLY A 1 389 ? 12.705 -10.352 -2.689 1.00 91.25 389 GLY A O 1
ATOM 3047 N N . GLU A 1 390 ? 10.902 -9.699 -1.552 1.00 92.50 390 GLU A N 1
ATOM 3048 C CA . GLU A 1 390 ? 10.522 -11.061 -1.132 1.00 92.50 390 GLU A CA 1
ATOM 3049 C C . GLU A 1 390 ? 9.375 -11.663 -1.959 1.00 92.50 390 GLU A C 1
ATOM 3051 O O . GLU A 1 390 ? 9.029 -12.833 -1.772 1.00 92.50 390 GLU A O 1
ATOM 3056 N N . THR A 1 391 ? 8.725 -10.870 -2.818 1.00 93.50 391 THR A N 1
ATOM 3057 C CA . THR A 1 391 ? 7.460 -11.271 -3.458 1.00 93.50 391 THR A CA 1
ATOM 3058 C C . THR A 1 391 ? 7.521 -11.361 -4.973 1.00 93.50 391 THR A C 1
ATOM 3060 O O . THR A 1 391 ? 7.172 -12.409 -5.517 1.00 93.50 391 THR A O 1
ATOM 3063 N N . PHE A 1 392 ? 7.919 -10.288 -5.650 1.00 96.44 392 PHE A N 1
ATOM 3064 C CA . PHE A 1 392 ? 8.038 -10.251 -7.106 1.00 96.44 392 PHE A CA 1
ATOM 3065 C C . PHE A 1 392 ? 9.393 -10.790 -7.569 1.00 96.44 392 PHE A C 1
ATOM 3067 O O . PHE A 1 392 ? 10.341 -10.863 -6.793 1.00 96.44 392 PHE A O 1
ATOM 3074 N N . GLU A 1 393 ? 9.455 -11.194 -8.834 1.00 95.81 393 GLU A N 1
ATOM 3075 C CA . GLU A 1 393 ? 10.693 -11.580 -9.512 1.00 95.81 393 GLU A CA 1
ATOM 3076 C C . GLU A 1 393 ? 11.456 -10.313 -9.924 1.00 95.81 393 GLU A C 1
ATOM 3078 O O . GLU A 1 393 ? 10.844 -9.389 -10.471 1.00 95.81 393 GLU A O 1
ATOM 3083 N N . TYR A 1 394 ? 12.758 -10.274 -9.628 1.00 96.44 394 TYR A N 1
ATOM 3084 C CA . TYR A 1 394 ? 13.665 -9.164 -9.926 1.00 96.44 394 TYR A CA 1
ATOM 3085 C C . TYR A 1 394 ? 14.734 -9.628 -10.904 1.00 96.44 394 TYR A C 1
ATOM 3087 O O . TYR A 1 394 ? 15.299 -10.700 -10.706 1.00 96.44 394 TYR A O 1
ATOM 3095 N N . GLU A 1 395 ? 15.012 -8.802 -11.906 1.00 97.19 395 GLU A N 1
ATOM 3096 C CA . GLU A 1 395 ? 16.110 -8.979 -12.857 1.00 97.19 395 GLU A CA 1
ATOM 3097 C C . GLU A 1 395 ? 16.853 -7.648 -12.996 1.00 97.19 395 GLU A C 1
ATOM 3099 O O . GLU A 1 395 ? 16.222 -6.604 -13.176 1.00 97.19 395 GLU A O 1
ATOM 3104 N N . SER A 1 396 ? 18.182 -7.634 -12.920 1.00 97.31 396 SER A N 1
ATOM 3105 C CA . SER A 1 396 ? 18.926 -6.372 -13.002 1.00 97.31 396 SER A CA 1
ATOM 3106 C C . SER A 1 396 ? 18.923 -5.822 -14.435 1.00 97.31 396 SER A C 1
ATOM 3108 O O . SER A 1 396 ? 19.115 -6.551 -15.407 1.00 97.31 396 SER A O 1
ATOM 3110 N N . PHE A 1 397 ? 18.776 -4.504 -14.600 1.00 97.94 397 PHE A N 1
ATOM 3111 C CA . PHE A 1 397 ? 18.692 -3.868 -15.921 1.00 97.94 397 PHE A CA 1
ATOM 3112 C C . PHE A 1 397 ? 19.908 -4.157 -16.814 1.00 97.94 397 PHE A C 1
ATOM 3114 O O . PHE A 1 397 ? 19.758 -4.369 -18.018 1.00 97.94 397 PHE A O 1
ATOM 3121 N N . TRP A 1 398 ? 21.119 -4.193 -16.248 1.00 96.00 398 TRP A N 1
ATOM 3122 C CA . TRP A 1 398 ? 22.336 -4.480 -17.018 1.00 96.00 398 TRP A CA 1
ATOM 3123 C C . TRP A 1 398 ? 22.328 -5.874 -17.670 1.00 96.00 398 TRP A C 1
ATOM 3125 O O . TRP A 1 398 ? 22.929 -6.047 -18.734 1.00 96.00 398 TRP A O 1
ATOM 3135 N N . GLU A 1 399 ? 21.610 -6.844 -17.094 1.00 96.00 399 GLU A N 1
ATOM 3136 C CA . GLU A 1 399 ? 21.504 -8.208 -17.625 1.00 96.00 399 GLU A CA 1
ATOM 3137 C C . GLU A 1 399 ? 20.729 -8.254 -18.946 1.00 96.00 399 GLU A C 1
ATOM 3139 O O . GLU A 1 399 ? 20.955 -9.136 -19.779 1.00 96.00 399 GLU A O 1
ATOM 3144 N N . LEU A 1 400 ? 19.862 -7.265 -19.185 1.00 96.88 400 LEU A N 1
ATOM 3145 C CA . LEU A 1 400 ? 19.178 -7.097 -20.464 1.00 96.88 400 LEU A CA 1
ATOM 3146 C C . LEU A 1 400 ? 20.095 -6.578 -21.561 1.00 96.88 400 LEU A C 1
ATOM 3148 O O . LEU A 1 400 ? 19.731 -6.699 -22.728 1.00 96.88 400 LEU A O 1
ATOM 3152 N N . LEU A 1 401 ? 21.243 -5.988 -21.226 1.00 95.62 401 LEU A N 1
ATOM 3153 C CA . LEU A 1 401 ? 22.197 -5.445 -22.191 1.00 95.62 401 LEU A CA 1
ATOM 3154 C C . LEU A 1 401 ? 23.334 -6.429 -22.470 1.00 95.62 401 LEU A C 1
ATOM 3156 O O . LEU A 1 401 ? 23.693 -6.622 -23.639 1.00 95.62 401 LEU A O 1
ATOM 3160 N N . ASP A 1 402 ? 23.845 -7.101 -21.436 1.00 92.88 402 ASP A N 1
ATOM 3161 C CA . ASP A 1 402 ? 24.912 -8.091 -21.585 1.00 92.88 402 ASP A CA 1
ATOM 3162 C C . ASP A 1 402 ? 24.466 -9.290 -22.460 1.00 92.88 402 ASP A C 1
ATOM 3164 O O . ASP A 1 402 ? 23.410 -9.886 -22.233 1.00 92.88 402 ASP A O 1
ATOM 3168 N N . PRO A 1 403 ? 25.230 -9.664 -23.507 1.00 92.19 403 PRO A N 1
ATOM 3169 C CA . PRO A 1 403 ? 24.827 -10.734 -24.419 1.00 92.19 403 PRO A CA 1
ATOM 3170 C C . PRO A 1 403 ? 24.732 -12.126 -23.781 1.00 92.19 403 PRO A C 1
ATOM 3172 O O . PRO A 1 403 ? 23.983 -12.969 -24.282 1.00 92.19 403 PRO A O 1
ATOM 3175 N N . GLN A 1 404 ? 25.517 -12.414 -22.737 1.00 91.25 404 GLN A N 1
ATOM 3176 C CA . GLN A 1 404 ? 25.551 -13.742 -22.121 1.00 91.25 404 GLN A CA 1
ATOM 3177 C C . GLN A 1 404 ? 24.332 -13.946 -21.228 1.00 91.25 404 GLN A C 1
ATOM 3179 O O . GLN A 1 404 ? 23.628 -14.948 -21.386 1.00 91.25 404 GLN A O 1
ATOM 3184 N N . THR A 1 405 ? 24.053 -12.982 -20.351 1.00 93.88 405 THR A N 1
ATOM 3185 C CA . THR A 1 405 ? 22.861 -12.989 -19.492 1.00 93.88 405 THR A CA 1
ATOM 3186 C C . THR A 1 405 ? 21.591 -12.905 -20.328 1.00 93.88 405 THR A C 1
ATOM 3188 O O . THR A 1 405 ? 20.679 -13.710 -20.143 1.00 93.88 405 THR A O 1
ATOM 3191 N N . TRP A 1 406 ? 21.558 -12.053 -21.359 1.00 95.69 406 TRP A N 1
ATOM 3192 C CA . TRP A 1 406 ? 20.398 -11.963 -22.243 1.00 95.69 406 TRP A CA 1
ATOM 3193 C C . TRP A 1 406 ? 20.068 -13.304 -22.911 1.00 95.69 406 TRP A C 1
ATOM 3195 O O . TRP A 1 406 ? 18.918 -13.750 -22.908 1.00 95.69 406 TRP A O 1
ATOM 3205 N N . LYS A 1 407 ? 21.086 -14.010 -23.420 1.00 96.00 407 LYS A N 1
ATOM 3206 C CA . LYS A 1 407 ? 20.906 -15.343 -24.010 1.00 96.00 407 LYS A CA 1
ATOM 3207 C C . LYS A 1 407 ? 20.358 -16.353 -22.996 1.00 96.00 407 LYS A C 1
ATOM 3209 O O . LYS A 1 407 ? 19.595 -17.240 -23.382 1.00 96.00 407 LYS A O 1
ATOM 3214 N N . GLN A 1 408 ? 20.729 -16.233 -21.722 1.00 96.38 408 GLN A N 1
ATOM 3215 C CA . GLN A 1 408 ? 20.182 -17.061 -20.652 1.00 96.38 408 GLN A CA 1
ATOM 3216 C C . GLN A 1 408 ? 18.689 -16.776 -20.428 1.00 96.38 408 GLN A C 1
ATOM 3218 O O . GLN A 1 408 ? 17.905 -17.727 -20.459 1.00 96.38 408 GLN A O 1
ATOM 3223 N N . HIS A 1 409 ? 18.270 -15.513 -20.291 1.00 96.12 409 HIS A N 1
ATOM 3224 C CA . HIS A 1 409 ? 16.844 -15.178 -20.130 1.00 96.12 409 HIS A CA 1
ATOM 3225 C C . HIS A 1 409 ? 16.007 -15.624 -21.337 1.00 96.12 409 HIS A C 1
ATOM 3227 O O . HIS A 1 409 ? 14.896 -16.130 -21.174 1.00 96.12 409 HIS A O 1
ATOM 3233 N N . GLN A 1 410 ? 16.554 -15.521 -22.555 1.00 94.69 410 GLN A N 1
ATOM 3234 C CA . GLN A 1 410 ? 15.900 -16.035 -23.764 1.00 94.69 410 GLN A CA 1
ATOM 3235 C C . GLN A 1 410 ? 15.683 -17.553 -23.707 1.00 94.69 410 GLN A C 1
ATOM 3237 O O . GLN A 1 410 ? 14.609 -18.039 -24.058 1.00 94.69 410 GLN A O 1
ATOM 3242 N N . GLN A 1 411 ? 16.681 -18.316 -23.251 1.00 96.12 411 GLN A N 1
ATOM 3243 C CA . GLN A 1 411 ? 16.563 -19.772 -23.098 1.00 96.12 411 GLN A CA 1
ATOM 3244 C C . GLN A 1 411 ? 15.565 -20.165 -22.006 1.00 96.12 411 GLN A C 1
ATOM 3246 O O . GLN A 1 411 ? 14.884 -21.180 -22.137 1.00 96.12 411 GLN A O 1
ATOM 3251 N N . GLN A 1 412 ? 15.483 -19.369 -20.941 1.00 95.19 412 GLN A N 1
ATOM 3252 C CA . GLN A 1 412 ? 14.576 -19.588 -19.815 1.00 95.19 412 GLN A CA 1
ATOM 3253 C C . GLN A 1 412 ? 13.156 -19.069 -20.076 1.00 95.19 412 GLN A C 1
ATOM 3255 O O . GLN A 1 412 ? 12.256 -19.373 -19.299 1.00 95.19 412 GLN A O 1
ATOM 3260 N N . GLN A 1 413 ? 12.946 -18.327 -21.169 1.00 95.62 413 GLN A N 1
ATOM 3261 C CA . GLN A 1 413 ? 11.683 -17.657 -21.489 1.00 95.62 413 GLN A CA 1
ATOM 3262 C C . GLN A 1 413 ? 11.193 -16.754 -20.343 1.00 95.62 413 GLN A C 1
ATOM 3264 O O . GLN A 1 413 ? 9.989 -16.631 -20.121 1.00 95.62 413 GLN A O 1
ATOM 3269 N N . THR A 1 414 ? 12.122 -16.111 -19.624 1.00 95.06 414 THR A N 1
ATOM 3270 C CA . THR A 1 414 ? 11.852 -15.329 -18.404 1.00 95.06 414 THR A CA 1
ATOM 3271 C C . THR A 1 414 ? 10.731 -14.305 -18.598 1.00 95.06 414 THR A C 1
ATOM 3273 O O . THR A 1 414 ? 9.856 -14.171 -17.746 1.00 95.06 414 THR A O 1
ATOM 3276 N N . PHE A 1 415 ? 10.709 -13.623 -19.746 1.00 97.38 415 PHE A N 1
ATOM 3277 C CA . PHE A 1 415 ? 9.796 -12.507 -20.021 1.00 97.38 415 PHE A CA 1
ATOM 3278 C C . PHE A 1 415 ? 8.550 -12.885 -20.840 1.00 97.38 415 PHE A C 1
ATOM 3280 O O . PHE A 1 415 ? 7.680 -12.040 -21.059 1.00 97.38 415 PHE A O 1
ATOM 3287 N N . GLN A 1 416 ? 8.421 -14.150 -21.250 1.00 96.81 416 GLN A N 1
ATOM 3288 C CA . GLN A 1 416 ? 7.310 -14.612 -22.081 1.00 96.81 416 GLN A CA 1
ATOM 3289 C C . GLN A 1 416 ? 5.975 -14.480 -21.332 1.00 96.81 416 GLN A C 1
ATOM 3291 O O . GLN A 1 416 ? 5.808 -14.992 -20.223 1.00 96.81 416 GLN A O 1
ATOM 3296 N N . ASP A 1 417 ? 5.006 -13.796 -21.948 1.00 95.50 417 ASP A N 1
ATOM 3297 C CA . ASP A 1 417 ? 3.666 -13.546 -21.405 1.00 95.50 417 ASP A CA 1
ATOM 3298 C C . ASP A 1 417 ? 3.623 -12.736 -20.093 1.00 95.50 417 ASP A C 1
ATOM 3300 O O . ASP A 1 417 ? 2.578 -12.696 -19.417 1.00 95.50 417 ASP A O 1
ATOM 3304 N N . LYS A 1 418 ? 4.729 -12.061 -19.748 1.00 97.00 418 LYS A N 1
ATOM 3305 C CA . LYS A 1 418 ? 4.874 -11.239 -18.540 1.00 97.00 418 LYS A CA 1
ATOM 3306 C C . LYS A 1 418 ? 4.550 -9.766 -18.793 1.00 97.00 418 LYS A C 1
ATOM 3308 O O . LYS A 1 418 ? 4.701 -9.246 -19.895 1.00 97.00 418 LYS A O 1
ATOM 3313 N N . ILE A 1 419 ? 4.135 -9.088 -17.734 1.00 98.31 419 ILE A N 1
ATOM 3314 C CA . ILE A 1 419 ? 4.151 -7.633 -17.593 1.00 98.31 419 ILE A CA 1
ATOM 3315 C C . ILE A 1 419 ? 5.518 -7.276 -17.020 1.00 98.31 419 ILE A C 1
ATOM 3317 O O . ILE A 1 419 ? 5.856 -7.752 -15.935 1.00 98.31 419 ILE A O 1
ATOM 3321 N N . VAL A 1 420 ? 6.292 -6.466 -17.735 1.00 98.50 420 VAL A N 1
ATOM 3322 C CA . VAL A 1 420 ? 7.647 -6.096 -17.316 1.00 98.50 420 VAL A CA 1
ATOM 3323 C C . VAL A 1 420 ? 7.655 -4.642 -16.873 1.00 98.50 420 VAL A C 1
ATOM 3325 O O . VAL A 1 420 ? 7.237 -3.765 -17.627 1.00 98.50 420 VAL A O 1
ATOM 3328 N N . LEU A 1 421 ? 8.106 -4.392 -15.646 1.00 98.69 421 LEU A N 1
ATOM 3329 C CA . LEU A 1 421 ? 8.236 -3.050 -15.084 1.00 98.69 421 LEU A CA 1
ATOM 3330 C C . LEU A 1 421 ? 9.714 -2.705 -14.968 1.00 98.69 421 LEU A C 1
ATOM 3332 O O . LEU A 1 421 ? 10.423 -3.365 -14.222 1.00 98.69 421 LEU A O 1
ATOM 3336 N N . ILE A 1 422 ? 10.171 -1.687 -15.683 1.00 98.56 422 ILE A N 1
ATOM 3337 C CA . ILE A 1 422 ? 11.533 -1.169 -15.578 1.00 98.56 422 ILE A CA 1
ATOM 3338 C C . ILE A 1 422 ? 11.505 0.028 -14.639 1.00 98.56 422 ILE A C 1
ATOM 3340 O O . ILE A 1 422 ? 10.766 0.969 -14.913 1.00 98.56 422 ILE A O 1
ATOM 3344 N N . GLY A 1 423 ? 12.302 0.043 -13.573 1.00 97.31 423 GLY A N 1
ATOM 3345 C CA . GLY A 1 423 ? 12.311 1.207 -12.689 1.00 97.31 423 GLY A CA 1
ATOM 3346 C C . GLY A 1 423 ? 13.411 1.230 -11.633 1.00 97.31 423 GLY A C 1
ATOM 3347 O O . GLY A 1 423 ? 14.100 0.228 -11.420 1.00 97.31 423 GLY A O 1
ATOM 3348 N N . PRO A 1 424 ? 13.589 2.382 -10.969 1.00 96.19 424 PRO A N 1
ATOM 3349 C CA . PRO A 1 424 ? 14.624 2.585 -9.968 1.00 96.19 424 PRO A CA 1
ATOM 3350 C C . PRO A 1 424 ? 14.400 1.748 -8.707 1.00 96.19 424 PRO A C 1
ATOM 3352 O O . PRO A 1 424 ? 13.366 1.849 -8.049 1.00 96.19 424 PRO A O 1
ATOM 3355 N N . THR A 1 425 ? 15.417 0.976 -8.320 1.00 96.56 425 THR A N 1
ATOM 3356 C CA . THR A 1 425 ? 15.508 0.349 -6.987 1.00 96.56 425 THR A CA 1
ATOM 3357 C C . THR A 1 425 ? 16.749 0.799 -6.226 1.00 96.56 425 THR A C 1
ATOM 3359 O O . THR A 1 425 ? 16.790 0.663 -5.004 1.00 96.56 425 THR A O 1
ATOM 3362 N N . ALA A 1 426 ? 17.724 1.411 -6.907 1.00 93.62 426 ALA A N 1
ATOM 3363 C CA . ALA A 1 426 ? 18.911 1.936 -6.257 1.00 93.62 426 ALA A CA 1
ATOM 3364 C C . ALA A 1 426 ? 18.623 3.152 -5.364 1.00 93.62 426 ALA A C 1
ATOM 3366 O O . ALA A 1 426 ? 17.847 4.052 -5.708 1.00 93.62 426 ALA A O 1
ATOM 3367 N N . GLN A 1 427 ? 19.343 3.255 -4.243 1.00 89.12 427 GLN A N 1
ATOM 3368 C CA . GLN A 1 427 ? 19.206 4.367 -3.290 1.00 89.12 427 GLN A CA 1
ATOM 3369 C C . GLN A 1 427 ? 19.502 5.733 -3.912 1.00 89.12 427 GLN A C 1
ATOM 3371 O O . GLN A 1 427 ? 18.954 6.737 -3.459 1.00 89.12 427 GLN A O 1
ATOM 3376 N N . LEU A 1 428 ? 20.339 5.791 -4.951 1.00 89.25 428 LEU A N 1
ATOM 3377 C CA . LEU A 1 428 ? 20.676 7.032 -5.651 1.00 89.25 428 LEU A CA 1
ATOM 3378 C C . LEU A 1 428 ? 19.429 7.772 -6.162 1.00 89.25 428 LEU A C 1
ATOM 3380 O O . LEU A 1 428 ? 19.385 8.998 -6.101 1.00 89.25 428 LEU A O 1
ATOM 3384 N N . PHE A 1 429 ? 18.418 7.033 -6.624 1.00 88.69 429 PHE A N 1
ATOM 3385 C CA . PHE A 1 429 ? 17.209 7.600 -7.223 1.00 88.69 429 PHE A CA 1
ATOM 3386 C C . PHE A 1 429 ? 16.215 8.152 -6.196 1.00 88.69 429 PHE A C 1
ATOM 3388 O O . PHE A 1 429 ? 15.362 8.956 -6.555 1.00 88.69 429 PHE A O 1
ATOM 3395 N N . GLN A 1 430 ? 16.332 7.751 -4.923 1.00 89.56 430 GLN A N 1
ATOM 3396 C CA . GLN A 1 430 ? 15.457 8.185 -3.822 1.00 89.56 430 GLN A CA 1
ATOM 3397 C C . GLN A 1 430 ? 13.949 7.952 -4.062 1.00 89.56 430 GLN A C 1
ATOM 3399 O O . GLN A 1 430 ? 13.120 8.545 -3.373 1.00 89.56 430 GLN A O 1
ATOM 3404 N N . ASP A 1 431 ? 13.578 7.045 -4.969 1.00 92.25 431 ASP A N 1
ATOM 3405 C CA . ASP A 1 431 ? 12.181 6.698 -5.259 1.00 92.25 431 ASP A CA 1
ATOM 3406 C C . ASP A 1 431 ? 11.649 5.610 -4.307 1.00 92.25 431 ASP A C 1
ATOM 3408 O O . ASP A 1 431 ? 11.235 4.520 -4.699 1.00 92.25 431 ASP A O 1
ATOM 3412 N N . PHE A 1 432 ? 11.718 5.895 -3.005 1.00 95.69 432 PHE A N 1
ATOM 3413 C CA . PHE A 1 432 ? 11.256 4.994 -1.951 1.00 95.69 432 PHE A CA 1
ATOM 3414 C C . PHE A 1 432 ? 10.030 5.553 -1.246 1.00 95.69 432 PHE A C 1
ATOM 3416 O O . PHE A 1 432 ? 10.034 6.662 -0.703 1.00 95.69 432 PHE A O 1
ATOM 3423 N N . HIS A 1 433 ? 8.998 4.722 -1.167 1.00 96.12 433 HIS A N 1
ATOM 3424 C CA . HIS A 1 433 ? 7.723 5.066 -0.565 1.00 96.12 433 HIS A CA 1
ATOM 3425 C C . HIS A 1 433 ? 7.454 4.214 0.664 1.00 96.12 433 HIS A C 1
ATOM 3427 O O . HIS A 1 433 ? 7.717 3.011 0.700 1.00 96.12 433 HIS A O 1
ATOM 3433 N N . ARG A 1 434 ? 6.841 4.822 1.682 1.00 97.06 434 ARG A N 1
ATOM 3434 C CA . ARG A 1 434 ? 6.400 4.073 2.859 1.00 97.06 434 ARG A CA 1
ATOM 3435 C C . ARG A 1 434 ? 5.097 3.338 2.552 1.00 97.06 434 ARG A C 1
ATOM 3437 O O . ARG A 1 434 ? 4.095 3.945 2.179 1.00 97.06 434 ARG A O 1
ATOM 3444 N N . THR A 1 435 ? 5.081 2.041 2.808 1.00 97.06 435 THR A N 1
ATOM 3445 C CA . THR A 1 435 ? 3.948 1.127 2.636 1.00 97.06 435 THR A CA 1
ATOM 3446 C C . THR A 1 435 ? 3.676 0.388 3.955 1.00 97.06 435 THR A C 1
ATOM 3448 O O . THR A 1 435 ? 4.415 0.560 4.937 1.00 97.06 435 THR A O 1
ATOM 3451 N N . PRO A 1 436 ? 2.617 -0.439 4.046 1.00 96.12 436 PRO A N 1
ATOM 3452 C CA . PRO A 1 436 ? 2.374 -1.266 5.228 1.00 96.12 436 PRO A CA 1
ATOM 3453 C C . PRO A 1 436 ? 3.543 -2.189 5.625 1.00 96.12 436 PRO A C 1
ATOM 3455 O O . PRO A 1 436 ? 3.676 -2.528 6.805 1.00 96.12 436 PRO A O 1
ATOM 3458 N N . PHE A 1 437 ? 4.404 -2.565 4.673 1.00 96.56 437 PHE A N 1
ATOM 3459 C CA . PHE A 1 437 ? 5.561 -3.437 4.905 1.00 96.56 437 PHE A CA 1
ATOM 3460 C C . PHE A 1 437 ? 6.893 -2.695 5.104 1.00 96.56 437 PHE A C 1
ATOM 3462 O O . PHE A 1 437 ? 7.906 -3.343 5.341 1.00 96.56 437 PHE A O 1
ATOM 3469 N N . GLY A 1 438 ? 6.906 -1.359 5.091 1.00 94.75 438 GLY A N 1
ATOM 3470 C CA . GLY A 1 438 ? 8.124 -0.568 5.297 1.00 94.75 438 GLY A CA 1
ATOM 3471 C C . GLY A 1 438 ? 8.417 0.354 4.121 1.00 94.75 438 GLY A C 1
ATOM 3472 O O . GLY A 1 438 ? 7.491 0.910 3.544 1.00 94.75 438 GLY A O 1
ATOM 3473 N N . GLN A 1 439 ? 9.694 0.571 3.812 1.00 96.44 439 GLN A N 1
ATOM 3474 C CA . GLN A 1 439 ? 10.105 1.316 2.618 1.00 96.44 439 GLN A CA 1
ATOM 3475 C C . GLN A 1 439 ? 10.112 0.384 1.403 1.00 96.44 439 GLN A C 1
ATOM 3477 O O . GLN A 1 439 ? 10.626 -0.730 1.498 1.00 96.44 439 GLN A O 1
ATOM 3482 N N . MET A 1 440 ? 9.557 0.843 0.286 1.00 97.44 440 MET A N 1
ATOM 3483 C CA . MET A 1 440 ? 9.401 0.074 -0.948 1.00 97.44 440 MET A CA 1
ATOM 3484 C C . MET A 1 440 ? 9.713 0.959 -2.164 1.00 97.44 440 MET A C 1
ATOM 3486 O O . MET A 1 440 ? 9.234 2.097 -2.181 1.00 97.44 440 MET A O 1
ATOM 3490 N N . PRO A 1 441 ? 10.482 0.474 -3.156 1.00 98.00 441 PRO A N 1
ATOM 3491 C CA . PRO A 1 441 ? 10.700 1.182 -4.417 1.00 98.00 441 PRO A CA 1
ATOM 3492 C C . PRO A 1 441 ? 9.380 1.503 -5.128 1.00 98.00 441 PRO A C 1
ATOM 3494 O O . PRO A 1 441 ? 8.451 0.687 -5.087 1.00 98.00 441 PRO A O 1
ATOM 3497 N N . GLY A 1 442 ? 9.284 2.656 -5.796 1.00 96.88 442 GLY A N 1
ATOM 3498 C CA . GLY A 1 442 ? 8.085 3.067 -6.540 1.00 96.88 442 GLY A CA 1
ATOM 3499 C C . GLY A 1 442 ? 7.623 2.009 -7.543 1.00 96.88 442 GLY A C 1
ATOM 3500 O O . GLY A 1 442 ? 6.454 1.601 -7.520 1.00 96.88 442 GLY A O 1
ATOM 3501 N N . VAL A 1 443 ? 8.563 1.438 -8.300 1.00 98.00 443 VAL A N 1
ATOM 3502 C CA . VAL A 1 443 ? 8.306 0.354 -9.263 1.00 98.00 443 VAL A CA 1
ATOM 3503 C C . VAL A 1 443 ? 7.653 -0.886 -8.629 1.00 98.00 443 VAL A C 1
ATOM 3505 O O . VAL A 1 443 ? 6.763 -1.505 -9.218 1.00 98.00 443 VAL A O 1
ATOM 3508 N N . GLU A 1 444 ? 7.990 -1.227 -7.382 1.00 98.25 444 GLU A N 1
ATOM 3509 C CA . GLU A 1 444 ? 7.358 -2.349 -6.678 1.00 98.25 444 GLU A CA 1
ATOM 3510 C C . GLU A 1 444 ? 5.981 -1.970 -6.104 1.00 98.25 444 GLU A C 1
ATOM 3512 O O . GLU A 1 444 ? 5.069 -2.804 -6.049 1.00 98.25 444 GLU A O 1
ATOM 3517 N N . VAL A 1 445 ? 5.758 -0.700 -5.743 1.00 98.38 445 VAL A N 1
ATOM 3518 C CA . VAL A 1 445 ? 4.404 -0.206 -5.434 1.00 98.38 445 VAL A CA 1
ATOM 3519 C C . VAL A 1 445 ? 3.504 -0.355 -6.668 1.00 98.38 445 VAL A C 1
ATOM 3521 O O . VAL A 1 445 ? 2.365 -0.824 -6.540 1.00 98.38 445 VAL A O 1
ATOM 3524 N N . HIS A 1 446 ? 4.018 -0.040 -7.864 1.00 98.19 446 HIS A N 1
ATOM 3525 C CA . HIS A 1 446 ? 3.334 -0.298 -9.133 1.00 98.19 446 HIS A CA 1
ATOM 3526 C C . HIS A 1 446 ? 3.053 -1.791 -9.344 1.00 98.19 446 HIS A C 1
ATOM 3528 O O . HIS A 1 446 ? 1.908 -2.138 -9.645 1.00 98.19 446 HIS A O 1
ATOM 3534 N N . ALA A 1 447 ? 4.024 -2.677 -9.099 1.00 98.38 447 ALA A N 1
ATOM 3535 C CA . ALA A 1 447 ? 3.839 -4.129 -9.192 1.00 98.38 447 ALA A CA 1
ATOM 3536 C C . ALA A 1 447 ? 2.711 -4.640 -8.279 1.00 98.38 447 ALA A C 1
ATOM 3538 O O . ALA A 1 447 ? 1.805 -5.340 -8.736 1.00 98.38 447 ALA A O 1
ATOM 3539 N N . ASN A 1 448 ? 2.696 -4.218 -7.009 1.00 98.31 448 ASN A N 1
ATOM 3540 C CA . ASN A 1 448 ? 1.634 -4.555 -6.055 1.00 98.31 448 ASN A CA 1
ATOM 3541 C C . ASN A 1 448 ? 0.258 -4.058 -6.528 1.00 98.31 448 ASN A C 1
ATOM 3543 O O . ASN A 1 448 ? -0.746 -4.771 -6.415 1.00 98.31 448 ASN A O 1
ATOM 3547 N N . ALA A 1 449 ? 0.190 -2.841 -7.071 1.00 97.94 449 ALA A N 1
ATOM 3548 C CA . ALA A 1 449 ? -1.046 -2.272 -7.592 1.00 97.94 449 ALA A CA 1
ATOM 3549 C C . ALA A 1 449 ? -1.552 -3.034 -8.831 1.00 97.94 449 ALA A C 1
ATOM 3551 O O . ALA A 1 449 ? -2.728 -3.398 -8.877 1.00 97.94 449 ALA A O 1
ATOM 3552 N N . ILE A 1 450 ? -0.677 -3.332 -9.796 1.00 97.56 450 ILE A N 1
ATOM 3553 C CA . ILE A 1 450 ? -0.996 -4.123 -10.995 1.00 97.56 450 ILE A CA 1
ATOM 3554 C C . ILE A 1 450 ? -1.477 -5.519 -10.588 1.00 97.56 450 ILE A C 1
ATOM 3556 O O . ILE A 1 450 ? -2.561 -5.935 -10.994 1.00 97.56 450 ILE A O 1
ATOM 3560 N N . ALA A 1 451 ? -0.742 -6.207 -9.713 1.00 97.44 451 ALA A N 1
ATOM 3561 C CA . ALA A 1 451 ? -1.123 -7.515 -9.188 1.00 97.44 451 ALA A CA 1
ATOM 3562 C C . ALA A 1 451 ? -2.516 -7.497 -8.536 1.00 97.44 451 ALA A C 1
ATOM 3564 O O . ALA A 1 451 ? -3.357 -8.352 -8.825 1.00 97.44 451 ALA A O 1
ATOM 3565 N N . THR A 1 452 ? -2.803 -6.462 -7.737 1.00 96.31 452 THR A N 1
ATOM 3566 C CA . THR A 1 452 ? -4.117 -6.288 -7.101 1.00 96.31 452 THR A CA 1
ATOM 3567 C C . THR A 1 452 ? -5.245 -6.182 -8.135 1.00 96.31 452 THR A C 1
ATOM 3569 O O . THR A 1 452 ? -6.335 -6.715 -7.904 1.00 96.31 452 THR A O 1
ATOM 3572 N N . TYR A 1 453 ? -5.011 -5.500 -9.263 1.00 92.25 453 TYR A N 1
ATOM 3573 C CA . TYR A 1 453 ? -5.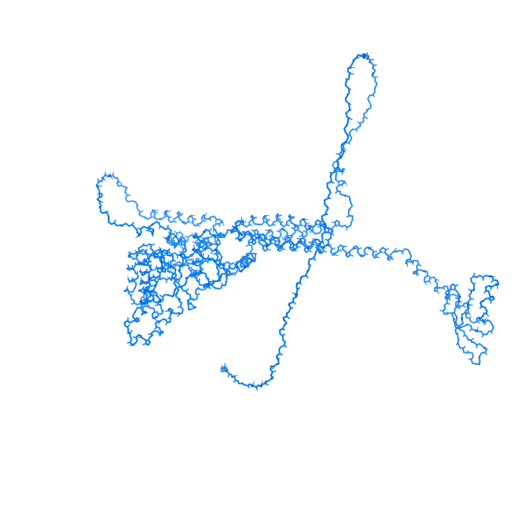983 -5.413 -10.356 1.00 92.25 453 TYR A CA 1
ATOM 3574 C C . TYR A 1 453 ? -6.189 -6.748 -11.060 1.00 92.25 453 TYR A C 1
ATOM 3576 O O . TYR A 1 453 ? -7.335 -7.152 -11.253 1.00 92.25 453 TYR A O 1
ATOM 3584 N N . LEU A 1 454 ? -5.100 -7.428 -11.423 1.00 92.88 454 LEU A N 1
ATOM 3585 C CA . LEU A 1 454 ? -5.157 -8.681 -12.177 1.00 92.88 454 LEU A CA 1
ATOM 3586 C C . LEU A 1 454 ? -5.865 -9.790 -11.403 1.00 92.88 454 LEU A C 1
ATOM 3588 O O . LEU A 1 454 ? -6.646 -10.540 -11.981 1.00 92.88 454 LEU A O 1
ATOM 3592 N N . GLU A 1 455 ? -5.635 -9.876 -10.093 1.00 92.81 455 GLU A N 1
ATOM 3593 C CA . GLU A 1 455 ? -6.295 -10.875 -9.251 1.00 92.81 455 GLU A CA 1
ATOM 3594 C C . GLU A 1 455 ? -7.669 -10.424 -8.723 1.00 92.81 455 GLU A C 1
ATOM 3596 O O . GLU A 1 455 ? -8.341 -11.188 -8.029 1.00 92.81 455 GLU A O 1
ATOM 3601 N N . GLY A 1 456 ? -8.089 -9.180 -8.982 1.00 90.12 456 GLY A N 1
ATOM 3602 C CA . GLY A 1 456 ? -9.340 -8.634 -8.447 1.00 90.12 456 GLY A CA 1
ATOM 3603 C C . GLY A 1 456 ? -9.376 -8.541 -6.913 1.00 90.12 456 GLY A C 1
ATOM 3604 O O . GLY A 1 456 ? -10.453 -8.525 -6.319 1.00 90.12 456 GLY A O 1
ATOM 3605 N N . ARG A 1 457 ? -8.217 -8.459 -6.243 1.00 90.31 457 ARG A N 1
ATOM 3606 C CA . ARG A 1 457 ? -8.083 -8.497 -4.767 1.00 90.31 457 ARG A CA 1
ATOM 3607 C C . ARG A 1 457 ? -8.160 -7.131 -4.089 1.00 90.31 457 ARG A C 1
ATOM 3609 O O . ARG A 1 457 ? -7.629 -6.934 -2.999 1.00 90.31 457 ARG A O 1
ATOM 3616 N N . THR A 1 458 ? -8.829 -6.175 -4.721 1.00 92.44 458 THR A N 1
ATOM 3617 C CA . THR A 1 458 ? -8.947 -4.812 -4.193 1.00 92.44 458 THR A CA 1
ATOM 3618 C C . THR A 1 458 ? -9.578 -4.809 -2.802 1.00 92.44 458 THR A C 1
ATOM 3620 O O . THR A 1 458 ? -10.648 -5.384 -2.589 1.00 92.44 458 THR A O 1
ATOM 3623 N N . ILE A 1 459 ? -8.944 -4.107 -1.862 1.00 92.44 459 ILE A N 1
ATOM 3624 C CA . ILE A 1 459 ? -9.482 -3.934 -0.515 1.00 92.44 459 ILE A CA 1
ATOM 3625 C C . ILE A 1 459 ? -10.459 -2.757 -0.533 1.00 92.44 459 ILE A C 1
ATOM 3627 O O . ILE A 1 459 ? -10.109 -1.637 -0.910 1.00 92.44 459 ILE A O 1
ATOM 3631 N N . ASN A 1 460 ? -11.702 -3.008 -0.131 1.00 90.50 460 ASN A N 1
ATOM 3632 C CA . ASN A 1 460 ? -12.785 -2.033 -0.176 1.00 90.50 460 ASN A CA 1
ATOM 3633 C C . ASN A 1 460 ? -13.181 -1.576 1.232 1.00 90.50 460 ASN A C 1
ATOM 3635 O O . ASN A 1 460 ? -13.139 -2.336 2.201 1.00 90.50 460 ASN A O 1
ATOM 3639 N N . ALA A 1 461 ? -13.625 -0.327 1.355 1.00 88.81 461 ALA A N 1
ATOM 3640 C CA . ALA A 1 461 ? -14.299 0.134 2.565 1.00 88.81 461 ALA A CA 1
ATOM 3641 C C . ALA A 1 461 ? -15.706 -0.467 2.638 1.00 88.81 461 ALA A C 1
ATOM 3643 O O . ALA A 1 461 ? -16.527 -0.203 1.762 1.00 88.81 461 ALA A O 1
ATOM 3644 N N . ALA A 1 462 ? -16.010 -1.215 3.705 1.00 89.62 462 ALA A N 1
ATOM 3645 C CA . ALA A 1 462 ? -17.345 -1.783 3.916 1.00 89.62 462 ALA A CA 1
ATOM 3646 C C . ALA A 1 462 ? -18.421 -0.692 4.035 1.00 89.62 462 ALA A C 1
ATOM 3648 O O . ALA A 1 462 ? -19.563 -0.876 3.630 1.00 89.62 462 ALA A O 1
ATOM 3649 N N . LEU A 1 463 ? -18.035 0.464 4.582 1.00 89.50 463 LEU A N 1
ATOM 3650 C CA . LEU A 1 463 ? -18.871 1.650 4.727 1.00 89.50 463 LEU A CA 1
ATOM 3651 C C . LEU A 1 463 ? -18.137 2.828 4.064 1.00 89.50 463 LEU A C 1
ATOM 3653 O O . LEU A 1 463 ? -17.291 3.445 4.709 1.00 89.50 463 LEU A O 1
ATOM 3657 N N . PRO A 1 464 ? -18.375 3.148 2.780 1.00 83.25 464 PRO A N 1
ATOM 3658 C CA . PRO A 1 464 ? -17.609 4.181 2.072 1.00 83.25 464 PRO A CA 1
ATOM 3659 C C . PRO A 1 464 ? -17.837 5.599 2.611 1.00 83.25 464 PRO A C 1
ATOM 3661 O O . PRO A 1 464 ? -16.915 6.412 2.616 1.00 83.25 464 PRO A O 1
ATOM 3664 N N . HIS A 1 465 ? -19.047 5.887 3.093 1.00 86.69 465 HIS A N 1
ATOM 3665 C CA . HIS A 1 465 ? -19.441 7.223 3.531 1.00 86.69 465 HIS A CA 1
ATOM 3666 C C . HIS A 1 465 ? -19.122 7.478 5.016 1.00 86.69 465 HIS A C 1
ATOM 3668 O O . HIS A 1 465 ? -19.555 6.690 5.866 1.00 86.69 465 HIS A O 1
ATOM 3674 N N . PRO A 1 466 ? -18.450 8.597 5.364 1.00 88.94 466 PRO A N 1
ATOM 3675 C CA . PRO A 1 466 ? -18.092 8.922 6.750 1.00 88.94 466 PRO A CA 1
ATOM 3676 C C . PRO A 1 466 ? -19.289 8.952 7.709 1.00 88.94 466 PRO A C 1
ATOM 3678 O O . PRO A 1 466 ? -19.254 8.343 8.775 1.00 88.94 466 PRO A O 1
ATOM 3681 N N . HIS A 1 467 ? -20.403 9.567 7.306 1.00 91.81 467 HIS A N 1
ATOM 3682 C CA . HIS A 1 467 ? -21.611 9.642 8.133 1.00 91.81 467 HIS A CA 1
ATOM 3683 C C . HIS A 1 467 ? -22.235 8.260 8.400 1.00 91.81 467 HIS A C 1
ATOM 3685 O O . HIS A 1 467 ? -22.667 7.990 9.521 1.00 91.81 467 HIS A O 1
ATOM 3691 N N . VAL A 1 468 ? -22.219 7.346 7.420 1.00 93.56 468 VAL A N 1
ATOM 3692 C CA . VAL A 1 468 ? -22.685 5.960 7.611 1.00 93.56 468 VAL A CA 1
ATOM 3693 C C . VAL A 1 468 ? -21.768 5.210 8.580 1.00 93.56 468 VAL A C 1
ATOM 3695 O O . VAL A 1 468 ? -22.266 4.496 9.451 1.00 93.56 468 VAL A O 1
ATOM 3698 N N . ARG A 1 469 ? -20.442 5.415 8.499 1.00 93.44 469 ARG A N 1
ATOM 3699 C CA . ARG A 1 469 ? -19.496 4.881 9.497 1.00 93.44 469 ARG A CA 1
ATOM 3700 C C . ARG A 1 469 ? -19.854 5.376 10.896 1.00 93.44 469 ARG A C 1
ATOM 3702 O O . ARG A 1 469 ? -19.960 4.561 11.803 1.00 93.44 469 ARG A O 1
ATOM 3709 N N . GLY A 1 470 ? -20.103 6.675 11.070 1.00 95.62 470 GLY A N 1
ATOM 3710 C CA . GLY A 1 470 ? -20.494 7.249 12.362 1.00 95.62 470 GLY A CA 1
ATOM 3711 C C . GLY A 1 470 ? -21.776 6.635 12.937 1.00 95.62 470 GLY A C 1
ATOM 3712 O O . GLY A 1 470 ? -21.798 6.244 14.104 1.00 95.62 470 GLY A O 1
ATOM 3713 N N . ILE A 1 471 ? -22.819 6.468 12.114 1.00 97.06 471 ILE A N 1
ATOM 3714 C CA . ILE A 1 471 ? -24.075 5.805 12.517 1.00 97.06 471 ILE A CA 1
ATOM 3715 C C . ILE A 1 471 ? -23.819 4.351 12.928 1.00 97.06 471 ILE A C 1
ATOM 3717 O O . ILE A 1 471 ? -24.323 3.902 13.961 1.00 97.06 471 ILE A O 1
ATOM 3721 N N . PHE A 1 472 ? -23.010 3.622 12.156 1.00 97.00 472 PHE A N 1
ATOM 3722 C CA . PHE A 1 472 ? -22.612 2.259 12.493 1.00 97.00 472 PHE A CA 1
ATOM 3723 C C . PHE A 1 472 ? -21.902 2.202 13.852 1.00 97.00 472 PHE A C 1
ATOM 3725 O O . PHE A 1 472 ? -22.313 1.425 14.713 1.00 97.00 472 PHE A O 1
ATOM 3732 N N . VAL A 1 473 ? -20.897 3.058 14.079 1.00 97.06 473 VAL A N 1
ATOM 3733 C CA . VAL A 1 473 ? -20.165 3.133 15.354 1.00 97.06 473 VAL A CA 1
ATOM 3734 C C . VAL A 1 473 ? -21.118 3.426 16.512 1.00 97.06 473 VAL A C 1
ATOM 3736 O O . VAL A 1 473 ? -21.027 2.771 17.552 1.00 97.06 473 VAL A O 1
ATOM 3739 N N . LEU A 1 474 ? -22.069 4.349 16.337 1.00 97.88 474 LEU A N 1
ATOM 3740 C CA . LEU A 1 474 ? -23.063 4.683 17.358 1.00 97.88 474 LEU A CA 1
ATOM 3741 C C . LEU A 1 474 ? -23.912 3.465 17.747 1.00 97.88 474 LEU A C 1
ATOM 3743 O O . LEU A 1 474 ? -23.986 3.108 18.922 1.00 97.88 474 LEU A O 1
ATOM 3747 N N . ILE A 1 475 ? -24.543 2.816 16.764 1.00 97.88 475 ILE A N 1
ATOM 3748 C CA . ILE A 1 475 ? -25.444 1.678 16.996 1.00 97.88 475 ILE A CA 1
ATOM 3749 C C . ILE A 1 475 ? -24.670 0.501 17.595 1.00 97.88 475 ILE A C 1
ATOM 3751 O O . ILE A 1 475 ? -25.112 -0.103 18.576 1.00 97.88 475 ILE A O 1
ATOM 3755 N N . PHE A 1 476 ? -23.495 0.204 17.040 1.00 97.38 476 PHE A N 1
ATOM 3756 C CA . PHE A 1 476 ? -22.639 -0.888 17.484 1.00 97.38 476 PHE A CA 1
ATOM 3757 C C . PHE A 1 476 ? -22.190 -0.708 18.942 1.00 97.38 476 PHE A C 1
ATOM 3759 O O . PHE A 1 476 ? -22.380 -1.599 19.776 1.00 97.38 476 PHE A O 1
ATOM 3766 N N . THR A 1 477 ? -21.648 0.467 19.278 1.00 97.19 477 THR A N 1
ATOM 3767 C CA . THR A 1 477 ? -21.129 0.745 20.626 1.00 97.19 477 THR A CA 1
ATOM 3768 C C . THR A 1 477 ? -22.239 0.853 21.669 1.00 97.19 477 THR A C 1
ATOM 3770 O O . THR A 1 477 ? -22.052 0.374 22.787 1.00 97.19 477 THR A O 1
ATOM 3773 N N . LEU A 1 478 ? -23.417 1.391 21.324 1.00 96.94 478 LEU A N 1
ATOM 3774 C CA . LEU A 1 478 ? -24.579 1.398 22.220 1.00 96.94 478 LEU A CA 1
ATOM 3775 C C . LEU A 1 478 ? -25.116 -0.014 22.476 1.00 96.94 478 LEU A C 1
ATOM 3777 O O . LEU A 1 478 ? -25.399 -0.354 23.627 1.00 96.94 478 LEU A O 1
ATOM 3781 N N . GLY A 1 479 ? -25.231 -0.842 21.433 1.00 95.69 479 GLY A N 1
ATOM 3782 C CA . GLY A 1 479 ? -25.718 -2.217 21.549 1.00 95.69 479 GLY A CA 1
ATOM 3783 C C . GLY A 1 479 ? -24.842 -3.062 22.475 1.00 95.69 479 GLY A C 1
ATOM 3784 O O . GLY A 1 479 ? -25.333 -3.645 23.446 1.00 95.69 479 GLY A O 1
ATOM 3785 N N . ILE A 1 480 ? -23.527 -3.064 22.238 1.00 96.44 480 ILE A N 1
ATOM 3786 C CA . ILE A 1 480 ? -22.572 -3.783 23.094 1.00 96.44 480 ILE A CA 1
ATOM 3787 C C . ILE A 1 480 ? -22.465 -3.126 24.477 1.00 96.44 480 ILE A C 1
ATOM 3789 O O . ILE A 1 480 ? -22.476 -3.819 25.497 1.00 96.44 480 ILE A O 1
ATOM 3793 N N . GLY A 1 481 ? -22.406 -1.794 24.536 1.00 94.94 481 GLY A N 1
ATOM 3794 C CA . GLY A 1 481 ? -22.307 -1.032 25.780 1.00 94.94 481 GLY A CA 1
ATOM 3795 C C . GLY A 1 481 ? -23.468 -1.292 26.740 1.00 94.94 481 GLY A C 1
ATOM 3796 O O . GLY A 1 481 ? -23.263 -1.396 27.954 1.00 94.94 481 GLY A O 1
ATOM 3797 N N . TYR A 1 482 ? -24.681 -1.473 26.213 1.00 93.69 482 TYR A N 1
ATOM 3798 C CA . TYR A 1 482 ? -25.842 -1.863 27.009 1.00 93.69 482 TYR A CA 1
ATOM 3799 C C . TYR A 1 482 ? -25.661 -3.259 27.624 1.00 93.69 482 TYR A C 1
ATOM 3801 O O . TYR A 1 482 ? -25.922 -3.451 28.816 1.00 93.69 482 TYR A O 1
ATOM 3809 N N . GLY A 1 483 ? -25.132 -4.211 26.847 1.00 92.00 483 GLY A N 1
ATOM 3810 C CA . GLY A 1 483 ? -24.780 -5.554 27.316 1.00 92.00 483 GLY A CA 1
ATOM 3811 C C . GLY A 1 483 ? -23.726 -5.551 28.430 1.00 92.00 483 GLY A C 1
ATOM 3812 O O . GLY A 1 483 ? -23.885 -6.261 29.425 1.00 92.00 483 GLY A O 1
ATOM 3813 N N . ILE A 1 484 ? -22.701 -4.693 28.332 1.00 93.62 484 ILE A N 1
ATOM 3814 C CA . ILE A 1 484 ? -21.675 -4.513 29.382 1.00 93.62 484 ILE A CA 1
ATOM 3815 C C . ILE A 1 484 ? -22.308 -4.046 30.705 1.00 93.62 484 ILE A C 1
ATOM 3817 O O . ILE A 1 484 ? -21.888 -4.472 31.784 1.00 93.62 484 ILE A O 1
ATOM 3821 N N . GLY A 1 485 ? -23.340 -3.199 30.645 1.00 88.75 485 GLY A N 1
ATOM 3822 C CA . GLY A 1 485 ? -24.040 -2.681 31.824 1.00 88.75 485 GLY A CA 1
ATOM 3823 C C . GLY A 1 485 ? -24.974 -3.679 32.524 1.00 88.75 485 GLY A C 1
ATOM 3824 O O . GLY A 1 485 ? -25.354 -3.444 33.677 1.00 88.75 485 GLY A O 1
ATOM 3825 N N . TYR A 1 486 ? -25.338 -4.785 31.865 1.00 88.94 486 TYR A N 1
ATOM 3826 C CA . TYR A 1 486 ? -26.304 -5.772 32.362 1.00 88.94 486 TYR A CA 1
ATOM 3827 C C . TYR A 1 486 ? -25.844 -6.548 33.616 1.00 88.94 486 TYR A C 1
ATOM 3829 O O . TYR A 1 486 ? -26.592 -6.587 34.602 1.00 88.94 486 TYR A O 1
ATOM 3837 N N . PRO A 1 487 ? -24.641 -7.159 33.665 1.00 87.88 487 PRO A N 1
ATOM 3838 C CA . PRO A 1 487 ? -24.222 -7.927 34.832 1.00 87.88 487 PRO A CA 1
ATOM 3839 C C . PRO A 1 487 ? -23.977 -7.053 36.070 1.00 87.88 487 PRO A C 1
ATOM 3841 O O . PRO A 1 487 ? -23.455 -5.935 36.017 1.00 87.88 487 PRO A O 1
ATOM 3844 N N . ARG A 1 488 ? -24.304 -7.616 37.241 1.00 82.25 488 ARG A N 1
ATOM 3845 C CA . ARG A 1 488 ? -24.120 -6.959 38.549 1.00 82.25 488 ARG A CA 1
ATOM 3846 C C . ARG A 1 488 ? -22.699 -7.074 39.107 1.00 82.25 488 ARG A C 1
ATOM 3848 O O . ARG A 1 488 ? -22.311 -6.257 39.935 1.00 82.25 488 ARG A O 1
ATOM 3855 N N . ARG A 1 489 ? -21.933 -8.091 38.697 1.00 86.94 489 ARG A N 1
ATOM 3856 C CA . ARG A 1 489 ? -20.576 -8.356 39.207 1.00 86.94 489 ARG A CA 1
ATOM 3857 C C . ARG A 1 489 ? -19.527 -7.633 38.364 1.00 86.94 489 ARG A C 1
ATOM 3859 O O . ARG A 1 489 ? -19.528 -7.772 37.145 1.00 86.94 489 ARG A O 1
ATOM 3866 N N . LEU A 1 490 ? -18.592 -6.947 39.026 1.00 88.19 490 LEU A N 1
ATOM 3867 C CA . LEU A 1 490 ? -17.523 -6.185 38.370 1.00 88.19 490 LEU A CA 1
ATOM 3868 C C . LEU A 1 490 ? -16.682 -7.050 37.418 1.00 88.19 490 LEU A C 1
ATOM 3870 O O . LEU A 1 490 ? -16.514 -6.677 36.264 1.00 88.19 490 LEU A O 1
ATOM 3874 N N . LEU A 1 491 ? -16.258 -8.236 37.869 1.00 90.25 491 LEU A N 1
ATOM 3875 C CA . LEU A 1 491 ? -15.465 -9.177 37.063 1.00 90.25 491 LEU A CA 1
ATOM 3876 C C . LEU A 1 491 ? -16.141 -9.565 35.739 1.00 90.25 491 LEU A C 1
ATOM 3878 O O . LEU A 1 491 ? -15.470 -9.778 34.737 1.00 90.25 491 LEU A O 1
ATOM 3882 N N . HIS A 1 492 ? -17.475 -9.647 35.717 1.00 91.69 492 HIS A N 1
ATOM 3883 C CA . HIS A 1 492 ? -18.198 -9.993 34.492 1.00 91.69 492 HIS A CA 1
ATOM 3884 C C . HIS A 1 492 ? -18.220 -8.807 33.522 1.00 91.69 492 HIS A C 1
ATOM 3886 O O . HIS A 1 492 ? -18.074 -9.002 32.324 1.00 91.69 492 HIS A O 1
ATOM 3892 N N . ARG A 1 493 ? -18.334 -7.571 34.026 1.00 91.31 493 ARG A N 1
ATOM 3893 C CA . ARG A 1 493 ? -18.278 -6.358 33.193 1.00 91.31 493 ARG A CA 1
ATOM 3894 C C . ARG A 1 493 ? -16.922 -6.210 32.513 1.00 91.31 493 ARG A C 1
ATOM 3896 O O . ARG A 1 493 ? -16.867 -5.956 31.312 1.00 91.31 493 ARG A O 1
ATOM 3903 N N . THR A 1 494 ? -15.839 -6.411 33.266 1.00 92.62 494 THR A N 1
ATOM 3904 C CA . THR A 1 494 ? -14.476 -6.362 32.722 1.00 92.62 494 THR A CA 1
ATOM 3905 C C . THR A 1 494 ? -14.247 -7.474 31.706 1.00 92.62 494 THR A C 1
ATOM 3907 O O . THR A 1 494 ? -13.751 -7.198 30.620 1.00 92.62 494 THR A O 1
ATOM 3910 N N . ALA A 1 495 ? -14.676 -8.705 32.008 1.00 95.19 495 ALA A N 1
ATOM 3911 C CA . ALA A 1 495 ? -14.543 -9.831 31.087 1.00 95.19 495 ALA A CA 1
ATOM 3912 C C . ALA A 1 495 ? -15.321 -9.613 29.777 1.00 95.19 495 ALA A C 1
ATOM 3914 O O . ALA A 1 495 ? -14.770 -9.843 28.707 1.00 95.19 495 ALA A O 1
ATOM 3915 N N . ILE A 1 496 ? -16.561 -9.112 29.843 1.00 95.12 496 ILE A N 1
ATOM 3916 C CA . ILE A 1 496 ? -17.357 -8.799 28.644 1.00 95.12 496 ILE A CA 1
ATOM 3917 C C . ILE A 1 496 ? -16.719 -7.663 27.847 1.00 95.12 496 ILE A C 1
ATOM 3919 O O . ILE A 1 496 ? -16.686 -7.743 26.627 1.00 95.12 496 ILE A O 1
ATOM 3923 N N . THR A 1 497 ? -16.186 -6.629 28.505 1.00 96.06 497 THR A N 1
ATOM 3924 C CA . THR A 1 497 ? -15.517 -5.519 27.802 1.00 96.06 497 THR A CA 1
ATOM 3925 C C . THR A 1 497 ? -14.303 -6.027 27.024 1.00 96.06 497 THR A C 1
ATOM 3927 O O . THR A 1 497 ? -14.206 -5.789 25.824 1.00 96.06 497 THR A O 1
ATOM 3930 N N . ILE A 1 498 ? -13.409 -6.775 27.682 1.00 97.62 498 ILE A N 1
ATOM 3931 C CA . ILE A 1 498 ? -12.217 -7.354 27.043 1.00 97.62 498 ILE A CA 1
ATOM 3932 C C . ILE A 1 498 ? -12.628 -8.308 25.916 1.00 97.62 498 ILE A C 1
ATOM 3934 O O . ILE A 1 498 ? -12.093 -8.227 24.813 1.00 97.62 498 ILE A O 1
ATOM 3938 N N . GLY A 1 499 ? -13.615 -9.172 26.173 1.00 97.94 499 GLY A N 1
ATOM 3939 C CA . GLY A 1 499 ? -14.146 -10.104 25.184 1.00 97.94 499 GLY A CA 1
ATOM 3940 C C . GLY A 1 499 ? -14.751 -9.403 23.969 1.00 97.94 499 GLY A C 1
ATOM 3941 O O . GLY A 1 499 ? -14.488 -9.819 22.849 1.00 97.94 499 GLY A O 1
ATOM 3942 N N . ALA A 1 500 ? -15.504 -8.318 24.160 1.00 97.38 500 ALA A N 1
ATOM 3943 C CA . ALA A 1 500 ? -16.117 -7.561 23.073 1.00 97.38 500 ALA A CA 1
ATOM 3944 C C . ALA A 1 500 ? -15.080 -6.812 22.225 1.00 97.38 500 ALA A C 1
ATOM 3946 O O . ALA A 1 500 ? -15.159 -6.847 21.000 1.00 97.38 500 ALA A O 1
ATOM 3947 N N . VAL A 1 501 ? -14.088 -6.181 22.863 1.00 98.06 501 VAL A N 1
ATOM 3948 C CA . VAL A 1 501 ? -12.977 -5.516 22.162 1.00 98.06 501 VAL A CA 1
ATOM 3949 C C . VAL A 1 501 ? -12.173 -6.536 21.352 1.00 98.06 501 VAL A C 1
ATOM 3951 O O . VAL A 1 501 ? -11.934 -6.321 20.166 1.00 98.06 501 VAL A O 1
ATOM 3954 N N . GLY A 1 502 ? -11.813 -7.672 21.960 1.00 97.81 502 GLY A N 1
ATOM 3955 C CA . GLY A 1 502 ? -11.087 -8.747 21.280 1.00 97.81 502 GLY A CA 1
ATOM 3956 C C . GLY A 1 502 ? -11.890 -9.388 20.147 1.00 97.81 502 GLY A C 1
ATOM 3957 O O . GLY A 1 502 ? -11.349 -9.619 19.069 1.00 97.81 502 GLY A O 1
ATOM 3958 N N . ALA A 1 503 ? -13.190 -9.620 20.351 1.00 98.00 503 ALA A N 1
ATOM 3959 C CA . ALA A 1 503 ? -14.079 -10.150 19.322 1.00 98.00 503 ALA A CA 1
ATOM 3960 C C . ALA A 1 503 ? -14.231 -9.184 18.141 1.00 98.00 503 ALA A C 1
ATOM 3962 O O . ALA A 1 503 ? -14.207 -9.632 17.000 1.00 98.00 503 ALA A O 1
ATOM 3963 N N . TRP A 1 504 ? -14.343 -7.873 18.388 1.00 97.56 504 TRP A N 1
ATOM 3964 C CA . TRP A 1 504 ? -14.413 -6.879 17.316 1.00 97.56 504 TRP A CA 1
ATOM 3965 C C . TRP A 1 504 ? -13.105 -6.777 16.527 1.00 97.56 504 TRP A C 1
ATOM 3967 O O . TRP A 1 504 ? -13.139 -6.761 15.297 1.00 97.56 504 TRP A O 1
ATOM 3977 N N . ALA A 1 505 ? -11.957 -6.773 17.213 1.00 96.81 50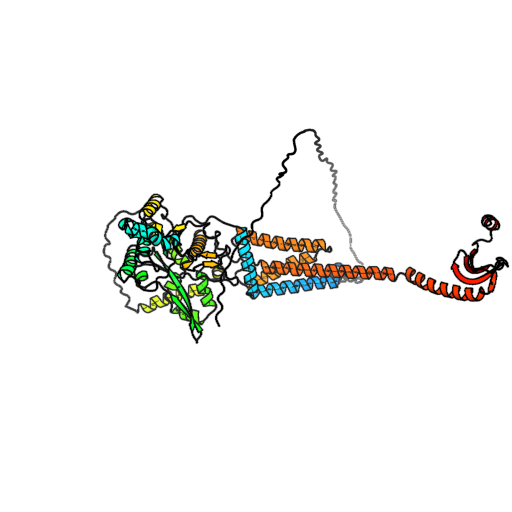5 ALA A N 1
ATOM 3978 C CA . ALA A 1 505 ? -10.648 -6.785 16.565 1.00 96.81 505 ALA A CA 1
ATOM 3979 C C . ALA A 1 505 ? -10.472 -8.038 15.690 1.00 96.81 505 ALA A C 1
ATOM 3981 O O . ALA A 1 505 ? -10.082 -7.933 14.528 1.00 96.81 505 ALA A O 1
ATOM 3982 N N . LEU A 1 506 ? -10.832 -9.213 16.221 1.00 97.00 506 LEU A N 1
ATOM 3983 C CA . LEU A 1 506 ? -10.773 -10.476 15.489 1.00 97.00 506 LEU A CA 1
ATOM 3984 C C . LEU A 1 506 ? -11.724 -10.479 14.288 1.00 97.00 506 LEU A C 1
ATOM 3986 O O . LEU A 1 506 ? -11.309 -10.840 13.194 1.00 97.00 506 LEU A O 1
ATOM 3990 N N . LEU A 1 507 ? -12.977 -10.053 14.463 1.00 96.88 507 LEU A N 1
ATOM 3991 C CA . LEU A 1 507 ? -13.952 -10.000 13.373 1.00 96.88 507 LEU A CA 1
ATOM 3992 C C . LEU A 1 507 ? -13.511 -9.032 12.269 1.00 96.88 507 LEU A C 1
ATOM 3994 O O . LEU A 1 507 ? -13.631 -9.361 11.093 1.00 96.88 507 LEU A O 1
ATOM 3998 N N . SER A 1 508 ? -12.958 -7.878 12.645 1.00 96.12 508 SER A N 1
ATOM 3999 C CA . SER A 1 508 ? -12.420 -6.900 11.694 1.00 96.12 508 SER A CA 1
ATOM 4000 C C . SER A 1 508 ? -11.234 -7.473 10.918 1.00 96.12 508 SER A C 1
ATOM 4002 O O . SER A 1 508 ? -11.181 -7.328 9.700 1.00 96.12 508 SER A O 1
ATOM 4004 N N . TYR A 1 509 ? -10.321 -8.176 11.597 1.00 96.69 509 TYR A N 1
ATOM 4005 C CA . TYR A 1 509 ? -9.187 -8.843 10.955 1.00 96.69 509 TYR A CA 1
ATOM 4006 C C . TYR A 1 509 ? -9.633 -9.955 10.000 1.00 96.69 509 TYR A C 1
ATOM 4008 O O . TYR A 1 509 ? -9.165 -10.014 8.869 1.00 96.69 509 TYR A O 1
ATOM 4016 N N . LEU A 1 510 ? -10.571 -10.810 10.419 1.00 96.19 510 LEU A N 1
ATOM 4017 C CA . LEU A 1 510 ? -11.090 -11.896 9.583 1.00 96.19 510 LEU A CA 1
ATOM 4018 C C . LEU A 1 510 ? -11.889 -11.363 8.385 1.00 96.19 510 LEU A C 1
ATOM 4020 O O . LEU A 1 510 ? -11.744 -11.879 7.281 1.00 96.19 510 LEU A O 1
ATOM 4024 N N . GLY A 1 511 ? -12.700 -10.318 8.576 1.00 95.25 511 GLY A N 1
ATOM 4025 C CA . GLY A 1 511 ? -13.413 -9.649 7.486 1.00 95.25 511 GLY A CA 1
ATOM 4026 C C . GLY A 1 511 ? -12.455 -9.022 6.474 1.00 95.25 511 GLY A C 1
ATOM 4027 O O . GLY A 1 511 ? -12.650 -9.167 5.270 1.00 95.25 511 GLY A O 1
ATOM 4028 N N . TRP A 1 512 ? -11.374 -8.404 6.947 1.00 95.50 512 TRP A N 1
ATOM 4029 C CA . TRP A 1 512 ? -10.324 -7.888 6.075 1.00 95.50 512 TRP A CA 1
ATOM 4030 C C . TRP A 1 512 ? -9.591 -9.006 5.323 1.00 95.50 512 TRP A C 1
ATOM 4032 O O . TRP A 1 512 ? -9.402 -8.902 4.115 1.00 95.50 512 TRP A O 1
ATOM 4042 N N . LEU A 1 513 ? -9.241 -10.096 6.013 1.00 94.25 513 LEU A N 1
ATOM 4043 C CA . LEU A 1 513 ? -8.476 -11.212 5.455 1.00 94.25 513 LEU A CA 1
ATOM 4044 C C . LEU A 1 513 ? -9.256 -12.018 4.407 1.00 94.25 513 LEU A C 1
ATOM 4046 O O . LEU A 1 513 ? -8.685 -12.400 3.391 1.00 94.25 513 LEU A O 1
ATOM 4050 N N . PHE A 1 514 ? -10.537 -12.302 4.662 1.00 93.88 514 PHE A N 1
ATOM 4051 C CA . PHE A 1 514 ? -11.337 -13.211 3.831 1.00 93.88 514 PHE A CA 1
ATOM 4052 C C . PHE A 1 514 ? -12.325 -12.511 2.899 1.00 93.88 514 PHE A C 1
ATOM 4054 O O . PHE A 1 514 ? -12.713 -13.098 1.893 1.00 93.88 514 PHE A O 1
ATOM 4061 N N . LEU A 1 515 ? -12.764 -11.292 3.227 1.00 93.38 515 LEU A N 1
ATOM 4062 C CA . LEU A 1 515 ? -13.742 -10.548 2.422 1.00 93.38 515 LEU A CA 1
ATOM 4063 C C . LEU A 1 515 ? -13.125 -9.328 1.726 1.00 93.38 515 LEU A C 1
ATOM 4065 O O . LEU A 1 515 ? -13.834 -8.637 1.000 1.00 93.38 515 LEU A O 1
ATOM 4069 N N . SER A 1 516 ? -11.842 -9.025 1.964 1.00 93.12 516 SER A N 1
ATOM 4070 C CA . SER A 1 516 ? -11.182 -7.799 1.489 1.00 93.12 516 SER A CA 1
ATOM 4071 C C . SER A 1 516 ? -11.953 -6.528 1.881 1.00 93.12 516 SER A C 1
ATOM 4073 O O . SER A 1 516 ? -11.984 -5.544 1.140 1.00 93.12 516 SER A O 1
ATOM 4075 N N . LEU A 1 517 ? -12.603 -6.549 3.053 1.00 92.88 517 LEU A N 1
ATOM 4076 C CA . LEU A 1 517 ? -13.419 -5.452 3.572 1.00 92.88 517 LEU A CA 1
ATOM 4077 C C . LEU A 1 517 ? -12.775 -4.796 4.792 1.00 92.88 517 LEU A C 1
ATOM 4079 O O . LEU A 1 517 ? -12.438 -5.455 5.774 1.00 92.88 517 LEU A O 1
ATOM 4083 N N . THR A 1 518 ? -12.677 -3.469 4.765 1.00 92.19 518 THR A N 1
ATOM 4084 C CA . THR A 1 518 ? -12.241 -2.663 5.912 1.00 92.19 518 THR A CA 1
ATOM 4085 C C . THR A 1 518 ? -13.441 -2.083 6.660 1.00 92.19 518 THR A C 1
ATOM 4087 O O . THR A 1 518 ? -14.315 -1.438 6.075 1.00 92.19 518 THR A O 1
ATOM 4090 N N . PHE A 1 519 ? -13.470 -2.303 7.974 1.00 92.06 519 PHE A N 1
ATOM 4091 C CA . PHE A 1 519 ? -14.418 -1.699 8.917 1.00 92.06 519 PHE A CA 1
ATOM 4092 C C . PHE A 1 519 ? -13.701 -0.654 9.785 1.00 92.06 519 PHE A C 1
ATOM 4094 O O . PHE A 1 519 ? -12.478 -0.697 9.853 1.00 92.06 519 PHE A O 1
ATOM 4101 N N . PRO A 1 520 ? -14.416 0.267 10.461 1.00 93.81 520 PRO A N 1
ATOM 4102 C CA . PRO A 1 520 ? -13.827 1.084 11.523 1.00 93.81 520 PRO A CA 1
ATOM 4103 C C . PRO A 1 520 ? -13.374 0.201 12.696 1.00 93.81 520 PRO A C 1
ATOM 4105 O O . PRO A 1 520 ? -14.182 -0.519 13.284 1.00 93.81 520 PRO A O 1
ATOM 4108 N N . ILE A 1 521 ? -12.095 0.243 13.049 1.00 94.19 521 ILE A N 1
ATOM 4109 C CA . ILE A 1 521 ? -11.464 -0.652 14.026 1.00 94.19 521 ILE A CA 1
ATOM 4110 C C . ILE A 1 521 ? -11.180 0.117 15.311 1.00 94.19 521 ILE A C 1
ATOM 4112 O O . ILE A 1 521 ? -11.710 -0.214 16.376 1.00 94.19 521 ILE A O 1
ATOM 4116 N N . ALA A 1 522 ? -10.367 1.166 15.206 1.00 94.38 522 ALA A N 1
ATOM 4117 C CA . ALA A 1 522 ? -9.773 1.831 16.355 1.00 94.38 522 ALA A CA 1
ATOM 4118 C C . ALA A 1 522 ? -10.821 2.577 17.183 1.00 94.38 522 ALA A C 1
ATOM 4120 O O . ALA A 1 522 ? -10.843 2.462 18.413 1.00 94.38 522 ALA A O 1
ATOM 4121 N N . VAL A 1 523 ? -11.731 3.302 16.523 1.00 96.06 523 VAL A N 1
ATOM 4122 C CA . VAL A 1 523 ? -12.726 4.122 17.230 1.00 96.06 523 VAL A CA 1
ATOM 4123 C C . VAL A 1 523 ? -13.744 3.273 18.006 1.00 96.06 523 VAL A C 1
ATOM 4125 O O . VAL A 1 523 ? -13.925 3.537 19.199 1.00 96.06 523 VAL A O 1
ATOM 4128 N N . PRO A 1 524 ? -14.373 2.222 17.434 1.00 97.06 524 PRO A N 1
ATOM 4129 C CA . PRO A 1 524 ? -15.239 1.332 18.208 1.00 97.06 524 PRO A CA 1
ATOM 4130 C C . PRO A 1 524 ? -14.528 0.658 19.380 1.00 97.06 524 PRO A C 1
ATOM 4132 O O . PRO A 1 524 ? -15.101 0.574 20.465 1.00 97.06 524 PRO A O 1
ATOM 4135 N N . MET A 1 525 ? -13.278 0.213 19.203 1.00 96.94 525 MET A N 1
ATOM 4136 C CA . MET A 1 525 ? -12.500 -0.381 20.297 1.00 96.94 525 MET A CA 1
ATOM 4137 C C . MET A 1 525 ? -12.269 0.626 21.424 1.00 96.94 525 MET A C 1
ATOM 4139 O O . MET A 1 525 ? -12.556 0.319 22.582 1.00 96.94 525 MET A O 1
ATOM 4143 N N . GLY A 1 526 ? -11.816 1.839 21.091 1.00 96.44 526 GLY A N 1
ATOM 4144 C CA . GLY A 1 526 ? -11.620 2.920 22.057 1.00 96.44 526 GLY A CA 1
ATOM 4145 C C . GLY A 1 526 ? -12.907 3.262 22.808 1.00 96.44 526 GLY A C 1
ATOM 4146 O O . GLY A 1 526 ? -12.908 3.324 24.037 1.00 96.44 526 GLY A O 1
ATOM 4147 N N . ALA A 1 527 ? -14.029 3.373 22.092 1.00 97.31 527 ALA A N 1
ATOM 4148 C CA . ALA A 1 527 ? -15.338 3.623 22.683 1.00 97.31 527 ALA A CA 1
ATOM 4149 C C . ALA A 1 527 ? -15.757 2.512 23.658 1.00 97.31 527 ALA A C 1
ATOM 4151 O O . ALA A 1 527 ? -16.178 2.806 24.775 1.00 97.31 527 ALA A O 1
ATOM 4152 N N . LEU A 1 528 ? -15.605 1.237 23.282 1.00 97.62 528 LEU A N 1
ATOM 4153 C CA . LEU A 1 528 ? -15.922 0.101 24.155 1.00 97.62 528 LEU A CA 1
ATOM 4154 C C . LEU A 1 528 ? -15.054 0.081 25.418 1.00 97.62 528 LEU A C 1
ATOM 4156 O O . LEU A 1 528 ? -15.570 -0.190 26.505 1.00 97.62 528 LEU A O 1
ATOM 4160 N N . ILE A 1 529 ? -13.767 0.415 25.300 1.00 97.06 529 ILE A N 1
ATOM 4161 C CA . ILE A 1 529 ? -12.858 0.549 26.445 1.00 97.06 529 ILE A CA 1
ATOM 4162 C C . ILE A 1 529 ? -13.329 1.681 27.367 1.00 97.06 529 ILE A C 1
ATOM 4164 O O . ILE A 1 529 ? -13.451 1.465 28.575 1.00 97.06 529 ILE A O 1
ATOM 4168 N N . SER A 1 530 ? -13.658 2.859 26.824 1.00 96.94 530 SER A N 1
ATOM 4169 C CA . SER A 1 530 ? -14.186 3.988 27.604 1.00 96.94 530 SER A CA 1
ATOM 4170 C C . SER A 1 530 ? -15.504 3.642 28.307 1.00 96.94 530 SER A C 1
ATOM 4172 O O . SER A 1 530 ? -15.660 3.923 29.499 1.00 96.94 530 SER A O 1
ATOM 4174 N N . ILE A 1 531 ? -16.427 2.967 27.613 1.00 96.12 531 ILE A N 1
ATOM 4175 C CA . ILE A 1 531 ? -17.704 2.495 28.170 1.00 96.12 531 ILE A CA 1
ATOM 4176 C C . ILE A 1 531 ? -17.456 1.507 29.317 1.00 96.12 531 ILE A C 1
ATOM 4178 O O . ILE A 1 531 ? -18.000 1.666 30.415 1.00 96.12 531 ILE A O 1
ATOM 4182 N N . GLY A 1 532 ? -16.619 0.492 29.086 1.00 94.75 532 GLY A N 1
ATOM 4183 C CA . GLY A 1 532 ? -16.262 -0.501 30.094 1.00 94.75 532 GLY A CA 1
ATOM 4184 C C . GLY A 1 532 ? -15.622 0.134 31.325 1.00 94.75 532 GLY A C 1
ATOM 4185 O O . GLY A 1 532 ? -16.019 -0.173 32.452 1.00 94.75 532 GLY A O 1
ATOM 4186 N N . MET A 1 533 ? -14.712 1.093 31.125 1.00 94.31 533 MET A N 1
ATOM 4187 C CA . MET A 1 533 ? -14.095 1.865 32.204 1.00 94.31 533 MET A CA 1
ATOM 4188 C C . MET A 1 533 ? -15.138 2.644 33.016 1.00 94.31 533 MET A C 1
ATOM 4190 O O . MET A 1 533 ? -15.133 2.573 34.246 1.00 94.31 533 MET A O 1
ATOM 4194 N N . GLY A 1 534 ? -16.099 3.307 32.364 1.00 92.62 534 GLY A N 1
ATOM 4195 C CA . GLY A 1 534 ? -17.208 3.982 33.046 1.00 92.62 534 GLY A CA 1
ATOM 4196 C C . GLY A 1 534 ? -18.017 3.038 33.950 1.00 92.62 534 GLY A C 1
ATOM 4197 O O . GLY A 1 534 ? -18.341 3.367 35.099 1.00 92.62 534 GLY A O 1
ATOM 4198 N N . TYR A 1 535 ? -18.289 1.813 33.491 1.00 92.00 535 TYR A N 1
ATOM 4199 C CA . TYR A 1 535 ? -18.979 0.801 34.299 1.00 92.00 535 TYR A CA 1
ATOM 4200 C C . TYR A 1 535 ? -18.124 0.195 35.424 1.00 92.00 535 TYR A C 1
ATOM 4202 O O . TYR A 1 535 ? -18.678 -0.215 36.454 1.00 92.00 535 TYR A O 1
ATOM 4210 N N . VAL A 1 536 ? -16.801 0.134 35.254 1.00 91.12 536 VAL A N 1
ATOM 4211 C CA . VAL A 1 536 ? -15.858 -0.262 36.312 1.00 91.12 536 VAL A CA 1
ATOM 4212 C C . VAL A 1 536 ? -15.821 0.798 37.406 1.00 91.12 536 VAL A C 1
ATOM 4214 O O . VAL A 1 536 ? -16.051 0.470 38.570 1.00 91.12 536 VAL A O 1
ATOM 4217 N N . VAL A 1 537 ? -15.616 2.066 37.041 1.00 91.69 537 VAL A N 1
ATOM 4218 C CA . VAL A 1 537 ? -15.564 3.195 37.982 1.00 91.69 537 VAL A CA 1
ATOM 4219 C C . VAL A 1 537 ? -16.852 3.275 38.796 1.00 91.69 537 VAL A C 1
ATOM 4221 O O . VAL A 1 537 ? -16.805 3.300 40.026 1.00 91.69 537 VAL A O 1
ATOM 4224 N N . THR A 1 538 ? -18.016 3.219 38.143 1.00 88.62 538 THR A N 1
ATOM 4225 C CA . THR A 1 538 ? -19.307 3.221 38.854 1.00 88.62 538 THR A CA 1
ATOM 4226 C C . THR A 1 538 ? -19.466 2.008 39.776 1.00 88.62 538 THR A C 1
ATOM 4228 O O . THR A 1 538 ? -19.971 2.154 40.889 1.00 88.62 538 THR A O 1
ATOM 4231 N N . GLY A 1 539 ? -18.982 0.826 39.379 1.00 87.00 539 GLY A N 1
ATOM 4232 C CA . GLY A 1 539 ? -18.963 -0.366 40.232 1.00 87.00 539 GLY A CA 1
ATOM 4233 C C . GLY A 1 539 ? -18.079 -0.211 41.476 1.00 87.00 539 GLY A C 1
ATOM 4234 O O . GLY A 1 539 ? -18.502 -0.566 42.579 1.00 87.00 539 GLY A O 1
ATOM 4235 N N . LEU A 1 540 ? -16.884 0.368 41.325 1.00 88.12 540 LEU A N 1
ATOM 4236 C CA . LEU A 1 540 ? -15.950 0.624 42.427 1.00 88.12 540 LEU A CA 1
ATOM 4237 C C . LEU A 1 540 ? -16.496 1.668 43.409 1.00 88.12 540 LEU A C 1
ATOM 4239 O O . LEU A 1 540 ? -16.452 1.458 44.624 1.00 88.12 540 LEU A O 1
ATOM 4243 N N . VAL A 1 541 ? -17.061 2.768 42.899 1.00 87.94 541 VAL A N 1
ATOM 4244 C CA . VAL A 1 541 ? -17.706 3.799 43.729 1.00 87.94 541 VAL A CA 1
ATOM 4245 C C . VAL A 1 541 ? -18.890 3.200 44.487 1.00 87.94 541 VAL A C 1
ATOM 4247 O O . VAL A 1 541 ? -19.023 3.418 45.693 1.00 87.94 541 VAL A O 1
ATOM 4250 N N . GLN A 1 542 ? -19.706 2.373 43.827 1.00 83.25 542 GLN A N 1
ATOM 4251 C CA . GLN A 1 542 ? -20.821 1.692 44.480 1.00 83.25 542 GLN A CA 1
ATOM 4252 C C . GLN A 1 542 ? -20.348 0.758 45.603 1.00 83.25 542 GLN A C 1
ATOM 4254 O O . GLN A 1 542 ? -20.970 0.722 46.666 1.00 83.25 542 GLN A O 1
ATOM 4259 N N . GLY A 1 543 ? -19.246 0.030 45.396 1.00 81.75 543 GLY A N 1
ATOM 4260 C CA . GLY A 1 543 ? -18.619 -0.800 46.427 1.00 81.75 543 GLY A CA 1
ATOM 4261 C C . GLY A 1 543 ? -18.203 0.014 47.656 1.00 81.75 543 GLY A C 1
ATOM 4262 O O . GLY A 1 543 ? -18.552 -0.350 48.779 1.00 81.75 543 GLY A O 1
ATOM 4263 N N . LYS A 1 544 ? -17.548 1.166 47.448 1.00 83.62 544 LYS A N 1
ATOM 4264 C CA . LYS A 1 544 ? -17.137 2.075 48.534 1.00 83.62 544 LYS A CA 1
ATOM 4265 C C . LYS A 1 544 ? -18.328 2.669 49.294 1.00 83.62 544 LYS A C 1
ATOM 4267 O O . LYS A 1 544 ? -18.297 2.715 50.523 1.00 83.62 544 LYS A O 1
ATOM 4272 N N . ILE A 1 545 ? -19.379 3.103 48.592 1.00 82.31 545 ILE A N 1
ATOM 4273 C CA . ILE A 1 545 ? -20.590 3.662 49.221 1.00 82.31 545 ILE A CA 1
ATOM 4274 C C . ILE A 1 545 ? -21.293 2.598 50.073 1.00 82.31 545 ILE A C 1
ATOM 4276 O O . ILE A 1 545 ? -21.648 2.874 51.219 1.00 82.31 545 ILE A O 1
ATOM 4280 N N . LYS A 1 546 ? -21.441 1.370 49.556 1.00 80.31 546 LYS A N 1
ATOM 4281 C CA . LYS A 1 546 ? -22.032 0.250 50.309 1.00 80.31 546 LYS A CA 1
ATOM 4282 C C . LYS A 1 546 ? -21.222 -0.091 51.560 1.00 80.31 546 LYS A C 1
ATOM 4284 O O . LYS A 1 546 ? -21.816 -0.286 52.616 1.00 80.31 546 LYS A O 1
ATOM 4289 N N . LEU A 1 547 ? -19.890 -0.108 51.458 1.00 80.75 547 LEU A N 1
ATOM 4290 C CA . LEU A 1 547 ? -19.003 -0.366 52.595 1.00 80.75 547 LEU A CA 1
ATOM 4291 C C . LEU A 1 547 ? -19.139 0.711 53.681 1.00 80.75 547 LEU A C 1
ATOM 4293 O O . LEU A 1 547 ? -19.345 0.380 54.845 1.00 80.75 547 LEU A O 1
ATOM 4297 N N . ARG A 1 548 ? -19.098 1.998 53.306 1.00 80.19 548 ARG A N 1
ATOM 4298 C CA . ARG A 1 548 ? -19.301 3.116 54.248 1.00 80.19 548 ARG A CA 1
ATOM 4299 C C . ARG A 1 548 ? -20.673 3.056 54.920 1.00 80.19 548 ARG A C 1
ATOM 4301 O O . ARG A 1 548 ? -20.770 3.267 56.124 1.00 80.19 548 ARG A O 1
ATOM 4308 N N . GLY A 1 549 ? -21.724 2.742 54.161 1.00 78.12 549 GLY A N 1
ATOM 4309 C CA . GLY A 1 549 ? -23.075 2.578 54.699 1.00 78.12 549 GLY A CA 1
ATOM 4310 C C . GLY A 1 549 ? -23.193 1.412 55.686 1.00 78.12 549 GLY A C 1
ATOM 4311 O O . GLY A 1 549 ? -23.854 1.552 56.713 1.00 78.12 549 GLY A O 1
ATOM 4312 N N . ALA A 1 550 ? -22.525 0.287 55.409 1.00 77.44 550 ALA A N 1
ATOM 4313 C CA . ALA A 1 550 ? -22.469 -0.852 56.322 1.00 77.44 550 ALA A CA 1
ATOM 4314 C C . ALA A 1 550 ? -21.711 -0.503 57.613 1.00 77.44 550 ALA A C 1
ATOM 4316 O O . ALA A 1 550 ? -22.243 -0.724 58.695 1.00 77.44 550 ALA A O 1
ATOM 4317 N N . LEU A 1 551 ? -20.529 0.117 57.509 1.00 76.19 551 LEU A N 1
ATOM 4318 C CA . LEU A 1 551 ? -19.734 0.550 58.666 1.00 76.19 551 LEU A CA 1
ATOM 4319 C C . LEU A 1 551 ? -20.491 1.548 59.549 1.00 76.19 551 LEU A C 1
ATOM 4321 O O . LEU A 1 551 ? -20.484 1.407 60.768 1.00 76.19 551 LEU A O 1
ATOM 4325 N N . LYS A 1 552 ? -21.213 2.505 58.948 1.00 74.12 552 LYS A N 1
ATOM 4326 C CA . LYS A 1 552 ? -22.025 3.472 59.700 1.00 74.12 552 LYS A CA 1
ATOM 4327 C C . LYS A 1 552 ? -23.062 2.777 60.588 1.00 74.12 552 LYS A C 1
ATOM 4329 O O . LYS A 1 552 ? -23.219 3.186 61.727 1.00 74.12 552 LYS A O 1
ATOM 4334 N N . ARG A 1 553 ? -23.710 1.707 60.105 1.00 70.81 553 ARG A N 1
ATOM 4335 C CA . ARG A 1 553 ? -24.690 0.926 60.887 1.00 70.81 553 ARG A CA 1
ATOM 4336 C C . ARG A 1 553 ? -24.071 0.181 62.071 1.00 70.81 553 ARG A C 1
ATOM 4338 O O . ARG A 1 553 ? -24.753 0.010 63.072 1.00 70.81 553 ARG A O 1
ATOM 4345 N N . TYR A 1 554 ? -22.816 -0.253 61.959 1.00 65.31 554 TYR A N 1
ATOM 4346 C CA . TYR A 1 554 ? -22.105 -0.906 63.063 1.00 65.31 554 TYR A CA 1
ATOM 4347 C C . TYR A 1 554 ? -21.688 0.092 64.148 1.00 65.31 554 TYR A C 1
ATOM 4349 O O . TYR A 1 554 ? -21.842 -0.197 65.329 1.00 65.31 554 TYR A O 1
ATOM 4357 N N . VAL A 1 555 ? -21.213 1.277 63.753 1.00 60.09 555 VAL A N 1
ATOM 4358 C CA . VAL A 1 555 ? -20.764 2.322 64.692 1.00 60.09 555 VAL A CA 1
ATOM 4359 C C . VAL A 1 555 ? -21.939 3.031 65.380 1.00 60.09 555 VAL A C 1
ATOM 4361 O O . VAL A 1 555 ? -21.797 3.497 66.502 1.00 60.09 555 VAL A O 1
ATOM 4364 N N . SER A 1 556 ? -23.120 3.074 64.758 1.00 59.06 556 SER A N 1
ATOM 4365 C CA . SER A 1 556 ? -24.345 3.622 65.359 1.00 59.06 556 SER A CA 1
ATOM 4366 C C . SER A 1 556 ? -25.215 2.572 66.070 1.00 59.06 556 SER A C 1
ATOM 4368 O O . SER A 1 556 ? -26.418 2.782 66.214 1.00 59.06 556 SER A O 1
ATOM 4370 N N . SER A 1 557 ? -24.657 1.416 66.444 1.00 60.62 557 SER A N 1
ATOM 4371 C CA . SER A 1 557 ? -25.375 0.426 67.256 1.00 60.62 557 SER A CA 1
ATOM 4372 C C . SER A 1 557 ? -25.512 0.945 68.698 1.00 60.62 557 SER A C 1
ATOM 4374 O O . SER A 1 557 ? -24.494 1.372 69.247 1.00 60.62 557 SER A O 1
ATOM 4376 N N . PRO A 1 558 ? -26.704 0.882 69.332 1.00 60.69 558 PRO A N 1
ATOM 4377 C CA . PRO A 1 558 ? -26.924 1.325 70.718 1.00 60.69 558 PRO A CA 1
ATOM 4378 C C . PRO A 1 558 ? -25.883 0.769 71.697 1.00 60.69 558 PRO A C 1
ATOM 4380 O O . PRO A 1 558 ? -25.378 1.493 72.538 1.00 60.69 558 PRO A O 1
ATOM 4383 N N . ILE A 1 559 ? -25.440 -0.470 71.468 1.00 59.47 559 ILE A N 1
ATOM 4384 C CA . ILE A 1 559 ? -24.441 -1.171 72.285 1.00 59.47 559 ILE A CA 1
ATOM 4385 C C . ILE A 1 559 ? -23.102 -0.417 72.360 1.00 59.47 559 ILE A C 1
ATOM 4387 O O . ILE A 1 559 ? -22.459 -0.414 73.400 1.00 59.47 559 ILE A O 1
ATOM 4391 N N . VAL A 1 560 ? -22.654 0.218 71.272 1.00 60.94 560 VAL A N 1
ATOM 4392 C CA . VAL A 1 560 ? -21.359 0.926 71.252 1.00 60.94 560 VAL A CA 1
ATOM 4393 C C . VAL A 1 560 ? -21.463 2.276 71.964 1.00 60.94 560 VAL A C 1
ATOM 4395 O O . VAL A 1 560 ? -20.521 2.686 72.632 1.00 60.94 560 VAL A O 1
ATOM 4398 N N . GLN A 1 561 ? -22.610 2.947 71.847 1.00 60.03 561 GLN A N 1
ATOM 4399 C CA . GLN A 1 561 ? -22.896 4.188 72.573 1.00 60.03 561 GLN A CA 1
ATOM 4400 C C . GLN A 1 561 ? -23.069 3.924 74.075 1.00 60.03 561 GLN A C 1
ATOM 4402 O O . GLN A 1 561 ? -22.512 4.662 74.881 1.00 60.03 561 GLN A O 1
ATOM 4407 N N . ASP A 1 562 ? -23.747 2.834 74.444 1.00 62.66 562 ASP A N 1
ATOM 4408 C CA . ASP A 1 562 ? -23.945 2.433 75.840 1.00 62.66 562 ASP A CA 1
ATOM 4409 C C . ASP A 1 562 ? -22.617 2.091 76.530 1.00 62.66 562 ASP A C 1
ATOM 4411 O O . ASP A 1 562 ? -22.420 2.461 77.681 1.00 62.66 562 ASP A O 1
ATOM 4415 N N . ILE A 1 563 ? -21.672 1.451 75.827 1.00 60.88 563 ILE A N 1
ATOM 4416 C CA . ILE A 1 563 ? -20.333 1.157 76.369 1.00 60.88 563 ILE A CA 1
ATOM 4417 C C . ILE A 1 563 ? -19.530 2.441 76.618 1.00 60.88 563 ILE A C 1
ATOM 4419 O O . ILE A 1 563 ? -18.833 2.529 77.623 1.00 60.88 563 ILE A O 1
ATOM 4423 N N . ILE A 1 564 ? -19.623 3.430 75.723 1.00 59.91 564 ILE A N 1
ATOM 4424 C CA . ILE A 1 564 ? -18.903 4.705 75.868 1.00 59.91 564 ILE A CA 1
ATOM 4425 C C . ILE A 1 564 ? -19.483 5.513 77.036 1.00 59.91 564 ILE A C 1
ATOM 4427 O O . ILE A 1 564 ? -18.726 5.970 77.885 1.00 59.91 564 ILE A O 1
ATOM 4431 N N . ASN A 1 565 ? -20.811 5.606 77.139 1.00 59.47 565 ASN A N 1
ATOM 4432 C CA . ASN A 1 565 ? -21.463 6.334 78.230 1.00 59.47 565 ASN A CA 1
ATOM 4433 C C . ASN A 1 565 ? -21.265 5.647 79.592 1.00 59.47 565 ASN A C 1
ATOM 4435 O O . ASN A 1 565 ? -21.018 6.321 80.586 1.00 59.47 565 ASN A O 1
ATOM 4439 N N . GLN A 1 566 ? -21.285 4.307 79.644 1.00 62.25 566 GLN A N 1
ATOM 4440 C CA . GLN A 1 566 ? -20.999 3.573 80.883 1.00 62.25 566 GLN A CA 1
ATOM 4441 C C . GLN A 1 566 ? -19.583 3.814 81.407 1.00 62.25 566 GLN A C 1
ATOM 4443 O O . GLN A 1 566 ? -19.348 3.654 82.602 1.00 62.25 566 GLN A O 1
ATOM 4448 N N . GLN A 1 567 ? -18.629 4.147 80.538 1.00 63.22 567 GLN A N 1
ATOM 4449 C CA . GLN A 1 567 ? -17.240 4.329 80.937 1.00 63.22 567 GLN A CA 1
ATOM 4450 C C . GLN A 1 567 ? -17.018 5.678 81.631 1.00 63.22 567 GLN A C 1
ATOM 4452 O O . GLN A 1 567 ? -16.263 5.719 82.601 1.00 63.22 567 GLN A O 1
ATOM 4457 N N . ASP A 1 568 ? -17.716 6.729 81.195 1.00 64.00 568 ASP A N 1
ATOM 4458 C CA . ASP A 1 568 ? -17.686 8.051 81.833 1.00 64.00 568 ASP A CA 1
ATOM 4459 C C . ASP A 1 568 ? -18.429 8.033 83.183 1.00 64.00 568 ASP A C 1
ATOM 4461 O O . ASP A 1 568 ? -17.858 8.436 84.198 1.00 64.00 568 ASP A O 1
ATOM 4465 N N . ASP A 1 569 ? -19.621 7.419 83.244 1.00 65.12 569 ASP A N 1
ATOM 4466 C CA . ASP A 1 569 ? -20.386 7.257 84.495 1.00 65.12 569 ASP A CA 1
ATOM 4467 C C . ASP A 1 569 ? -19.591 6.482 85.570 1.00 65.12 569 ASP A C 1
ATOM 4469 O O . ASP A 1 569 ? -19.695 6.747 86.772 1.00 65.12 569 ASP A O 1
ATOM 4473 N N . LEU A 1 570 ? -18.763 5.511 85.160 1.00 64.75 570 LEU A N 1
ATOM 4474 C CA . LEU A 1 570 ? -17.936 4.733 86.085 1.00 64.75 570 LEU A CA 1
ATOM 4475 C C . LEU A 1 570 ? -16.785 5.561 86.682 1.00 64.75 570 LEU A C 1
ATOM 4477 O O . LEU A 1 570 ? -16.408 5.333 87.833 1.00 64.75 570 LEU A O 1
ATOM 4481 N N . GLN A 1 571 ? -16.209 6.495 85.919 1.00 65.56 571 GLN A N 1
ATOM 4482 C CA . GLN A 1 571 ? -15.104 7.343 86.383 1.00 65.56 571 GLN A CA 1
ATOM 4483 C C . GLN A 1 571 ? -15.571 8.374 87.413 1.00 65.56 571 GLN A C 1
ATOM 4485 O O . GLN A 1 571 ? -14.877 8.617 88.407 1.00 65.56 571 GLN A O 1
ATOM 4490 N N . ASP A 1 572 ? -16.776 8.912 87.237 1.00 69.38 572 ASP A N 1
ATOM 4491 C CA . ASP A 1 572 ? -17.379 9.836 88.198 1.00 69.38 572 ASP A CA 1
ATOM 4492 C C . ASP A 1 572 ? -17.634 9.144 89.548 1.00 69.38 572 ASP A C 1
ATOM 4494 O O . ASP A 1 572 ? -17.254 9.661 90.604 1.00 69.38 572 ASP A O 1
ATOM 4498 N N . LEU A 1 573 ? -18.147 7.907 89.526 1.00 68.06 573 LEU A N 1
ATOM 4499 C CA . LEU A 1 573 ? -18.356 7.099 90.736 1.00 68.06 573 LEU A CA 1
ATOM 4500 C C . LEU A 1 573 ? -17.047 6.729 91.456 1.00 68.06 573 LEU A C 1
ATOM 4502 O O . LEU A 1 573 ? -17.010 6.662 92.689 1.00 68.06 573 LEU A O 1
ATOM 4506 N N . ILE A 1 574 ? -15.965 6.477 90.712 1.00 67.44 574 ILE A N 1
ATOM 4507 C CA . ILE A 1 574 ? -14.634 6.235 91.292 1.00 67.44 574 ILE A CA 1
ATOM 4508 C C . ILE A 1 574 ? -14.127 7.504 91.989 1.00 67.44 574 ILE A C 1
ATOM 4510 O O . ILE A 1 574 ? -13.646 7.418 93.118 1.00 67.44 574 ILE A O 1
ATOM 4514 N N . SER A 1 575 ? -14.299 8.672 91.370 1.00 66.69 575 SER A N 1
ATOM 4515 C CA . SER A 1 575 ? -13.841 9.963 91.901 1.00 66.69 575 SER A CA 1
ATOM 4516 C C . SER A 1 575 ? -14.556 10.359 93.199 1.00 66.69 575 SER A C 1
ATOM 4518 O O . SER A 1 575 ? -13.934 10.868 94.136 1.00 66.69 575 SER A O 1
ATOM 4520 N N . GLU A 1 576 ? -15.864 10.105 93.295 1.00 72.69 576 GLU A N 1
ATOM 4521 C CA . GLU A 1 576 ? -16.620 10.316 94.536 1.00 72.69 576 GLU A CA 1
ATOM 4522 C C . GLU A 1 576 ? -16.191 9.347 95.642 1.00 72.69 576 GLU A C 1
ATOM 4524 O O . GLU A 1 576 ? -15.924 9.768 96.772 1.00 72.69 576 GLU A O 1
ATOM 4529 N N . LYS A 1 577 ? -16.050 8.053 95.324 1.00 70.38 577 LYS A N 1
ATOM 4530 C CA . LYS A 1 577 ? -15.601 7.060 96.309 1.00 70.38 577 LYS A CA 1
ATOM 4531 C C . LYS A 1 577 ? -14.155 7.248 96.750 1.00 70.38 577 LYS A C 1
ATOM 4533 O O . LYS A 1 577 ? -13.820 6.889 97.881 1.00 70.38 577 LYS A O 1
ATOM 4538 N N . GLU A 1 578 ? -13.292 7.797 95.905 1.00 73.88 578 GLU A N 1
ATOM 4539 C CA . GLU A 1 578 ? -11.929 8.153 96.287 1.00 73.88 578 GLU A CA 1
ATOM 4540 C C . GLU A 1 578 ? -11.937 9.195 97.414 1.00 73.88 578 GLU A C 1
ATOM 4542 O O . GLU A 1 578 ? -11.323 8.974 98.460 1.00 73.88 578 GLU A O 1
ATOM 4547 N N . LYS A 1 579 ? -12.728 10.268 97.275 1.00 75.50 579 LYS A N 1
ATOM 4548 C CA . LYS A 1 579 ? -12.870 11.298 98.321 1.00 75.50 579 LYS A CA 1
ATOM 4549 C C . LYS A 1 579 ? -13.371 10.733 99.649 1.00 75.50 579 LYS A C 1
ATOM 4551 O O . LYS A 1 579 ? -12.979 11.220 100.704 1.00 75.50 579 LYS A O 1
ATOM 4556 N N . GLU A 1 580 ? -14.215 9.706 99.608 1.00 77.94 580 GLU A N 1
ATOM 4557 C CA . GLU A 1 580 ? -14.780 9.085 100.809 1.00 77.94 580 GLU A CA 1
ATOM 4558 C C . GLU A 1 580 ? -13.861 8.037 101.470 1.00 77.94 580 GLU A C 1
ATOM 4560 O O . GLU A 1 580 ? -14.103 7.620 102.609 1.00 77.94 580 GLU A O 1
ATOM 4565 N N . SER A 1 581 ? -12.844 7.549 100.754 1.00 76.19 581 SER A N 1
ATOM 4566 C CA . SER A 1 581 ? -11.979 6.446 101.200 1.00 76.19 581 SER A CA 1
ATOM 4567 C C . SER A 1 581 ? -10.584 6.891 101.633 1.00 76.19 581 SER A C 1
ATOM 4569 O O . SER A 1 581 ? -9.986 6.220 102.477 1.00 76.19 581 SER A O 1
ATOM 4571 N N . ILE A 1 582 ? -10.082 8.026 101.136 1.00 80.38 582 ILE A N 1
ATOM 4572 C CA . ILE A 1 582 ? -8.796 8.597 101.563 1.00 80.38 582 ILE A CA 1
ATOM 4573 C C . ILE A 1 582 ? -8.796 8.847 103.082 1.00 80.38 582 ILE A C 1
ATOM 4575 O O . ILE A 1 582 ? -9.711 9.452 103.637 1.00 80.38 582 ILE A O 1
ATOM 4579 N N . GLY A 1 583 ? -7.760 8.360 103.770 1.00 76.75 583 GLY A N 1
ATOM 4580 C CA . GLY A 1 583 ? -7.591 8.484 105.222 1.00 76.75 583 GLY A CA 1
ATOM 4581 C C . GLY A 1 583 ? -8.311 7.418 106.060 1.00 76.75 583 GLY A C 1
ATOM 4582 O O . GLY A 1 583 ? -8.015 7.286 107.250 1.00 76.75 583 GLY A O 1
ATOM 4583 N N . LYS A 1 584 ? -9.204 6.599 105.476 1.00 85.69 584 LYS A N 1
ATOM 4584 C CA . LYS A 1 584 ? -9.763 5.428 106.175 1.00 85.69 584 LYS A CA 1
ATOM 4585 C C . LYS A 1 584 ? -8.685 4.349 106.328 1.00 85.69 584 LYS A C 1
ATOM 4587 O O . LYS A 1 584 ? -7.867 4.119 105.434 1.00 85.69 584 LYS A O 1
ATOM 4592 N N . ARG A 1 585 ? -8.695 3.665 107.476 1.00 87.38 585 ARG A N 1
ATOM 4593 C CA . ARG A 1 585 ? -7.794 2.539 107.759 1.00 87.38 585 ARG A CA 1
ATOM 4594 C C . ARG A 1 585 ? -8.503 1.215 107.507 1.00 87.38 585 ARG A C 1
ATOM 4596 O O . ARG A 1 585 ? -9.526 0.939 108.129 1.00 87.38 585 ARG A O 1
ATOM 4603 N N . LEU A 1 586 ? -7.942 0.387 106.631 1.00 85.50 586 LEU A N 1
ATOM 4604 C CA . LEU A 1 586 ? -8.381 -0.990 106.418 1.00 85.50 586 LEU A CA 1
ATOM 4605 C C . LEU A 1 586 ? -7.668 -1.907 107.415 1.00 85.50 586 LEU A C 1
ATOM 4607 O O . LEU A 1 586 ? -6.440 -1.869 107.527 1.00 85.50 586 LEU A O 1
ATOM 4611 N N . ASP A 1 587 ? -8.452 -2.710 108.140 1.00 81.19 587 ASP A N 1
ATOM 4612 C CA . ASP A 1 587 ? -7.970 -3.686 109.134 1.00 81.19 587 ASP A CA 1
ATOM 4613 C C . ASP A 1 587 ? -7.054 -3.074 110.220 1.00 81.19 587 ASP A C 1
ATOM 4615 O O . ASP A 1 587 ? -6.139 -3.707 110.735 1.00 81.19 587 ASP A O 1
ATOM 4619 N N . GLY A 1 588 ? -7.219 -1.773 110.501 1.00 80.38 588 GLY A N 1
ATOM 4620 C CA . GLY A 1 588 ? -6.357 -1.008 111.416 1.00 80.38 588 GLY A CA 1
ATOM 4621 C C . GLY A 1 588 ? -4.899 -0.827 110.957 1.00 80.38 588 GLY A C 1
ATOM 4622 O O . GLY A 1 588 ? -4.171 -0.055 111.579 1.00 80.38 588 GLY A O 1
ATOM 4623 N N . ARG A 1 589 ? -4.488 -1.479 109.861 1.00 89.62 589 ARG A N 1
ATOM 4624 C CA . ARG A 1 589 ? -3.102 -1.590 109.383 1.00 89.62 589 ARG A CA 1
ATOM 4625 C C . ARG A 1 589 ? -2.787 -0.703 108.185 1.00 89.62 589 ARG A C 1
ATOM 4627 O O . ARG A 1 589 ? -1.698 -0.142 108.119 1.00 89.62 589 ARG A O 1
ATOM 4634 N N . TYR A 1 590 ? -3.699 -0.604 107.225 1.00 91.25 590 TYR A N 1
ATOM 4635 C CA . TYR A 1 590 ? -3.429 0.049 105.945 1.00 91.25 590 TYR A CA 1
ATOM 4636 C C . TYR A 1 590 ? -4.197 1.363 105.845 1.00 91.25 590 TYR A C 1
ATOM 4638 O O . TYR A 1 590 ? -5.423 1.351 105.803 1.00 91.25 590 TYR A O 1
ATOM 4646 N N . GLU A 1 591 ? -3.501 2.496 105.799 1.00 90.62 591 GLU A N 1
ATOM 4647 C CA . GLU A 1 591 ? -4.125 3.812 105.610 1.00 90.62 591 GLU A CA 1
ATOM 4648 C C . GLU A 1 591 ? -4.222 4.149 104.121 1.00 90.62 591 GLU A C 1
ATOM 4650 O O . GLU A 1 591 ? -3.195 4.279 103.456 1.00 90.62 591 GLU A O 1
ATOM 4655 N N . ILE A 1 592 ? -5.442 4.290 103.598 1.00 89.38 592 ILE A N 1
ATOM 4656 C CA . ILE A 1 592 ? -5.691 4.554 102.174 1.00 89.38 592 ILE A CA 1
ATOM 4657 C C . ILE A 1 592 ? -5.207 5.960 101.800 1.00 89.38 592 ILE A C 1
ATOM 4659 O O . ILE A 1 592 ? -5.610 6.950 102.412 1.00 89.38 592 ILE A O 1
ATOM 4663 N N . THR A 1 593 ? -4.381 6.049 100.756 1.00 85.81 593 THR A N 1
ATOM 4664 C CA . THR A 1 593 ? -3.876 7.309 100.189 1.00 85.81 593 THR A CA 1
ATOM 4665 C C . THR A 1 593 ? -4.534 7.679 98.862 1.00 85.81 593 THR A C 1
ATOM 4667 O O . THR A 1 593 ? -4.607 8.862 98.554 1.00 85.81 593 THR A O 1
ATOM 4670 N N . SER A 1 594 ? -4.988 6.697 98.076 1.00 85.19 594 SER A N 1
ATOM 4671 C CA . SER A 1 594 ? -5.723 6.919 96.818 1.00 85.19 594 SER A CA 1
ATOM 4672 C C . SER A 1 594 ? -6.473 5.659 96.370 1.00 85.19 594 SER A C 1
ATOM 4674 O O . SER A 1 594 ? -6.121 4.543 96.771 1.00 85.19 594 SER A O 1
ATOM 4676 N N . LEU A 1 595 ? -7.496 5.816 95.527 1.00 84.50 595 LEU A N 1
ATOM 4677 C CA . LEU A 1 595 ? -8.228 4.706 94.905 1.00 84.50 595 LEU A CA 1
ATOM 4678 C C . LEU A 1 595 ? -7.700 4.496 93.478 1.00 84.50 595 LEU A C 1
ATOM 4680 O O . LEU A 1 595 ? -7.850 5.353 92.621 1.00 84.50 595 LEU A O 1
ATOM 4684 N N . LEU A 1 596 ? -7.092 3.339 93.201 1.00 81.56 596 LEU A N 1
ATOM 4685 C CA . LEU A 1 596 ? -6.568 3.013 91.864 1.00 81.56 596 LEU A CA 1
ATOM 4686 C C . LEU A 1 596 ? -7.633 2.488 90.905 1.00 81.56 596 LEU A C 1
ATOM 4688 O O . LEU A 1 596 ? -7.455 2.542 89.692 1.00 81.56 596 LEU A O 1
ATOM 4692 N N . GLY A 1 597 ? -8.704 1.906 91.433 1.00 76.31 597 GLY A N 1
ATOM 4693 C CA . GLY A 1 597 ? -9.785 1.398 90.604 1.00 76.31 597 GLY A CA 1
ATOM 4694 C C . GLY A 1 597 ? -10.816 0.618 91.399 1.00 76.31 597 GLY A C 1
ATOM 4695 O O . GLY A 1 597 ? -10.497 -0.065 92.376 1.00 76.31 597 GLY A O 1
ATOM 4696 N N . ALA A 1 598 ? -12.062 0.696 90.952 1.00 74.12 598 ALA A N 1
ATOM 4697 C CA . ALA A 1 598 ? -13.177 -0.057 91.501 1.00 74.12 598 ALA A CA 1
ATOM 4698 C C . ALA A 1 598 ? -13.839 -0.885 90.396 1.00 74.12 598 ALA A C 1
ATOM 4700 O O . ALA A 1 598 ? -13.943 -0.450 89.253 1.00 74.12 598 ALA A O 1
ATOM 4701 N N . GLY A 1 599 ? -14.285 -2.089 90.740 1.00 67.69 599 GLY A N 1
ATOM 4702 C CA . GLY A 1 599 ? -15.052 -2.944 89.840 1.00 67.69 599 GLY A CA 1
ATOM 4703 C C . GLY A 1 599 ? -15.899 -3.946 90.615 1.00 67.69 599 GLY A C 1
ATOM 4704 O O . GLY A 1 599 ? -15.837 -4.010 91.843 1.00 67.69 599 GLY A O 1
ATOM 4705 N N . GLY A 1 600 ? -16.664 -4.773 89.899 1.00 63.97 600 GLY A N 1
ATOM 4706 C CA . GLY A 1 600 ? -17.620 -5.716 90.502 1.00 63.97 600 GLY A CA 1
ATOM 4707 C C . GLY A 1 600 ? -17.019 -6.770 91.445 1.00 63.97 600 GLY A C 1
ATOM 4708 O O . GLY A 1 600 ? -17.755 -7.409 92.184 1.00 63.97 600 GLY A O 1
ATOM 4709 N N . PHE A 1 601 ? -15.693 -6.936 91.455 1.00 61.28 601 PHE A N 1
ATOM 4710 C CA . PHE A 1 601 ? -14.978 -7.913 92.289 1.00 61.28 601 PHE A CA 1
ATOM 4711 C C . PHE A 1 601 ? -14.211 -7.284 93.464 1.00 61.28 601 PHE A C 1
ATOM 4713 O O . PHE A 1 601 ? -13.521 -7.985 94.203 1.00 61.28 601 PHE A O 1
ATOM 4720 N N . GLY A 1 602 ? -14.288 -5.963 93.640 1.00 75.44 602 GLY A N 1
ATOM 4721 C CA . GLY A 1 602 ? -13.620 -5.259 94.730 1.00 75.44 602 GLY A CA 1
ATOM 4722 C C . GLY A 1 602 ? -12.998 -3.929 94.321 1.00 75.44 602 GLY A C 1
ATOM 4723 O O . GLY A 1 602 ? -13.081 -3.489 93.174 1.00 75.44 602 GLY A O 1
ATOM 4724 N N . GLN A 1 603 ? -12.352 -3.292 95.290 1.00 85.19 603 GLN A N 1
ATOM 4725 C CA . GLN A 1 603 ? -11.721 -1.985 95.153 1.00 85.19 603 GLN A CA 1
ATOM 4726 C C . GLN A 1 603 ? -10.223 -2.112 95.396 1.00 85.19 603 GLN A C 1
ATOM 4728 O O . GLN A 1 603 ? -9.791 -2.856 96.272 1.00 85.19 603 GLN A O 1
ATOM 4733 N N . THR A 1 604 ? -9.424 -1.424 94.591 1.00 86.56 604 THR A N 1
ATOM 4734 C CA . THR A 1 604 ? -7.965 -1.453 94.681 1.00 86.56 604 THR A CA 1
ATOM 4735 C C . THR A 1 604 ? -7.482 -0.072 95.074 1.00 86.56 604 THR A C 1
ATOM 4737 O O . THR A 1 604 ? -7.759 0.899 94.378 1.00 86.56 604 THR A O 1
ATOM 4740 N N . PHE A 1 605 ? -6.755 0.008 96.176 1.00 88.94 605 PHE A N 1
ATOM 4741 C CA . PHE A 1 605 ? -6.260 1.242 96.763 1.00 88.94 605 PHE A CA 1
ATOM 4742 C C . PHE A 1 605 ? -4.742 1.259 96.753 1.00 88.94 605 PHE A C 1
ATOM 4744 O O . PHE A 1 605 ? -4.100 0.210 96.838 1.00 88.94 605 PHE A O 1
ATOM 4751 N N . VAL A 1 606 ? -4.170 2.455 96.749 1.00 89.00 606 VAL A N 1
ATOM 4752 C CA . VAL A 1 606 ? -2.837 2.647 97.308 1.00 89.00 606 VAL A CA 1
ATOM 4753 C C . VAL A 1 606 ? -2.989 3.006 98.779 1.00 89.00 606 VAL A C 1
ATOM 4755 O O . VAL A 1 606 ? -3.813 3.851 99.124 1.00 89.00 606 VAL A O 1
ATOM 4758 N N . ALA A 1 607 ? -2.217 2.363 99.650 1.00 91.06 607 ALA A N 1
ATOM 4759 C CA . ALA A 1 607 ? -2.264 2.572 101.090 1.00 91.06 607 ALA A CA 1
ATOM 4760 C C . ALA A 1 607 ? -0.869 2.505 101.728 1.00 91.06 607 ALA A C 1
ATOM 4762 O O . ALA A 1 607 ? 0.029 1.843 101.209 1.00 91.06 607 ALA A O 1
ATOM 4763 N N . ARG A 1 608 ? -0.675 3.154 102.877 1.00 90.88 608 ARG A N 1
ATOM 4764 C CA . ARG A 1 608 ? 0.537 3.011 103.703 1.00 90.88 608 ARG A CA 1
ATOM 4765 C C . ARG A 1 608 ? 0.349 1.891 104.722 1.00 90.88 608 ARG A C 1
ATOM 4767 O O . ARG A 1 608 ? -0.626 1.908 105.469 1.00 90.88 608 ARG A O 1
ATOM 4774 N N . ASP A 1 609 ? 1.269 0.928 104.754 1.00 90.50 609 ASP A N 1
ATOM 4775 C CA . ASP A 1 609 ? 1.263 -0.170 105.733 1.00 90.50 609 ASP A CA 1
ATOM 4776 C C . ASP A 1 609 ? 1.877 0.303 107.055 1.00 90.50 609 ASP A C 1
ATOM 4778 O O . ASP A 1 609 ? 3.097 0.348 107.201 1.00 90.50 609 ASP A O 1
ATOM 4782 N N . LEU A 1 610 ? 1.031 0.655 108.022 1.00 87.94 610 LEU A N 1
ATOM 4783 C CA . LEU A 1 610 ? 1.438 1.245 109.298 1.00 87.94 610 LEU A CA 1
ATOM 4784 C C . LEU A 1 610 ? 2.133 0.251 110.244 1.00 87.94 610 LEU A C 1
ATOM 4786 O O . LEU A 1 610 ? 2.737 0.672 111.226 1.00 87.94 610 LEU A O 1
ATOM 4790 N N . HIS A 1 611 ? 2.064 -1.057 109.973 1.00 89.38 611 HIS A N 1
ATOM 4791 C CA . HIS A 1 611 ? 2.713 -2.081 110.801 1.00 89.38 611 HIS A CA 1
ATOM 4792 C C . HIS A 1 611 ? 4.148 -2.402 110.363 1.00 89.38 611 HIS A C 1
ATOM 4794 O O . HIS A 1 611 ? 4.843 -3.155 111.047 1.00 89.38 611 HIS A O 1
ATOM 4800 N N . ARG A 1 612 ? 4.617 -1.846 109.240 1.00 85.12 612 ARG A N 1
ATOM 4801 C CA . ARG A 1 612 ? 6.009 -1.990 108.795 1.00 85.12 612 ARG A CA 1
ATOM 4802 C C . ARG A 1 612 ? 6.826 -0.745 109.173 1.00 85.12 612 ARG A C 1
ATOM 4804 O O . ARG A 1 612 ? 6.332 0.368 108.991 1.00 85.12 612 ARG A O 1
ATOM 4811 N N . PRO A 1 613 ? 8.079 -0.892 109.651 1.00 78.00 613 PRO A N 1
ATOM 4812 C CA . PRO A 1 613 ? 8.940 0.250 109.957 1.00 78.00 613 PRO A CA 1
ATOM 4813 C C . PRO A 1 613 ? 9.072 1.179 108.742 1.00 78.00 613 PRO A C 1
ATOM 4815 O O . PRO A 1 613 ? 9.381 0.719 107.644 1.00 78.00 613 PRO A O 1
ATOM 4818 N N . GLY A 1 614 ? 8.818 2.475 108.932 1.00 82.62 614 GLY A N 1
ATOM 4819 C CA . GLY A 1 614 ? 8.856 3.476 107.858 1.00 82.62 614 GLY A CA 1
ATOM 4820 C C . GLY A 1 614 ? 7.573 3.608 107.022 1.00 82.62 614 GLY A C 1
ATOM 4821 O O . GLY A 1 614 ? 7.580 4.367 106.058 1.00 82.62 614 GLY A O 1
ATOM 4822 N N . SER A 1 615 ? 6.487 2.910 107.377 1.00 85.38 615 SER A N 1
ATOM 4823 C CA . SER A 1 615 ? 5.152 3.007 106.754 1.00 85.38 615 SER A CA 1
ATOM 4824 C C . SER A 1 615 ? 5.153 3.031 105.213 1.00 85.38 615 SER A C 1
ATOM 4826 O O . SER A 1 615 ? 4.634 3.979 104.611 1.00 85.38 615 SER A O 1
ATOM 4828 N N . PRO A 1 616 ? 5.745 2.017 104.548 1.00 90.69 616 PRO A N 1
ATOM 4829 C CA . PRO A 1 616 ? 5.893 2.000 103.099 1.00 90.69 616 PRO A CA 1
ATOM 4830 C C . PRO A 1 616 ? 4.538 1.970 102.385 1.00 90.69 616 PRO A C 1
ATOM 4832 O O . PRO A 1 616 ? 3.560 1.387 102.864 1.00 90.69 616 PRO A O 1
ATOM 4835 N N . GLN A 1 617 ? 4.500 2.576 101.200 1.00 91.12 617 GLN A N 1
ATOM 4836 C CA . GLN A 1 617 ? 3.331 2.569 100.330 1.00 91.12 617 GLN A CA 1
ATOM 4837 C C . GLN A 1 617 ? 3.180 1.198 99.650 1.00 91.12 617 GLN A C 1
ATOM 4839 O O . GLN A 1 617 ? 4.150 0.611 99.170 1.00 91.12 617 GLN A O 1
ATOM 4844 N N . CYS A 1 618 ? 1.961 0.674 99.615 1.00 89.25 618 CYS A N 1
ATOM 4845 C CA . CYS A 1 618 ? 1.615 -0.617 99.035 1.00 89.25 618 CYS A CA 1
ATOM 4846 C C . CYS A 1 618 ? 0.249 -0.549 98.344 1.00 89.25 618 CYS A C 1
ATOM 4848 O O . CYS A 1 618 ? -0.537 0.367 98.579 1.00 89.25 618 CYS A O 1
ATOM 4850 N N . VAL A 1 619 ? -0.033 -1.517 97.474 1.00 90.69 619 VAL A N 1
ATOM 4851 C CA . VAL A 1 619 ? -1.339 -1.639 96.818 1.00 90.69 619 VAL A CA 1
ATOM 4852 C C . VAL A 1 619 ? -2.169 -2.666 97.577 1.00 90.69 619 VAL A C 1
ATOM 4854 O O . VAL A 1 619 ? -1.751 -3.813 97.727 1.00 90.69 619 VAL A O 1
ATOM 4857 N N . VAL A 1 620 ? -3.342 -2.256 98.052 1.00 87.69 620 VAL A N 1
ATOM 4858 C CA . VAL A 1 620 ? -4.261 -3.100 98.821 1.00 87.69 620 VAL A CA 1
ATOM 4859 C C . VAL A 1 620 ? -5.537 -3.287 98.022 1.00 87.69 620 VAL A C 1
ATOM 4861 O O . VAL A 1 620 ? -6.184 -2.318 97.632 1.00 87.69 620 VAL A O 1
ATOM 4864 N N . LYS A 1 621 ? -5.919 -4.541 97.783 1.00 87.31 621 LYS A N 1
ATOM 4865 C CA . LYS A 1 621 ? -7.163 -4.874 97.092 1.00 87.31 621 LYS A CA 1
ATOM 4866 C C . LYS A 1 621 ? -8.195 -5.388 98.087 1.00 87.31 621 LYS A C 1
ATOM 4868 O O . LYS A 1 621 ? -8.066 -6.490 98.608 1.00 87.31 621 LYS A O 1
ATOM 4873 N N . GLN A 1 622 ? -9.222 -4.585 98.336 1.00 83.31 622 GLN A N 1
ATOM 4874 C CA . GLN A 1 622 ? -10.366 -4.950 99.156 1.00 83.31 622 GLN A CA 1
ATOM 4875 C C . GLN A 1 622 ? -11.403 -5.667 98.291 1.00 83.31 622 GLN A C 1
ATOM 4877 O O . GLN A 1 622 ? -12.153 -5.054 97.524 1.00 83.31 622 GLN A O 1
ATOM 4882 N N . LEU A 1 623 ? -11.431 -6.990 98.401 1.00 80.81 623 LEU A N 1
ATOM 4883 C CA . LEU A 1 623 ? -12.392 -7.821 97.688 1.00 80.81 623 LEU A CA 1
ATOM 4884 C C . LEU A 1 623 ? -13.770 -7.706 98.345 1.00 80.81 623 LEU A C 1
ATOM 4886 O O . LEU A 1 623 ? -13.888 -7.783 99.566 1.00 80.81 623 LEU A O 1
ATOM 4890 N N . HIS A 1 624 ? -14.801 -7.520 97.524 1.00 70.56 624 HIS A N 1
ATOM 4891 C CA . HIS A 1 624 ? -16.192 -7.596 97.960 1.00 70.56 624 HIS A CA 1
ATOM 4892 C C . HIS A 1 624 ? -16.750 -8.927 97.450 1.00 70.56 624 HIS A C 1
ATOM 4894 O O . HIS A 1 624 ? -16.914 -9.080 96.237 1.00 70.56 624 HIS A O 1
ATOM 4900 N N . PRO A 1 625 ? -16.986 -9.919 98.319 1.00 62.44 625 PRO A N 1
ATOM 4901 C CA . PRO A 1 625 ? -17.648 -11.139 97.893 1.00 62.44 625 PRO A CA 1
ATOM 4902 C C . PRO A 1 625 ? -19.082 -10.815 97.466 1.00 62.44 625 PRO A C 1
ATOM 4904 O O . PRO A 1 625 ? -19.796 -10.063 98.123 1.00 62.44 625 PRO A O 1
ATOM 4907 N N . VAL A 1 626 ? -19.499 -11.389 96.339 1.00 60.09 626 VAL A N 1
ATOM 4908 C CA . VAL A 1 626 ? -20.811 -11.135 95.714 1.00 60.09 626 VAL A CA 1
ATOM 4909 C C . VAL A 1 626 ? -21.956 -11.816 96.492 1.00 60.09 626 VAL A C 1
ATOM 4911 O O . VAL A 1 626 ? -23.128 -11.603 96.202 1.00 60.09 626 VAL A O 1
ATOM 4914 N N . THR A 1 627 ? -21.634 -12.631 97.500 1.00 60.75 627 THR A N 1
ATOM 4915 C CA . THR A 1 627 ? -22.582 -13.430 98.284 1.00 60.75 627 THR A CA 1
ATOM 4916 C C . THR A 1 627 ? -22.283 -13.342 99.783 1.00 60.75 627 THR A C 1
ATOM 4918 O O . THR A 1 627 ? -21.122 -13.306 100.183 1.00 60.75 627 THR A O 1
ATOM 4921 N N . ASN A 1 628 ? -23.338 -13.346 100.606 1.00 59.72 628 ASN A N 1
ATOM 4922 C CA . ASN A 1 628 ? -23.268 -13.383 102.075 1.00 59.72 628 ASN A CA 1
ATOM 4923 C C . ASN A 1 628 ? -23.252 -14.820 102.640 1.00 59.72 628 ASN A C 1
ATOM 4925 O O . ASN A 1 628 ? -23.486 -15.015 103.831 1.00 59.72 628 ASN A O 1
ATOM 4929 N N . ASP A 1 629 ? -23.010 -15.828 101.797 1.00 69.50 629 ASP A N 1
ATOM 4930 C CA . ASP A 1 629 ? -22.914 -17.228 102.217 1.00 69.50 629 ASP A CA 1
ATOM 4931 C C . ASP A 1 629 ? -21.665 -17.458 103.102 1.00 69.50 629 ASP A C 1
ATOM 4933 O O . ASP A 1 629 ? -20.537 -17.305 102.613 1.00 69.50 629 ASP A O 1
ATOM 4937 N N . PRO A 1 630 ? -21.823 -17.854 104.383 1.00 66.88 630 PRO A N 1
ATOM 4938 C CA . PRO A 1 630 ? -20.706 -18.062 105.306 1.00 66.88 630 PRO A CA 1
ATOM 4939 C C . PRO A 1 630 ? -19.689 -19.105 104.821 1.00 66.88 630 PRO A C 1
ATOM 4941 O O . PRO A 1 630 ? -18.507 -19.002 105.152 1.00 66.88 630 PRO A O 1
ATOM 4944 N N . GLN A 1 631 ? -20.112 -20.089 104.014 1.00 64.56 631 GLN A N 1
ATOM 4945 C CA . GLN A 1 631 ? -19.215 -21.130 103.497 1.00 64.56 631 GLN A CA 1
ATOM 4946 C C . GLN A 1 631 ? -18.246 -20.598 102.429 1.00 64.56 631 GLN A C 1
ATOM 4948 O O . GLN A 1 631 ? -17.122 -21.088 102.314 1.00 64.56 631 GLN A O 1
ATOM 4953 N N . VAL A 1 632 ? -18.641 -19.563 101.679 1.00 62.41 632 VAL A N 1
ATOM 4954 C CA . VAL A 1 632 ? -17.797 -18.929 100.651 1.00 62.41 632 VAL A CA 1
ATOM 4955 C C . VAL A 1 632 ? -16.699 -18.070 101.290 1.00 62.41 632 VAL A C 1
ATOM 4957 O O . VAL A 1 632 ? -15.574 -18.039 100.788 1.00 62.41 632 VAL A O 1
ATOM 4960 N N . PHE A 1 633 ? -16.979 -17.444 102.439 1.00 62.00 633 PHE A N 1
ATOM 4961 C CA . PHE A 1 633 ? -15.986 -16.683 103.205 1.00 62.00 633 PHE A CA 1
ATOM 4962 C C . PHE A 1 633 ? -14.866 -17.572 103.769 1.00 62.00 633 PHE A C 1
ATOM 4964 O O . PHE A 1 633 ? -13.693 -17.223 103.630 1.00 62.00 633 PHE A O 1
ATOM 4971 N N . GLU A 1 634 ? -15.203 -18.736 104.334 1.00 62.53 634 GLU A N 1
ATOM 4972 C CA . GLU A 1 634 ? -14.230 -19.729 104.830 1.00 62.53 634 GLU A CA 1
ATOM 4973 C C . GLU A 1 634 ? -13.298 -20.239 103.713 1.00 62.53 634 GLU A C 1
ATOM 4975 O O . GLU A 1 634 ? -12.083 -20.318 103.895 1.00 62.53 634 GLU A O 1
ATOM 4980 N N . LEU A 1 635 ? -13.837 -20.498 102.515 1.00 60.12 635 LEU A N 1
ATOM 4981 C CA . LEU A 1 635 ? -13.060 -20.941 101.347 1.00 60.12 635 LEU A CA 1
ATOM 4982 C C . LEU A 1 635 ? -12.095 -19.872 100.808 1.00 60.12 635 LEU A C 1
ATOM 4984 O O . LEU A 1 635 ? -11.034 -20.215 100.288 1.00 60.12 635 LEU A O 1
ATOM 4988 N N . SER A 1 636 ? -12.439 -18.590 100.947 1.00 56.44 636 SER A N 1
ATOM 4989 C CA . SER A 1 636 ? -11.611 -17.459 100.500 1.00 56.44 636 SER A CA 1
ATOM 4990 C C . SER A 1 636 ? -10.492 -17.054 101.471 1.00 56.44 636 SER A C 1
ATOM 4992 O O . SER A 1 636 ? -9.693 -16.179 101.146 1.00 56.44 636 SER A O 1
ATOM 4994 N N . ARG A 1 637 ? -10.418 -17.682 102.654 1.00 56.34 637 ARG A N 1
ATOM 4995 C CA . ARG A 1 637 ? -9.463 -17.356 103.729 1.00 56.34 637 ARG A CA 1
ATOM 4996 C C . ARG A 1 637 ? -8.177 -18.206 103.707 1.00 56.34 637 ARG A C 1
ATOM 4998 O O . ARG A 1 637 ? -7.451 -18.209 104.699 1.00 56.34 637 ARG A O 1
ATOM 5005 N N . ARG A 1 638 ? -7.924 -18.939 102.615 1.00 46.59 638 ARG A N 1
ATOM 5006 C CA . ARG A 1 638 ? -6.738 -19.795 102.417 1.00 46.59 638 ARG A CA 1
ATOM 5007 C C . ARG A 1 638 ? -5.552 -19.065 101.809 1.00 46.59 638 ARG A C 1
ATOM 5009 O O . ARG A 1 638 ? -5.774 -18.273 100.867 1.00 46.59 638 ARG A O 1
#

Foldseek 3Di:
DDDDDDDDDDDDDDDDDDDDDDDDDDDDDDDDDDDDDDDDDDDDDDDDDDDDDDDDDDDDDDDDDDDDDDDDDDPDDPDPVVVVVVVDDDDVPQVVLLVLLLVLLLVLLLVLLVCLLVVDQVLQLVLVVLVLVLDVVVAFFAFDQQAEEAAQAPCLLCVCVVCVVVCVVPVVQCVLSVQNPDPVGFLLLVLLLLLLLVVLAFLAEEEADQAQDDDPVDPVRVVSNLVSCLVPALRYEYEKEWDFDQDPVGTETDIRHHDVSNVVSRYQYFYLDADQGSNQAGWADRLLVLLVVVVVDVVNLVVQLVDDPSHNHHSLRSLLCSLPDVVSVDPVDDDDDDDDDDDDDDDDDDDDDDPVVVNSVVSVVSSCCSNPPDLFNSFWTFDARHDEPPHHHYHYSVLSRRPVSSVVCSVVSSSRSHRYYYYYPYVVVVQWGQYSRGTYHSSVVSVRRNSCVVVVLIQTEPQSRSSVLSVVSSVVSSVLLVVLSPDLDLVVSVVSLVVVLVVLSVVQSCCCVPVSYHHSRPSSNVSSVSSSVSSNVSSVVSVVVVVVVVVVVVCPDVVNVVVVVVVVVQVVVQVVVQVVQQQDDDPVFWGFHGWPDDDPQFTKTWTFGNVDPPRDIDIDTGGDDPDPDPVVVVVVPD

Solvent-accessible surface area (backbone atoms only — not comparable to full-atom values): 36991 Å² total; per-residue (Å²): 142,84,85,85,86,80,89,86,87,84,90,84,90,85,85,88,85,91,83,85,87,80,88,87,86,81,89,84,89,86,91,86,88,82,88,88,83,91,79,90,79,84,90,82,89,84,89,86,87,80,87,85,88,88,88,82,83,86,85,92,86,82,85,83,89,79,93,77,83,90,78,91,79,85,88,77,74,90,50,74,62,66,61,53,54,72,78,65,76,86,62,94,84,54,57,67,52,52,51,50,25,52,48,44,32,51,52,35,22,52,50,41,13,48,50,43,33,69,62,38,63,71,55,52,28,46,42,51,50,54,51,26,50,50,49,59,71,66,45,72,42,87,58,69,85,49,44,36,38,32,26,42,29,62,63,30,63,37,45,33,66,74,35,45,68,52,30,76,78,41,46,82,78,42,51,60,39,54,40,43,49,50,88,81,56,42,40,42,42,56,16,52,38,50,46,52,40,47,76,48,41,28,40,24,43,33,34,58,55,72,46,62,66,83,52,95,86,36,72,69,31,47,46,42,26,25,54,42,29,52,77,45,56,60,38,35,33,36,21,22,41,72,44,80,44,80,47,103,90,46,72,42,79,45,75,47,50,48,39,63,70,40,44,78,21,29,30,40,57,8,28,68,51,59,39,69,41,86,72,65,28,49,50,43,44,34,65,40,26,62,45,50,49,40,74,75,30,72,67,49,46,60,52,51,77,73,49,65,69,63,67,75,38,19,33,50,56,49,47,51,54,38,55,69,35,68,74,68,70,48,80,84,68,78,79,91,78,91,80,83,88,79,88,79,91,78,93,77,82,78,77,92,71,63,78,69,60,61,56,49,51,52,45,51,52,50,49,50,50,57,71,65,55,51,66,56,65,68,45,34,24,50,40,74,33,47,46,72,87,76,46,67,51,76,43,55,46,49,41,58,45,36,71,68,52,34,54,50,43,62,73,67,45,71,42,46,72,14,39,37,36,36,21,50,60,24,76,90,70,64,50,63,41,40,39,64,67,40,73,32,32,50,51,55,55,44,50,30,43,40,46,16,61,76,72,66,50,52,28,33,46,73,58,60,48,42,56,59,42,10,53,49,39,28,56,52,39,47,58,52,46,54,58,40,65,65,58,88,50,65,71,57,26,53,50,46,34,53,50,50,42,52,50,49,54,49,50,45,50,49,36,34,73,75,65,31,28,46,68,87,54,49,55,52,42,53,31,43,51,53,27,39,48,36,47,47,53,38,47,53,52,50,52,52,53,52,50,53,55,52,52,51,57,63,67,69,32,68,71,59,54,51,55,55,53,54,53,56,59,50,50,54,54,46,57,54,50,31,70,74,40,48,71,44,59,51,92,85,37,30,35,26,72,42,63,77,47,73,55,94,64,27,38,32,29,34,21,29,35,65,83,44,91,86,40,50,78,44,79,48,70,53,69,45,75,95,62,90,54,71,71,61,56,63,67,70,72,114

Secondary structure (DSSP, 8-state):
---------------------------------------------------------------------PPP-------HHHHHHHSS-S-TTTHHHHHHHHHHHHHHHHHHHHHHHTT-HHHHHHHHHHHHHHHHHH---PPPTTEEEEEE-HHHHHHHHHHHHHHHH-HHHHGGGGGGSSSSPPHHHHHHHHHHHHHTT-SEEEE-S---S--TT-HHHHHHHHHHHHHSTTSEEEEEEEEEEEETTEEEEEEE---HHHHTTT-EEEE----B-TTS-B-B-THHHHHHHHHH-HHHHHHHTTS-GGGSSBHHHHHHHHHT-GGGGSTTS---------------PPP---HHHHHHHHHHHHHHHHHH--TTGGG-B----SSTTSSSEEEEGGGGTSHHHHHHHHHHTTTTT-EEEEEE-SGGG--EEEETTEEEEHHHHHHHHHHHHHTT--BEESS-SHHHHHHHHHHHHHHHHHHHHS-SSHHHHHHHHHHHHHHHHHHHHHHHHHH-EE---HHHHHHHHHHHHHHHHHHHHHHHHHHHHHHHHHHT-HHHHHHHHHHHHHHHHHHHHHHHHTTPEETTTEEEEEEEEEETTEEEEEEEETTSTT--EEEEEEE--S---HHHHHHTT-